Protein 7CUO (pdb70)

B-factor: mean 31.36, std 10.27, range [11.88, 80.25]

Secondary structure (DSSP, 8-state):
--HHHHHHHHHHH-BTTB--B-HHHHHHHTT--HHHHHHHHHHHHHTTSEEE-TTS-EEE-HHHHHHHHTT-HHHHHHHHHHHHHHHHHHHH-SEEEEEEEETTEEEEEEEEE-TTPPP----BT-EE-TTTSHHHHHHHTTS-HHHHHHHHTS-----STT----HHHHHHHHHHHHHHS-EEEETSS-TTEEEEEEEEEETTEEEEEEEEEEETTS-SHHHHHHHHHHHHHHHHHHHT-/--HHHHHHHHHHH-BTTB-EE-HHHHHHHTT--HHHHHHHHHHHHHTTSEEE-TTS-EEE-HHHHHHHHTT-HHHHHHHHHHHHHHHHHHHH-SEEEEEEEETTEEEEEEEEE-TTPSP----TT-EE-TTTSHHHHHHHTTSHHHHHHHHHHS-----STT----HHHHHHHHHHHHHHT-EEEETSS-TTEEEEEEEEEETTEEEEEEEEEEETTS-HHHHHHHHHHHHHHHHHHH-

Structure (mmCIF, N/CA/C/O backbone):
data_7CUO
#
_entry.id   7CUO
#
_cell.length_a   83.080
_cell.length_b   83.080
_cell.length_c   203.890
_cell.angle_alpha   90.000
_cell.angle_beta   90.000
_cell.angle_gamma   90.000
#
_symmetry.space_group_name_H-M   'P 41 21 2'
#
loop_
_entity.id
_entity.type
_entity.pdbx_description
1 polymer 'Transcription factor'
2 non-polymer 'SULFATE ION'
3 non-polymer 'P-HYDROXYBENZOIC ACID'
4 water water
#
loop_
_atom_site.group_PDB
_atom_site.id
_atom_site.type_symbol
_atom_site.label_atom_id
_atom_site.label_alt_id
_atom_site.label_comp_id
_atom_site.label_asym_id
_atom_site.label_entity_id
_atom_site.label_seq_id
_atom_site.pdbx_PDB_ins_code
_atom_site.Cartn_x
_atom_site.Cartn_y
_atom_site.Cartn_z
_atom_site.occupancy
_atom_site.B_iso_or_equiv
_atom_site.auth_seq_id
_atom_site.auth_comp_id
_atom_site.auth_asym_id
_atom_site.auth_atom_id
_atom_site.pdbx_PDB_model_num
ATOM 1 N N . ASP A 1 28 ? -14.916 -7.206 78.505 1.000 44.558 8 ASP A N 1
ATOM 2 C CA . ASP A 1 28 ? -15.662 -7.105 77.206 1.000 44.744 8 ASP A CA 1
ATOM 3 C C . ASP A 1 28 ? -15.443 -5.729 76.562 1.000 42.732 8 ASP A C 1
ATOM 4 O O . ASP A 1 28 ? -15.595 -5.634 75.322 1.000 42.619 8 ASP A O 1
ATOM 9 N N . SER A 1 29 ? -15.116 -4.695 77.339 1.000 41.214 9 SER A N 1
ATOM 10 C CA . SER A 1 29 ? -14.809 -3.354 76.776 1.000 42.049 9 SER A CA 1
ATOM 11 C C . SER A 1 29 ? -13.577 -3.454 75.868 1.000 41.081 9 SER A C 1
ATOM 12 O O . SER A 1 29 ? -12.752 -4.378 76.050 1.000 38.141 9 SER A O 1
ATOM 15 N N . MET A 1 30 ? -13.473 -2.542 74.905 1.000 41.474 10 MET A N 1
ATOM 16 C CA . MET A 1 30 ? -12.368 -2.552 73.923 1.000 43.087 10 MET A CA 1
ATOM 17 C C . MET A 1 30 ? -11.047 -2.376 74.685 1.000 41.596 10 MET A C 1
ATOM 18 O O . MET A 1 30 ? -10.139 -3.187 74.465 1.000 40.961 10 MET A O 1
ATOM 23 N N . LEU A 1 31 ? -10.967 -1.398 75.592 1.000 42.032 11 LEU A N 1
ATOM 24 C CA . LEU A 1 31 ? -9.717 -1.077 76.333 1.000 41.382 11 LEU A CA 1
ATOM 25 C C . LEU A 1 31 ? -9.239 -2.313 77.100 1.000 39.276 11 LEU A C 1
ATOM 26 O O . LEU A 1 31 ? -8.046 -2.639 76.991 1.000 37.972 11 LEU A O 1
ATOM 31 N N . ALA A 1 32 ? -10.139 -2.994 77.813 1.000 37.689 12 ALA A N 1
ATOM 32 C CA . ALA A 1 32 ? -9.824 -4.202 78.611 1.000 36.950 12 ALA A CA 1
ATOM 33 C C . ALA A 1 32 ? -9.221 -5.273 77.697 1.000 36.818 12 ALA A C 1
ATOM 34 O O . ALA A 1 32 ? -8.188 -5.872 78.067 1.000 34.621 12 ALA A O 1
ATOM 36 N N . ARG A 1 33 ? -9.850 -5.500 76.543 1.000 35.137 13 ARG A N 1
ATOM 37 C CA . ARG A 1 33 ? -9.412 -6.507 75.547 1.000 35.496 13 ARG A CA 1
ATOM 38 C C . ARG A 1 33 ? -8.033 -6.127 75.000 1.000 31.973 13 ARG A C 1
ATOM 39 O O . ARG A 1 33 ? -7.206 -7.025 74.833 1.000 33.472 13 ARG A O 1
ATOM 47 N N . VAL A 1 34 ? -7.823 -4.847 74.707 1.000 30.655 14 VAL A N 1
ATOM 48 C CA . VAL A 1 34 ? -6.531 -4.309 74.188 1.000 32.543 14 VAL A CA 1
ATOM 49 C C . VAL A 1 34 ? -5.430 -4.570 75.228 1.000 31.857 14 VAL A C 1
ATOM 50 O O . VAL A 1 34 ? -4.353 -5.017 74.820 1.000 34.488 14 VAL A O 1
ATOM 54 N N . VAL A 1 35 ? -5.695 -4.348 76.519 1.000 32.593 15 VAL A N 1
ATOM 55 C CA . VAL A 1 35 ? -4.686 -4.586 77.591 1.000 31.453 15 VAL A CA 1
ATOM 56 C C . VAL A 1 35 ? -4.396 -6.085 77.664 1.000 31.804 15 VAL A C 1
ATOM 57 O O . VAL A 1 35 ? -3.208 -6.438 77.752 1.000 31.725 15 VAL A O 1
ATOM 61 N N . ARG A 1 36 ? -5.425 -6.941 77.573 1.000 33.241 16 ARG A N 1
ATOM 62 C CA . ARG A 1 36 ? -5.255 -8.418 77.629 1.000 30.810 16 ARG A CA 1
ATOM 63 C C . ARG A 1 36 ? -4.411 -8.883 76.438 1.000 27.863 16 ARG A C 1
ATOM 64 O O . ARG A 1 36 ? -3.589 -9.784 76.613 1.000 27.573 16 ARG A O 1
ATOM 72 N N . VAL A 1 37 ? -4.601 -8.304 75.257 1.000 27.159 17 VAL A N 1
ATOM 73 C CA . VAL A 1 37 ? -3.790 -8.669 74.058 1.000 26.335 17 VAL A CA 1
ATOM 74 C C . VAL A 1 37 ? -2.319 -8.330 74.348 1.000 25.323 17 VAL A C 1
ATOM 75 O O . VAL A 1 37 ? -1.445 -9.207 74.133 1.000 23.790 17 VAL A O 1
ATOM 79 N N . LEU A 1 38 ? -2.054 -7.114 74.832 1.000 25.681 18 LEU A N 1
ATOM 80 C CA . LEU A 1 38 ? -0.683 -6.655 75.195 1.000 25.199 18 LEU A CA 1
ATOM 81 C C . LEU A 1 38 ? -0.077 -7.605 76.242 1.000 26.260 18 LEU A C 1
ATOM 82 O O . LEU A 1 38 ? 1.104 -7.941 76.112 1.000 24.651 18 LEU A O 1
ATOM 87 N N . GLU A 1 39 ? -0.878 -8.094 77.193 1.000 28.183 19 GLU A N 1
ATOM 88 C CA . GLU A 1 39 ? -0.412 -8.976 78.300 1.000 28.664 19 GLU A CA 1
ATOM 89 C C . GLU A 1 39 ? -0.010 -10.369 77.800 1.000 28.675 19 GLU A C 1
ATOM 90 O O . GLU A 1 39 ? 0.768 -11.035 78.522 1.000 26.480 19 GLU A O 1
ATOM 96 N N . THR A 1 40 ? -0.472 -10.802 76.621 1.000 27.832 20 THR A N 1
ATOM 97 C CA . THR A 1 40 ? -0.072 -12.117 76.046 1.000 27.544 20 THR A CA 1
ATOM 98 C C . THR A 1 40 ? 1.372 -12.054 75.548 1.000 26.056 20 THR A C 1
ATOM 99 O O . THR A 1 40 ? 1.994 -13.107 75.445 1.000 26.123 20 THR A O 1
ATOM 103 N N . PHE A 1 41 ? 1.880 -10.873 75.198 1.000 26.182 21 PHE A N 1
ATOM 104 C CA . PHE A 1 41 ? 3.324 -10.684 74.914 1.000 25.471 21 PHE A CA 1
ATOM 105 C C . PHE A 1 41 ? 4.079 -10.638 76.246 1.000 24.558 21 PHE A C 1
ATOM 106 O O . PHE A 1 41 ? 3.481 -10.318 77.276 1.000 23.516 21 PHE A O 1
ATOM 114 N N . ASN A 1 42 ? 5.373 -10.942 76.228 1.000 26.726 22 ASN A N 1
ATOM 115 C CA . ASN A 1 42 ? 6.191 -10.904 77.466 1.000 28.805 22 ASN A CA 1
ATOM 116 C C . ASN A 1 42 ? 7.672 -10.862 77.108 1.000 28.878 22 ASN A C 1
ATOM 117 O O . ASN A 1 42 ? 7.989 -10.858 75.901 1.000 28.622 22 ASN A O 1
ATOM 122 N N . VAL A 1 43 ? 8.541 -10.866 78.125 1.000 30.017 23 VAL A N 1
ATOM 123 C CA . VAL A 1 43 ? 10.018 -10.776 77.947 1.000 32.919 23 VAL A CA 1
ATOM 124 C C . VAL A 1 43 ? 10.473 -11.931 77.051 1.000 35.596 23 VAL A C 1
ATOM 125 O O . VAL A 1 43 ? 11.399 -11.714 76.248 1.000 34.009 23 VAL A O 1
ATOM 129 N N . ASP A 1 44 ? 9.860 -13.113 77.183 1.000 38.842 24 ASP A N 1
ATOM 130 C CA . ASP A 1 44 ? 10.291 -14.328 76.443 1.000 42.239 24 ASP A CA 1
ATOM 131 C C . ASP A 1 44 ? 9.336 -14.622 75.282 1.000 41.649 24 ASP A C 1
ATOM 132 O O . ASP A 1 44 ? 9.506 -15.676 74.666 1.000 41.433 24 ASP A O 1
ATOM 137 N N . ARG A 1 45 ? 8.383 -13.740 74.977 1.000 38.412 25 ARG A N 1
ATOM 138 C CA . ARG A 1 45 ? 7.445 -13.978 73.851 1.000 39.286 25 ARG A CA 1
ATOM 139 C C . ARG A 1 45 ? 7.250 -12.707 73.019 1.000 34.653 25 ARG A C 1
ATOM 140 O O . ARG A 1 45 ? 6.438 -11.835 73.399 1.000 31.326 25 ARG A O 1
ATOM 148 N N . THR A 1 46 ? 7.961 -12.640 71.899 1.000 32.725 26 THR A N 1
ATOM 149 C CA . THR A 1 46 ? 8.038 -11.450 71.021 1.000 34.395 26 THR A CA 1
ATOM 150 C C . THR A 1 46 ? 7.023 -11.572 69.879 1.000 33.902 26 THR A C 1
ATOM 151 O O . THR A 1 46 ? 6.468 -10.537 69.481 1.000 34.533 26 THR A O 1
ATOM 155 N N . ALA A 1 47 ? 6.810 -12.776 69.348 1.000 33.692 27 ALA A N 1
ATOM 156 C CA . ALA A 1 47 ? 6.014 -12.977 68.115 1.000 32.706 27 ALA A CA 1
ATOM 157 C C . ALA A 1 47 ? 4.941 -14.045 68.338 1.000 32.678 27 ALA A C 1
ATOM 158 O O . ALA A 1 47 ? 5.273 -15.145 68.807 1.000 32.201 27 ALA A O 1
ATOM 160 N N . GLN A 1 48 ? 3.695 -13.719 68.000 1.000 32.081 28 GLN A N 1
ATOM 161 C CA . GLN A 1 48 ? 2.534 -14.641 68.113 1.000 31.199 28 GLN A CA 1
ATOM 162 C C . GLN A 1 48 ? 1.701 -14.552 66.833 1.000 32.240 28 GLN A C 1
ATOM 163 O O . GLN A 1 48 ? 1.700 -13.473 66.176 1.000 29.758 28 GLN A O 1
ATOM 169 N N . THR A 1 49 ? 0.993 -15.633 66.512 1.000 30.536 29 THR A N 1
ATOM 170 C CA . THR A 1 49 ? -0.129 -15.599 65.548 1.000 31.639 29 THR A CA 1
ATOM 171 C C . THR A 1 49 ? -1.297 -14.937 66.275 1.000 31.537 29 THR A C 1
ATOM 172 O O . THR A 1 49 ? -1.322 -14.991 67.523 1.000 31.664 29 THR A O 1
ATOM 176 N N . ALA A 1 50 ? -2.220 -14.328 65.532 1.000 31.745 30 ALA A N 1
ATOM 177 C CA . ALA A 1 50 ? -3.417 -13.670 66.104 1.000 33.275 30 ALA A CA 1
ATOM 178 C C . ALA A 1 50 ? -4.344 -14.722 66.728 1.000 35.288 30 ALA A C 1
ATOM 179 O O . ALA A 1 50 ? -5.097 -14.367 67.665 1.000 34.143 30 ALA A O 1
ATOM 181 N N . SER A 1 51 ? -4.300 -15.966 66.242 1.000 37.436 31 SER A N 1
ATOM 182 C CA . SER A 1 51 ? -5.065 -17.105 66.820 1.000 39.946 31 SER A CA 1
ATOM 183 C C . SER A 1 51 ? -4.559 -17.364 68.236 1.000 38.481 31 SER A C 1
ATOM 184 O O . SER A 1 51 ? -5.385 -17.357 69.164 1.000 40.060 31 SER A O 1
ATOM 187 N N . ASP A 1 52 ? -3.243 -17.548 68.377 1.000 39.151 32 ASP A N 1
ATOM 188 C CA . ASP A 1 52 ? -2.566 -17.795 69.678 1.000 39.140 32 ASP A CA 1
ATOM 189 C C . ASP A 1 52 ? -2.869 -16.631 70.630 1.000 37.402 32 ASP A C 1
ATOM 190 O O . ASP A 1 52 ? -3.111 -16.900 71.816 1.000 36.861 32 ASP A O 1
ATOM 195 N N . ILE A 1 53 ? -2.907 -15.392 70.130 1.000 35.826 33 ILE A N 1
ATOM 196 C CA . ILE A 1 53 ? -3.266 -14.207 70.966 1.000 34.791 33 ILE A CA 1
ATOM 197 C C . ILE A 1 53 ? -4.684 -14.406 71.520 1.000 35.569 33 ILE A C 1
ATOM 198 O O . ILE A 1 53 ? -4.861 -14.226 72.730 1.000 34.266 33 ILE A O 1
ATOM 203 N N . GLY A 1 54 ? -5.650 -14.765 70.667 1.000 37.741 34 GLY A N 1
ATOM 204 C CA . GLY A 1 54 ? -7.042 -15.064 71.065 1.000 37.811 34 GLY A CA 1
ATOM 205 C C . GLY A 1 54 ? -7.126 -16.087 72.190 1.000 37.406 34 GLY A C 1
ATOM 206 O O . GLY A 1 54 ? -7.865 -15.840 73.161 1.000 39.126 34 GLY A O 1
ATOM 207 N N . ARG A 1 55 ? -6.385 -17.188 72.082 1.000 39.686 35 ARG A N 1
ATOM 208 C CA . ARG A 1 55 ? -6.382 -18.288 73.084 1.000 44.280 35 ARG A CA 1
ATOM 209 C C . ARG A 1 55 ? -5.863 -17.762 74.427 1.000 43.836 35 ARG A C 1
ATOM 210 O O . ARG A 1 55 ? -6.559 -17.948 75.437 1.000 44.802 35 ARG A O 1
ATOM 218 N N . ARG A 1 56 ? -4.692 -17.115 74.428 1.000 43.895 36 ARG A N 1
ATOM 219 C CA . ARG A 1 56 ? -3.983 -16.659 75.659 1.000 40.309 36 ARG A CA 1
ATOM 220 C C . ARG A 1 56 ? -4.750 -15.506 76.300 1.000 38.351 36 ARG A C 1
ATOM 221 O O . ARG A 1 56 ? -4.725 -15.393 77.532 1.000 38.725 36 ARG A O 1
ATOM 229 N N . ALA A 1 57 ? -5.436 -14.696 75.499 1.000 36.609 37 ALA A N 1
ATOM 230 C CA . ALA A 1 57 ? -6.224 -13.551 75.997 1.000 36.718 37 ALA A CA 1
ATOM 231 C C . ALA A 1 57 ? -7.671 -13.966 76.285 1.000 38.315 37 ALA A C 1
ATOM 232 O O . ALA A 1 57 ? -8.449 -13.073 76.646 1.000 35.830 37 ALA A O 1
ATOM 234 N N . ALA A 1 58 ? -8.032 -15.245 76.105 1.000 42.578 38 ALA A N 1
ATOM 235 C CA . ALA A 1 58 ? -9.421 -15.749 76.262 1.000 44.727 38 ALA A CA 1
ATOM 236 C C . ALA A 1 58 ? -10.389 -14.851 75.478 1.000 43.668 38 ALA A C 1
ATOM 237 O O . ALA A 1 58 ? -11.320 -14.296 76.087 1.000 42.620 38 ALA A O 1
ATOM 239 N N . LEU A 1 59 ? -10.148 -14.680 74.176 1.000 43.834 39 LEU A N 1
ATOM 240 C CA . LEU A 1 59 ? -11.084 -13.994 73.247 1.000 44.499 39 LEU A CA 1
ATOM 241 C C . LEU A 1 59 ? -11.586 -15.023 72.240 1.000 42.964 39 LEU A C 1
ATOM 242 O O . LEU A 1 59 ? -10.834 -15.914 71.848 1.000 39.796 39 LEU A O 1
ATOM 247 N N . PRO A 1 60 ? -12.858 -14.935 71.788 1.000 43.251 40 PRO A N 1
ATOM 248 C CA . PRO A 1 60 ? -13.305 -15.709 70.627 1.000 44.648 40 PRO A CA 1
ATOM 249 C C . PRO A 1 60 ? -12.419 -15.442 69.398 1.000 42.421 40 PRO A C 1
ATOM 250 O O . PRO A 1 60 ? -11.952 -14.339 69.244 1.000 41.669 40 PRO A O 1
ATOM 254 N N . SER A 1 61 ? -12.183 -16.459 68.571 1.000 44.401 41 SER A N 1
ATOM 255 C CA . SER A 1 61 ? -11.315 -16.364 67.369 1.000 46.452 41 SER A CA 1
ATOM 256 C C . SER A 1 61 ? -11.725 -15.147 66.529 1.000 47.119 41 SER A C 1
ATOM 257 O O . SER A 1 61 ? -10.843 -14.297 66.249 1.000 44.628 41 SER A O 1
ATOM 260 N N . SER A 1 62 ? -13.013 -15.042 66.180 1.000 47.490 42 SER A N 1
ATOM 261 C CA . SER A 1 62 ? -13.564 -13.950 65.333 1.000 48.963 42 SER A CA 1
ATOM 262 C C . SER A 1 62 ? -13.155 -12.600 65.936 1.000 46.481 42 SER A C 1
ATOM 263 O O . SER A 1 62 ? -12.580 -11.768 65.198 1.000 45.213 42 SER A O 1
ATOM 266 N N . THR A 1 63 ? -13.406 -12.418 67.237 1.000 41.093 43 THR A N 1
ATOM 267 C CA . THR A 1 63 ? -13.140 -11.169 68.002 1.000 42.247 43 THR A CA 1
ATOM 268 C C . THR A 1 63 ? -11.634 -10.894 68.083 1.000 38.188 43 THR A C 1
ATOM 269 O O . THR A 1 63 ? -11.232 -9.724 67.954 1.000 37.884 43 THR A O 1
ATOM 273 N N . ALA A 1 64 ? -10.847 -11.939 68.324 1.000 35.797 44 ALA A N 1
ATOM 274 C CA . ALA A 1 64 ? -9.382 -11.875 68.492 1.000 35.028 44 ALA A CA 1
ATOM 275 C C . ALA A 1 64 ? -8.743 -11.282 67.231 1.000 34.739 44 ALA A C 1
ATOM 276 O O . ALA A 1 64 ? -7.892 -10.391 67.359 1.000 33.293 44 ALA A O 1
ATOM 278 N N . HIS A 1 65 ? -9.152 -11.745 66.051 1.000 33.678 45 HIS A N 1
ATOM 279 C CA . HIS A 1 65 ? -8.660 -11.230 64.746 1.000 33.126 45 HIS A CA 1
ATOM 280 C C . HIS A 1 65 ? -9.089 -9.776 64.559 1.000 31.628 45 HIS A C 1
ATOM 281 O O . HIS A 1 65 ? -8.300 -8.993 64.024 1.000 31.491 45 HIS A O 1
ATOM 288 N N . ARG A 1 66 ? -10.303 -9.425 64.964 1.000 32.098 46 ARG A N 1
ATOM 289 C CA . ARG A 1 66 ? -10.819 -8.043 64.804 1.000 35.637 46 ARG A CA 1
ATOM 290 C C . ARG A 1 66 ? -9.970 -7.106 65.671 1.000 33.491 46 ARG A C 1
ATOM 291 O O . ARG A 1 66 ? -9.579 -6.035 65.182 1.000 34.322 46 ARG A O 1
ATOM 299 N N . VAL A 1 67 ? -9.721 -7.486 66.924 1.000 33.550 47 VAL A N 1
ATOM 300 C CA . VAL A 1 67 ? -9.007 -6.620 67.911 1.000 31.776 47 VAL A CA 1
ATOM 301 C C . VAL A 1 67 ? -7.561 -6.473 67.434 1.000 28.926 47 VAL A C 1
ATOM 302 O O . VAL A 1 67 ? -7.080 -5.340 67.296 1.000 28.738 47 VAL A O 1
ATOM 306 N N . VAL A 1 68 ? -6.915 -7.594 67.136 1.000 28.353 48 VAL A N 1
ATOM 307 C CA . VAL A 1 68 ? -5.512 -7.597 66.647 1.000 27.211 48 VAL A CA 1
ATOM 308 C C . VAL A 1 68 ? -5.431 -6.736 65.379 1.000 28.070 48 VAL A C 1
ATOM 309 O O . VAL A 1 68 ? -4.533 -5.885 65.315 1.000 24.906 48 VAL A O 1
ATOM 313 N N . ASP A 1 69 ? -6.353 -6.912 64.424 1.000 27.324 49 ASP A N 1
ATOM 314 C CA . ASP A 1 69 ? -6.349 -6.145 63.152 1.000 28.969 49 ASP A CA 1
ATOM 315 C C . ASP A 1 69 ? -6.446 -4.641 63.446 1.000 28.586 49 ASP A C 1
ATOM 316 O O . ASP A 1 69 ? -5.705 -3.861 62.812 1.000 25.874 49 ASP A O 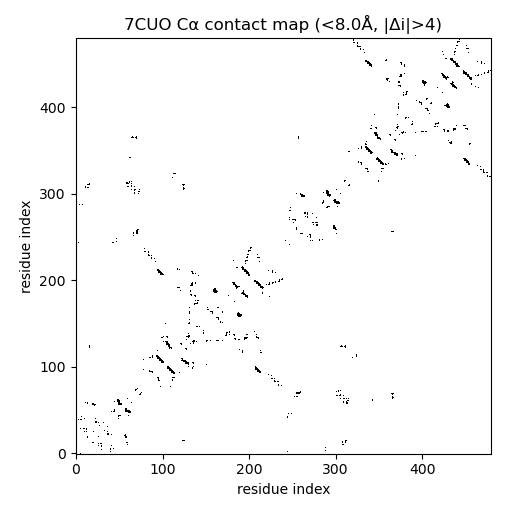1
ATOM 321 N N . GLU A 1 70 ? -7.345 -4.226 64.334 1.000 29.312 50 GLU A N 1
ATOM 322 C CA . GLU A 1 70 ? -7.509 -2.784 64.651 1.000 31.858 50 GLU A CA 1
ATOM 323 C C . GLU A 1 70 ? -6.224 -2.260 65.300 1.000 30.229 50 GLU A C 1
ATOM 324 O O . GLU A 1 70 ? -5.775 -1.149 64.948 1.000 28.311 50 GLU A O 1
ATOM 330 N N . MET A 1 71 ? -5.646 -3.052 66.203 1.000 27.881 51 MET A N 1
ATOM 331 C CA . MET A 1 71 ? -4.397 -2.696 66.914 1.000 27.615 51 MET A CA 1
ATOM 332 C C . MET A 1 71 ? -3.242 -2.623 65.911 1.000 27.012 51 MET A C 1
ATOM 333 O O . MET A 1 71 ? -2.401 -1.717 66.061 1.000 26.675 51 MET A O 1
ATOM 338 N N . VAL A 1 72 ? -3.219 -3.497 64.903 1.000 26.566 52 VAL A N 1
ATOM 339 C CA . VAL A 1 72 ? -2.208 -3.425 63.806 1.000 27.261 52 VAL A CA 1
ATOM 340 C C . VAL A 1 72 ? -2.385 -2.119 63.017 1.000 30.103 52 VAL A C 1
ATOM 341 O O . VAL A 1 72 ? -1.357 -1.478 62.731 1.000 28.265 52 VAL A O 1
ATOM 345 N N . LEU A 1 73 ? -3.619 -1.723 62.682 1.000 31.626 53 LEU A N 1
ATOM 346 C CA . LEU A 1 73 ? -3.888 -0.536 61.819 1.000 34.222 53 LEU A CA 1
ATOM 347 C C . LEU A 1 73 ? -3.371 0.733 62.504 1.000 34.375 53 LEU A C 1
ATOM 348 O O . LEU A 1 73 ? -2.815 1.574 61.804 1.000 37.524 53 LEU A O 1
ATOM 353 N N . VAL A 1 74 ? -3.528 0.876 63.818 1.000 34.654 54 VAL A N 1
ATOM 354 C CA . VAL A 1 74 ? -3.101 2.117 64.534 1.000 34.745 54 VAL A CA 1
ATOM 355 C C . VAL A 1 74 ? -1.634 1.994 64.990 1.000 36.598 54 VAL A C 1
ATOM 356 O O . VAL A 1 74 ? -1.122 2.973 65.539 1.000 35.058 54 VAL A O 1
ATOM 360 N N . GLY A 1 75 ? -0.983 0.846 64.762 1.000 35.422 55 GLY A N 1
ATOM 361 C CA . GLY A 1 75 ? 0.463 0.653 64.984 1.000 34.623 55 GLY A CA 1
ATOM 362 C C . GLY A 1 75 ? 0.809 0.157 66.383 1.000 33.646 55 GLY A C 1
ATOM 363 O O . GLY A 1 75 ? 2.020 -0.015 66.639 1.000 34.520 55 GLY A O 1
ATOM 364 N N . ILE A 1 76 ? -0.177 -0.074 67.260 1.000 32.023 56 ILE A N 1
ATOM 365 C CA . ILE A 1 76 ? 0.055 -0.665 68.618 1.000 31.802 56 ILE A CA 1
ATOM 366 C C . ILE A 1 76 ? 0.703 -2.039 68.428 1.000 29.628 56 ILE A C 1
ATOM 367 O O . ILE A 1 76 ? 1.596 -2.391 69.220 1.000 30.293 56 ILE A O 1
ATOM 372 N N . LEU A 1 77 ? 0.283 -2.776 67.395 1.000 28.335 57 LEU A N 1
ATOM 373 C CA . LEU A 1 77 ? 0.937 -4.035 66.977 1.000 27.137 57 LEU A CA 1
ATOM 374 C C . LEU A 1 77 ? 1.397 -3.914 65.527 1.000 26.783 57 LEU A C 1
ATOM 375 O O . LEU A 1 77 ? 0.901 -3.026 64.778 1.000 26.631 57 LEU A O 1
ATOM 380 N N . GLU A 1 78 ? 2.297 -4.816 65.156 1.000 26.470 58 GLU A N 1
ATOM 381 C CA . GLU A 1 78 ? 2.868 -4.927 63.797 1.000 30.085 58 GLU A CA 1
ATOM 382 C C . GLU A 1 78 ? 2.800 -6.374 63.334 1.000 30.144 58 GLU A C 1
ATOM 383 O O . GLU A 1 78 ? 2.912 -7.279 64.187 1.000 30.946 58 GLU A O 1
ATOM 389 N N . ARG A 1 79 ? 2.672 -6.560 62.026 1.000 31.152 59 ARG A N 1
ATOM 390 C CA . ARG A 1 79 ? 2.913 -7.853 61.337 1.000 35.213 59 ARG A CA 1
ATOM 391 C C . ARG A 1 79 ? 4.326 -7.796 60.770 1.000 36.193 59 ARG A C 1
ATOM 392 O O . ARG A 1 79 ? 4.644 -6.802 60.106 1.000 38.080 59 ARG A O 1
ATOM 400 N N . GLY A 1 80 ? 5.140 -8.811 61.024 1.000 37.682 60 GLY A N 1
ATOM 401 C CA . GLY A 1 80 ? 6.482 -8.890 60.429 1.000 39.557 60 GLY A CA 1
ATOM 402 C C . GLY A 1 80 ? 6.395 -9.407 59.006 1.000 40.862 60 GLY A C 1
ATOM 403 O O . GLY A 1 80 ? 5.277 -9.690 58.555 1.000 36.366 60 GLY A O 1
ATOM 404 N N . ILE A 1 81 ? 7.537 -9.557 58.333 1.000 44.241 61 ILE A N 1
ATOM 405 C CA . ILE A 1 81 ? 7.617 -10.186 56.980 1.000 45.097 61 ILE A CA 1
ATOM 406 C C . ILE A 1 81 ? 7.263 -11.676 57.091 1.000 41.676 61 ILE A C 1
ATOM 407 O O . ILE A 1 81 ? 6.843 -12.244 56.067 1.000 42.241 61 ILE A O 1
ATOM 412 N N . ASP A 1 82 ? 7.438 -12.278 58.273 1.000 38.309 62 ASP A N 1
ATOM 413 C CA . ASP A 1 82 ? 7.066 -13.690 58.558 1.000 38.558 62 ASP A CA 1
ATOM 414 C C . ASP A 1 82 ? 5.561 -13.808 58.855 1.000 35.361 62 ASP A C 1
ATOM 415 O O . ASP A 1 82 ? 5.127 -14.915 59.150 1.000 37.444 62 ASP A O 1
ATOM 420 N N . GLY A 1 83 ? 4.802 -12.710 58.836 1.000 36.251 63 GLY A N 1
ATOM 421 C CA . GLY A 1 83 ? 3.344 -12.712 59.084 1.000 37.135 63 GLY A CA 1
ATOM 422 C C . GLY A 1 83 ? 2.953 -12.789 60.558 1.000 36.628 63 GLY A C 1
ATOM 423 O O . GLY A 1 83 ? 1.740 -12.823 60.846 1.000 35.848 63 GLY A O 1
ATOM 424 N N . LYS A 1 84 ? 3.909 -12.828 61.484 1.000 35.266 64 LYS A N 1
ATOM 425 C CA . LYS A 1 84 ? 3.598 -12.951 62.930 1.000 34.362 64 LYS A CA 1
ATOM 426 C C . LYS A 1 84 ? 3.333 -11.567 63.521 1.000 30.710 64 LYS A C 1
ATOM 427 O O . LYS A 1 84 ? 3.840 -10.567 62.996 1.000 28.722 64 LYS A O 1
ATOM 433 N N . VAL A 1 85 ? 2.566 -11.539 64.601 1.000 28.740 65 VAL A N 1
ATOM 434 C CA . VAL A 1 85 ? 2.163 -10.282 65.284 1.000 29.107 65 VAL A CA 1
ATOM 435 C C . VAL A 1 85 ? 3.185 -10.010 66.391 1.000 28.196 65 VAL A C 1
ATOM 436 O O . VAL A 1 85 ? 3.503 -10.955 67.140 1.000 26.007 65 VAL A O 1
ATOM 440 N N . ARG A 1 86 ? 3.662 -8.764 66.469 1.000 26.969 66 ARG A N 1
ATOM 441 C CA . ARG A 1 86 ? 4.611 -8.290 67.507 1.000 26.565 66 ARG A CA 1
ATOM 442 C C . ARG A 1 86 ? 4.108 -6.980 68.109 1.000 24.795 66 ARG A C 1
ATOM 443 O O . ARG A 1 86 ? 3.323 -6.287 67.450 1.000 24.255 66 ARG A O 1
ATOM 451 N N . LEU A 1 87 ? 4.581 -6.643 69.310 1.000 23.507 67 LEU A N 1
ATOM 452 C CA . LEU A 1 87 ? 4.440 -5.276 69.871 1.000 23.154 67 LEU A CA 1
ATOM 453 C C . LEU A 1 87 ? 5.008 -4.293 68.838 1.000 23.203 67 LEU A C 1
ATOM 454 O O . LEU A 1 87 ? 6.084 -4.573 68.242 1.000 22.648 67 LEU A O 1
ATOM 459 N N . GLY A 1 88 ? 4.294 -3.196 68.608 1.000 23.046 68 GLY A N 1
ATOM 460 C CA . GLY A 1 88 ? 4.618 -2.243 67.541 1.000 23.896 68 GLY A CA 1
ATOM 461 C C . GLY A 1 88 ? 5.665 -1.236 67.981 1.000 22.917 68 GLY A C 1
ATOM 462 O O . GLY A 1 88 ? 5.693 -0.882 69.167 1.000 21.140 68 GLY A O 1
ATOM 463 N N . MET A 1 89 ? 6.507 -0.805 67.042 1.000 22.765 69 MET A N 1
ATOM 464 C CA . MET A 1 89 ? 7.432 0.350 67.201 1.000 24.292 69 MET A CA 1
ATOM 465 C C . MET A 1 89 ? 6.659 1.584 67.659 1.000 23.095 69 MET A C 1
ATOM 466 O O . MET A 1 89 ? 7.224 2.356 68.441 1.000 23.147 69 MET A O 1
ATOM 471 N N . ARG A 1 90 ? 5.455 1.792 67.117 1.000 21.950 70 ARG A N 1
ATOM 472 C CA . ARG A 1 90 ? 4.604 2.971 67.416 1.000 22.725 70 ARG A CA 1
ATOM 473 C C . ARG A 1 90 ? 4.211 2.918 68.895 1.000 21.486 70 ARG A C 1
ATOM 474 O O . ARG A 1 90 ? 4.224 3.966 69.534 1.00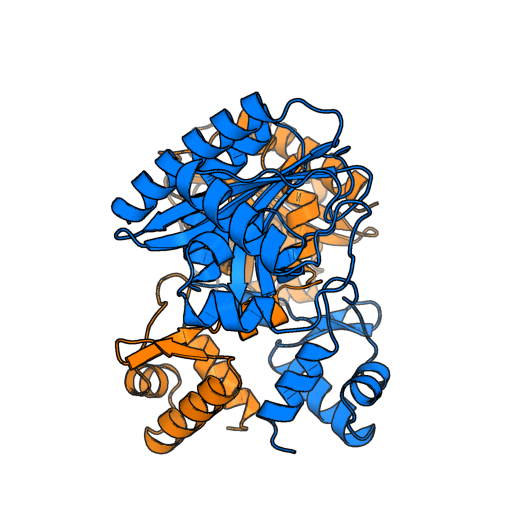0 20.610 70 ARG A O 1
ATOM 482 N N . LEU A 1 91 ? 3.924 1.727 69.420 1.000 21.518 71 LEU A N 1
ATOM 483 C CA . LEU A 1 91 ? 3.564 1.542 70.849 1.000 20.913 71 LEU A CA 1
ATOM 484 C C . LEU A 1 91 ? 4.784 1.852 71.703 1.000 20.679 71 LEU A C 1
ATOM 485 O O . LEU A 1 91 ? 4.640 2.554 72.707 1.000 19.302 71 LEU A O 1
ATOM 490 N N . TRP A 1 92 ? 5.945 1.340 71.295 1.000 20.907 72 TRP A N 1
ATOM 491 C CA . TRP A 1 92 ? 7.220 1.595 72.002 1.000 20.755 72 TRP A CA 1
ATOM 492 C C . TRP A 1 92 ? 7.411 3.109 72.110 1.000 20.810 72 TRP A C 1
ATOM 493 O O . TRP A 1 92 ? 7.644 3.612 73.227 1.000 21.344 72 TRP A O 1
ATOM 504 N N . GLU A 1 93 ? 7.235 3.808 70.988 1.000 19.796 73 GLU A N 1
ATOM 505 C CA . GLU A 1 93 ? 7.451 5.268 70.853 1.000 19.541 73 GLU A CA 1
ATOM 506 C C . GLU A 1 93 ? 6.511 6.048 71.781 1.000 19.275 73 GLU A C 1
ATOM 507 O O . GLU A 1 93 ? 6.999 6.912 72.543 1.000 18.074 73 GLU A O 1
ATOM 513 N N . LEU A 1 94 ? 5.208 5.766 71.703 1.000 19.163 74 LEU A N 1
ATOM 514 C CA . LEU A 1 94 ? 4.163 6.495 72.469 1.000 20.161 74 LEU A CA 1
ATOM 515 C C . LEU A 1 94 ? 4.272 6.166 73.962 1.000 19.499 74 LEU A C 1
ATOM 516 O O . LEU A 1 94 ? 3.887 7.031 74.761 1.000 20.655 74 LEU A O 1
ATOM 521 N N . ALA A 1 95 ? 4.714 4.960 74.316 1.000 18.147 75 ALA A N 1
ATOM 522 C CA . ALA A 1 95 ? 4.849 4.505 75.721 1.000 19.865 75 ALA A CA 1
ATOM 523 C C . ALA A 1 95 ? 6.087 5.124 76.390 1.000 20.915 75 ALA A C 1
ATOM 524 O O . ALA A 1 95 ? 6.070 5.324 77.634 1.000 21.087 75 ALA A O 1
ATOM 526 N N . LEU A 1 96 ? 7.140 5.407 75.620 1.000 20.918 76 LEU A N 1
ATOM 527 C CA . LEU A 1 96 ? 8.453 5.779 76.194 1.000 21.506 76 LEU A CA 1
ATOM 528 C C . LEU A 1 96 ? 8.663 7.290 76.147 1.000 21.434 76 LEU A C 1
ATOM 529 O O . LEU A 1 96 ? 9.264 7.813 77.099 1.000 19.828 76 LEU A O 1
ATOM 534 N N . ARG A 1 97 ? 8.253 7.966 75.078 1.000 21.004 77 ARG A N 1
ATOM 535 C CA . ARG A 1 97 ? 8.644 9.385 74.878 1.000 22.834 77 ARG A CA 1
ATOM 536 C C . ARG A 1 97 ? 8.142 10.217 76.064 1.000 22.528 77 ARG A C 1
ATOM 537 O O . ARG A 1 97 ? 6.950 10.135 76.408 1.000 21.350 77 ARG A O 1
ATOM 545 N N . GLY A 1 98 ? 9.068 10.932 76.708 1.000 23.332 78 GLY A N 1
ATOM 546 C CA . GLY A 1 98 ? 8.810 11.825 77.850 1.000 23.149 78 GLY A CA 1
ATOM 547 C C . GLY A 1 98 ? 8.351 11.090 79.101 1.000 23.412 78 GLY A C 1
ATOM 548 O O . GLY A 1 98 ? 7.950 11.779 80.060 1.000 24.244 78 GLY A O 1
ATOM 549 N N . SER A 1 99 ? 8.394 9.755 79.119 1.000 22.868 79 SER A N 1
ATOM 550 C CA . SER A 1 99 ? 7.879 8.942 80.249 1.000 22.657 79 SER A CA 1
ATOM 551 C C . SER A 1 99 ? 8.794 9.125 81.458 1.000 23.583 79 SER A C 1
ATOM 552 O O . SER A 1 99 ? 9.983 9.469 81.286 1.000 22.545 79 SER A O 1
ATOM 555 N N . MET A 1 100 ? 8.243 8.917 82.646 1.000 24.368 80 MET A N 1
ATOM 556 C CA . MET A 1 100 ? 9.019 8.941 83.908 1.000 24.753 80 MET A CA 1
ATOM 557 C C . MET A 1 100 ? 10.102 7.859 83.860 1.000 22.151 80 MET A C 1
ATOM 558 O O . MET A 1 100 ? 11.225 8.165 84.286 1.000 21.817 80 MET A O 1
ATOM 563 N N . ALA A 1 101 ? 9.809 6.681 83.300 1.000 20.154 81 ALA A N 1
ATOM 564 C CA . ALA A 1 101 ? 10.781 5.572 83.157 1.000 21.132 81 ALA A CA 1
ATOM 565 C C . ALA A 1 101 ? 11.957 6.026 82.293 1.000 21.383 81 ALA A C 1
ATOM 566 O O . ALA A 1 101 ? 13.109 5.713 82.641 1.000 21.574 81 ALA A O 1
ATOM 568 N N . LEU A 1 102 ? 11.682 6.724 81.193 1.000 21.546 82 LEU A N 1
ATOM 569 C CA . LEU A 1 102 ? 12.764 7.203 80.291 1.000 22.341 82 LEU A CA 1
ATOM 570 C C . LEU A 1 102 ? 13.548 8.313 80.990 1.000 22.726 82 LEU A C 1
ATOM 571 O O . LEU A 1 102 ? 14.787 8.268 80.929 1.000 24.780 82 LEU A O 1
ATOM 576 N N . ARG A 1 103 ? 12.868 9.274 81.622 1.000 24.239 83 ARG A N 1
ATOM 577 C CA . ARG A 1 103 ? 13.547 10.427 82.274 1.000 26.174 83 ARG A CA 1
ATOM 578 C C . ARG A 1 103 ? 14.496 9.897 83.359 1.000 25.348 83 ARG A C 1
ATOM 579 O O . ARG A 1 103 ? 15.651 10.339 83.391 1.000 22.006 83 ARG A O 1
ATOM 587 N N . LEU A 1 104 ? 14.053 8.963 84.198 1.000 24.617 84 LEU A N 1
ATOM 588 C CA . LEU A 1 104 ? 14.929 8.401 85.261 1.000 25.773 84 LEU A CA 1
ATOM 589 C C . LEU A 1 104 ? 16.093 7.654 84.603 1.000 25.414 84 LEU A C 1
ATOM 590 O O . LEU A 1 104 ? 17.238 7.791 85.078 1.000 25.797 84 LEU A O 1
ATOM 595 N N . ARG A 1 105 ? 15.815 6.886 83.552 1.000 24.416 85 ARG A N 1
ATOM 596 C CA . ARG A 1 105 ? 16.851 6.085 82.849 1.000 27.696 85 ARG A CA 1
ATOM 597 C C . ARG A 1 105 ? 17.923 7.025 82.270 1.000 27.118 85 ARG A C 1
ATOM 598 O O . ARG A 1 105 ? 19.122 6.692 82.381 1.000 24.906 85 ARG A O 1
ATOM 606 N N . GLN A 1 106 ? 17.516 8.160 81.689 1.000 27.785 86 GLN A N 1
ATOM 607 C CA . GLN A 1 106 ? 18.442 9.133 81.051 1.000 28.328 86 GLN A CA 1
ATOM 608 C C . GLN A 1 106 ? 19.343 9.760 82.118 1.000 28.673 86 GLN A C 1
ATOM 609 O O . GLN A 1 106 ? 20.522 9.947 81.837 1.000 28.773 86 GLN A O 1
ATOM 615 N N . VAL A 1 107 ? 18.824 10.081 83.302 1.000 28.279 87 VAL A N 1
ATOM 616 C CA . VAL A 1 107 ? 19.667 10.680 84.371 1.000 27.611 87 VAL A CA 1
ATOM 617 C C . VAL A 1 107 ? 20.681 9.629 84.827 1.000 27.715 87 VAL A C 1
ATOM 618 O O . VAL A 1 107 ? 21.843 9.999 85.035 1.000 28.112 87 VAL A O 1
ATOM 622 N N . ALA A 1 108 ? 20.257 8.371 84.955 1.000 26.483 88 ALA A N 1
ATOM 623 C CA . ALA A 1 108 ? 21.059 7.283 85.555 1.000 26.597 88 ALA A CA 1
ATOM 624 C C . ALA A 1 108 ? 22.105 6.748 84.570 1.000 27.026 88 ALA A C 1
ATOM 625 O O . ALA A 1 108 ? 23.174 6.322 85.041 1.000 25.906 88 ALA A O 1
ATOM 627 N N . LEU A 1 109 ? 21.808 6.731 83.269 1.000 26.510 89 LEU A N 1
ATOM 628 C CA . LEU A 1 109 ? 22.568 5.922 82.276 1.000 27.503 89 LEU A CA 1
ATOM 629 C C . LEU A 1 109 ? 24.051 6.298 82.211 1.000 28.802 89 LEU A C 1
ATOM 630 O O . LEU A 1 109 ? 24.894 5.407 82.161 1.000 29.208 89 LEU A O 1
ATOM 635 N N . PRO A 1 110 ? 24.449 7.588 82.151 1.000 29.721 90 PRO A N 1
ATOM 636 C CA . PRO A 1 110 ? 25.872 7.927 82.060 1.000 30.246 90 PRO A CA 1
ATOM 637 C C . PRO A 1 110 ? 26.676 7.307 83.219 1.000 29.530 90 PRO A C 1
ATOM 638 O O . PRO A 1 110 ? 27.725 6.751 82.990 1.000 29.367 90 PRO A O 1
ATOM 642 N N . HIS A 1 111 ? 26.139 7.379 84.435 1.000 28.953 91 HIS A N 1
ATOM 643 C CA . HIS A 1 111 ? 26.770 6.834 85.661 1.000 28.519 91 HIS A CA 1
ATOM 644 C C . HIS A 1 111 ? 26.827 5.309 85.587 1.000 26.575 91 HIS A C 1
ATOM 645 O O . HIS A 1 111 ? 27.856 4.744 85.971 1.000 26.445 91 HIS A O 1
ATOM 652 N N . MET A 1 112 ? 25.751 4.675 85.124 1.000 25.919 92 MET A N 1
ATOM 653 C CA . MET A 1 112 ? 25.657 3.198 84.990 1.000 26.218 92 MET A CA 1
ATOM 654 C C . MET A 1 112 ? 26.699 2.697 83.980 1.000 26.144 92 MET A C 1
ATOM 655 O O . MET A 1 112 ? 27.292 1.620 84.212 1.000 23.956 92 MET A O 1
ATOM 660 N N . GLU A 1 113 ? 26.929 3.437 82.896 1.000 28.134 93 GLU A N 1
ATOM 661 C CA . GLU A 1 113 ? 27.952 3.058 81.881 1.000 29.691 93 GLU A CA 1
ATOM 662 C C . GLU A 1 113 ? 29.344 3.086 82.515 1.000 27.116 93 GLU A C 1
ATOM 663 O O . GLU A 1 113 ? 30.149 2.207 82.201 1.000 28.619 93 GLU A O 1
ATOM 669 N N . ARG A 1 114 ? 29.61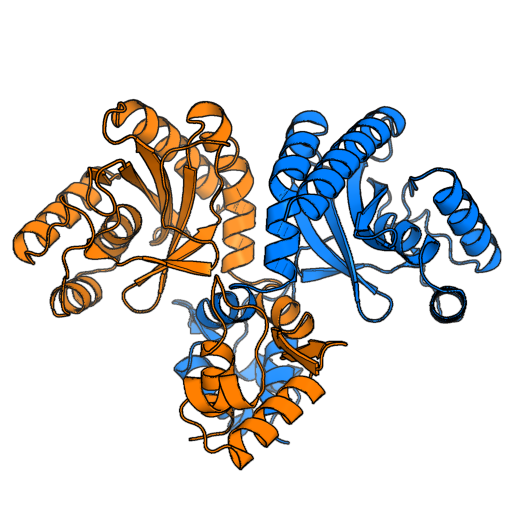2 4.057 83.379 1.000 29.781 94 ARG A N 1
ATOM 670 C CA . ARG A 1 114 ? 30.919 4.166 84.077 1.000 32.123 94 ARG A CA 1
ATOM 671 C C . ARG A 1 114 ? 31.082 2.976 85.019 1.000 30.194 94 ARG A C 1
ATOM 672 O O . ARG A 1 114 ? 32.180 2.415 85.048 1.000 31.258 94 ARG A O 1
ATOM 680 N N . VAL A 1 115 ? 30.023 2.566 85.719 1.000 27.735 95 VAL A N 1
ATOM 681 C CA . VAL A 1 115 ? 30.076 1.326 86.544 1.000 26.547 95 VAL A CA 1
ATOM 682 C C . VAL A 1 115 ? 30.434 0.156 85.632 1.000 26.022 95 VAL A C 1
ATOM 683 O O . VAL A 1 115 ? 31.322 -0.657 85.982 1.000 26.550 95 VAL A O 1
ATOM 687 N N . GLN A 1 116 ? 29.723 0.067 84.516 1.000 27.190 96 GLN A N 1
ATOM 688 C CA . GLN A 1 116 ? 29.781 -1.068 83.572 1.000 27.803 96 GLN A CA 1
ATOM 689 C C . GLN A 1 116 ? 31.186 -1.194 82.964 1.000 31.235 96 GLN A C 1
ATOM 690 O O . GLN A 1 116 ? 31.662 -2.334 82.821 1.000 30.172 96 GLN A O 1
ATOM 696 N N . GLN A 1 117 ? 31.814 -0.068 82.606 1.000 34.092 97 GLN A N 1
ATOM 697 C CA . GLN A 1 117 ? 33.232 0.005 82.149 1.000 38.258 97 GLN A CA 1
ATOM 698 C C . GLN A 1 117 ? 34.168 -0.697 83.142 1.000 35.832 97 GLN A C 1
ATOM 699 O O . GLN A 1 117 ? 35.082 -1.392 82.682 1.000 32.688 97 GLN A O 1
ATOM 705 N N . ARG A 1 118 ? 33.973 -0.475 84.444 1.000 35.550 98 ARG A N 1
ATOM 706 C CA . ARG A 1 118 ? 34.894 -0.947 85.516 1.000 36.140 98 ARG A CA 1
ATOM 707 C C . ARG A 1 118 ? 34.573 -2.392 85.912 1.000 35.457 98 ARG A C 1
ATOM 708 O O . ARG A 1 118 ? 35.518 -3.170 86.091 1.000 36.540 98 ARG A O 1
ATOM 716 N N . VAL A 1 119 ? 33.297 -2.763 86.028 1.000 31.779 99 VAL A N 1
ATOM 717 C CA . VAL A 1 119 ? 32.913 -4.086 86.602 1.000 28.656 99 VAL A CA 1
ATOM 718 C C . VAL A 1 119 ? 32.794 -5.119 85.478 1.000 28.231 99 VAL A C 1
ATOM 719 O O . VAL A 1 119 ? 33.163 -6.286 85.708 1.000 27.020 99 VAL A O 1
ATOM 723 N N . ARG A 1 120 ? 32.291 -4.728 84.309 1.000 28.666 100 ARG A N 1
ATOM 724 C CA . ARG A 1 120 ? 32.286 -5.590 83.092 1.000 30.409 100 ARG A CA 1
ATOM 725 C C . ARG A 1 120 ? 31.432 -6.837 83.333 1.000 28.936 100 ARG A C 1
ATOM 726 O O . ARG A 1 120 ? 31.744 -7.906 82.760 1.000 26.113 100 ARG A O 1
ATOM 734 N N . GLU A 1 121 ? 30.370 -6.714 84.135 1.000 27.097 101 GLU A N 1
ATOM 735 C CA . GLU A 1 121 ? 29.381 -7.806 84.323 1.000 25.261 101 GLU A CA 1
ATOM 736 C C . GLU A 1 121 ? 28.008 -7.256 83.937 1.000 25.477 101 GLU A C 1
ATOM 737 O O . GLU A 1 121 ? 27.778 -7.050 82.715 1.000 27.365 101 GLU A O 1
ATOM 743 N N . HIS A 1 122 ? 27.132 -6.997 84.907 1.000 23.361 102 HIS A N 1
ATOM 744 C CA . HIS A 1 122 ? 25.843 -6.303 84.651 1.000 23.164 102 HIS A CA 1
ATOM 745 C C . HIS A 1 122 ? 25.665 -5.171 85.640 1.000 23.023 102 HIS A C 1
ATOM 746 O O . HIS A 1 122 ? 26.065 -5.326 86.818 1.000 20.734 102 HIS A O 1
ATOM 753 N N . THR A 1 123 ? 25.044 -4.105 85.149 1.000 21.883 103 THR A N 1
ATOM 754 C CA . THR A 1 123 ? 24.645 -2.913 85.923 1.000 22.195 103 THR A CA 1
ATOM 755 C C . THR A 1 123 ? 23.168 -2.694 85.636 1.000 21.598 103 THR A C 1
ATOM 756 O O . THR A 1 123 ? 22.814 -2.692 84.442 1.000 20.433 103 THR A O 1
ATOM 760 N N . GLN A 1 124 ? 22.333 -2.577 86.664 1.000 21.355 104 GLN A N 1
ATOM 761 C CA . GLN A 1 124 ? 20.884 -2.433 86.408 1.000 20.864 104 GLN A CA 1
ATOM 762 C C . GLN A 1 124 ? 20.261 -1.483 87.423 1.000 21.116 104 GLN A C 1
ATOM 763 O O . GLN A 1 124 ? 20.888 -1.157 88.455 1.000 19.446 104 GLN A O 1
ATOM 769 N N . LEU A 1 125 ? 19.075 -1.016 87.056 1.000 21.400 105 LEU A N 1
ATOM 770 C CA . LEU A 1 125 ? 18.275 -0.012 87.783 1.000 21.598 105 LEU A CA 1
ATOM 771 C C . LEU A 1 125 ? 16.871 -0.570 87.955 1.000 20.891 105 LEU A C 1
ATOM 772 O O . LEU A 1 125 ? 16.277 -1.006 86.960 1.000 20.268 105 LEU A O 1
ATOM 777 N N . ALA A 1 126 ? 16.367 -0.545 89.179 1.000 20.711 106 ALA A N 1
ATOM 778 C CA . ALA A 1 126 ? 15.088 -1.194 89.537 1.000 20.724 106 ALA A CA 1
ATOM 779 C C . ALA A 1 126 ? 14.266 -0.271 90.425 1.000 21.123 106 ALA A C 1
ATOM 780 O O . ALA A 1 126 ? 14.860 0.540 91.170 1.000 20.127 106 ALA A O 1
ATOM 782 N N . VAL A 1 127 ? 12.948 -0.399 90.313 1.000 21.178 107 VAL A N 1
ATOM 783 C CA . VAL A 1 127 ? 11.950 0.253 91.199 1.000 22.111 107 VAL A CA 1
ATOM 784 C C . VAL A 1 127 ? 10.984 -0.830 91.698 1.000 24.526 107 VAL A C 1
ATOM 785 O O . VAL A 1 127 ? 10.934 -1.938 91.101 1.000 22.797 107 VAL A O 1
ATOM 789 N N . LEU A 1 128 ? 10.232 -0.511 92.747 1.000 26.947 108 LEU A N 1
ATOM 790 C CA . LEU A 1 128 ? 9.125 -1.364 93.239 1.000 31.458 108 LEU A CA 1
ATOM 791 C C . LEU A 1 128 ? 7.888 -1.073 92.402 1.000 34.498 108 LEU A C 1
ATOM 792 O O . LEU A 1 128 ? 7.551 0.104 92.266 1.000 35.126 108 LEU A O 1
ATOM 797 N N . GLU A 1 129 ? 7.226 -2.116 91.909 1.000 38.423 109 GLU A N 1
ATOM 798 C CA . GLU A 1 129 ? 5.951 -1.982 91.164 1.000 42.032 109 GLU A CA 1
ATOM 799 C C . GLU A 1 129 ? 5.002 -3.087 91.622 1.000 42.448 109 GLU A C 1
ATOM 800 O O . GLU A 1 129 ? 5.223 -4.258 91.238 1.000 38.537 109 GLU A O 1
ATOM 806 N N . HIS A 1 130 ? 3.991 -2.719 92.415 1.000 44.588 110 HIS A N 1
ATOM 807 C CA . HIS A 1 130 ? 2.983 -3.651 92.983 1.000 45.604 110 HIS A CA 1
ATOM 808 C C . HIS A 1 130 ? 3.687 -4.793 93.724 1.000 42.497 110 HIS A C 1
ATOM 809 O O . HIS A 1 130 ? 3.348 -5.964 93.458 1.000 41.488 110 HIS A O 1
ATOM 816 N N . ASN A 1 131 ? 4.650 -4.460 94.589 1.000 41.094 111 ASN A N 1
ATOM 817 C CA . ASN A 1 131 ? 5.335 -5.418 95.502 1.000 42.996 111 ASN A CA 1
ATOM 818 C C . ASN A 1 131 ? 6.118 -6.475 94.700 1.000 41.181 111 ASN A C 1
ATOM 819 O O . ASN A 1 131 ? 6.256 -7.620 95.184 1.000 39.362 111 ASN A O 1
ATOM 824 N N . GLU A 1 132 ? 6.620 -6.102 93.518 1.000 35.850 112 GLU A N 1
ATOM 825 C CA . GLU A 1 132 ? 7.634 -6.871 92.753 1.000 33.945 112 GLU A CA 1
ATOM 826 C C . GLU A 1 132 ? 8.717 -5.891 92.303 1.000 30.495 112 GLU A C 1
ATOM 827 O O . GLU A 1 132 ? 8.466 -4.674 92.294 1.000 28.955 112 GLU A O 1
ATOM 833 N N . VAL A 1 133 ? 9.878 -6.408 91.919 1.000 26.556 113 VAL A N 1
ATOM 834 C CA . VAL A 1 133 ? 10.953 -5.555 91.354 1.000 25.401 113 VAL A CA 1
ATOM 835 C C . VAL A 1 133 ? 10.703 -5.428 89.849 1.000 23.041 113 VAL A C 1
ATOM 836 O O . VAL A 1 133 ? 10.482 -6.451 89.203 1.000 23.450 113 VAL A O 1
ATOM 840 N N . LEU A 1 134 ? 10.711 -4.202 89.332 1.000 21.674 114 LEU A N 1
ATOM 841 C CA . LEU A 1 134 ? 10.625 -3.909 87.879 1.000 21.611 114 LEU A CA 1
ATOM 842 C C . LEU A 1 134 ? 11.923 -3.236 87.457 1.000 20.832 114 LEU A C 1
ATOM 843 O O . LEU A 1 134 ? 12.270 -2.200 88.050 1.000 20.555 114 LEU A O 1
ATOM 848 N N . PHE A 1 135 ? 12.594 -3.800 86.457 1.000 20.872 115 PHE A N 1
ATOM 849 C CA . PHE A 1 135 ? 13.901 -3.289 85.972 1.000 20.921 115 PHE A CA 1
ATOM 850 C C . PHE A 1 135 ? 13.703 -2.245 84.874 1.000 21.758 115 PHE A C 1
ATOM 851 O O . PHE A 1 135 ? 13.087 -2.532 83.821 1.000 21.190 115 PHE A O 1
ATOM 859 N N . LEU A 1 136 ? 14.244 -1.052 85.108 1.000 22.411 116 LEU A N 1
ATOM 860 C CA . LEU A 1 136 ? 14.125 0.075 84.158 1.000 22.240 116 LEU A CA 1
ATOM 861 C C . LEU A 1 136 ? 15.295 0.059 83.187 1.000 23.180 116 LEU A C 1
ATOM 862 O O . LEU A 1 136 ? 15.176 0.657 82.113 1.000 22.415 116 LEU A O 1
ATOM 867 N N . GLU A 1 137 ? 16.400 -0.572 83.557 1.000 22.618 117 GLU A N 1
ATOM 868 C CA . GLU A 1 137 ? 17.613 -0.537 82.716 1.000 22.938 117 GLU A CA 1
ATOM 869 C C . GLU A 1 137 ? 18.494 -1.708 83.101 1.000 23.665 117 GLU A C 1
ATOM 870 O O . GLU A 1 137 ? 18.521 -2.076 84.313 1.000 23.043 117 GLU A O 1
ATOM 876 N N . ARG A 1 138 ? 19.188 -2.241 82.107 1.000 23.261 118 ARG A N 1
ATOM 877 C CA . ARG A 1 138 ? 20.181 -3.314 82.283 1.000 24.640 118 ARG A CA 1
ATOM 878 C C . ARG A 1 138 ? 21.268 -3.157 81.226 1.000 25.469 118 ARG A C 1
ATOM 879 O O . ARG A 1 138 ? 20.950 -3.212 80.008 1.000 25.270 118 ARG A O 1
ATOM 887 N N . LEU A 1 139 ? 22.499 -2.986 81.690 1.000 24.315 119 LEU A N 1
ATOM 888 C CA . LEU A 1 139 ? 23.711 -3.028 80.844 1.000 24.857 119 LEU A CA 1
ATOM 889 C C . LEU A 1 139 ? 24.418 -4.358 81.093 1.000 26.252 119 LEU A C 1
ATOM 890 O O . LEU A 1 139 ? 24.552 -4.753 82.280 1.000 25.372 119 LEU A O 1
ATOM 895 N N . SER A 1 140 ? 24.819 -5.037 80.021 1.000 24.776 120 SER A N 1
ATOM 896 C CA . SER A 1 140 ? 25.485 -6.360 80.083 1.000 27.351 120 SER A CA 1
ATOM 897 C C . SER A 1 140 ? 26.753 -6.329 79.236 1.000 30.494 120 SER A C 1
ATOM 898 O O . SER A 1 140 ? 26.746 -5.724 78.135 1.000 29.574 120 SER A O 1
ATOM 901 N N . HIS A 1 141 ? 27.804 -6.931 79.779 1.000 31.761 121 HIS A N 1
ATOM 902 C CA . HIS A 1 141 ? 29.086 -7.198 79.091 1.000 34.646 121 HIS A CA 1
ATOM 903 C C . HIS A 1 141 ? 28.957 -8.545 78.381 1.000 35.786 121 HIS A C 1
ATOM 904 O O . HIS A 1 141 ? 28.203 -9.401 78.877 1.000 30.557 121 HIS A O 1
ATOM 911 N N . HIS A 1 142 ? 29.702 -8.741 77.294 1.000 37.919 122 HIS A N 1
ATOM 912 C CA . HIS A 1 142 ? 29.490 -9.856 76.337 1.000 44.247 122 HIS A CA 1
ATOM 913 C C . HIS A 1 142 ? 29.496 -11.236 77.022 1.000 44.938 122 HIS A C 1
ATOM 914 O O . HIS A 1 142 ? 28.533 -11.990 76.783 1.000 48.041 122 HIS A O 1
ATOM 921 N N . GLU A 1 143 ? 30.513 -11.602 77.808 1.000 43.844 123 GLU A N 1
ATOM 922 C CA . GLU A 1 143 ? 30.571 -12.983 78.377 1.000 48.391 123 GLU A CA 1
ATOM 923 C C . GLU A 1 143 ? 30.335 -12.945 79.891 1.000 42.864 123 GLU A C 1
ATOM 924 O O . GLU A 1 143 ? 31.006 -13.673 80.637 1.000 47.252 123 GLU A O 1
ATOM 930 N N . ALA A 1 144 ? 29.329 -12.183 80.302 1.000 36.029 124 ALA A N 1
ATOM 931 C CA . ALA A 1 144 ? 28.985 -11.953 81.716 1.000 32.069 124 ALA A CA 1
ATOM 932 C C . ALA A 1 144 ? 28.334 -13.207 82.295 1.000 29.080 124 ALA A C 1
ATOM 933 O O . ALA A 1 144 ? 27.813 -14.046 81.545 1.000 25.778 124 ALA A O 1
ATOM 935 N N . VAL A 1 145 ? 28.331 -13.285 83.618 1.000 27.051 125 VAL A N 1
ATOM 936 C CA . VAL A 1 145 ? 27.518 -14.270 84.373 1.000 25.402 125 VAL A CA 1
ATOM 937 C C . VAL A 1 145 ? 26.071 -14.218 83.864 1.000 24.394 125 VAL A C 1
ATOM 938 O O . VAL A 1 145 ? 25.606 -13.146 83.405 1.000 23.083 125 VAL A O 1
ATOM 942 N N . SER A 1 146 ? 25.369 -15.338 83.987 1.000 23.242 126 SER A N 1
ATOM 943 C CA . SER A 1 146 ? 23.913 -15.420 83.776 1.000 24.236 126 SER A CA 1
ATOM 944 C C . SER A 1 146 ? 23.231 -14.334 84.612 1.000 24.631 126 SER A C 1
ATOM 945 O O . SER A 1 146 ? 23.687 -14.062 85.742 1.000 24.289 126 SER A O 1
ATOM 948 N N . ASN A 1 147 ? 22.166 -13.750 84.074 1.000 24.830 127 ASN A N 1
ATOM 949 C CA . ASN A 1 147 ? 21.385 -12.669 84.729 1.000 24.121 127 ASN A CA 1
ATOM 950 C C . ASN A 1 147 ? 19.922 -12.803 84.301 1.000 24.053 127 ASN A C 1
ATOM 951 O O . ASN A 1 147 ? 19.657 -12.712 83.086 1.000 24.783 127 ASN A O 1
ATOM 956 N N . LEU A 1 148 ? 19.021 -13.008 85.260 1.000 24.172 128 LEU A N 1
ATOM 957 C CA . LEU A 1 148 ? 17.576 -13.249 84.998 1.000 25.037 128 LEU A CA 1
ATOM 958 C C . LEU A 1 148 ? 16.785 -11.934 85.047 1.000 24.225 128 LEU A C 1
ATOM 959 O O . LEU A 1 148 ? 15.608 -11.966 84.715 1.000 23.253 128 LEU A O 1
ATOM 964 N N . ALA A 1 149 ? 17.388 -10.818 85.452 1.000 23.876 129 ALA A N 1
ATOM 965 C CA . ALA A 1 149 ? 16.742 -9.491 85.372 1.000 24.162 129 ALA A CA 1
ATOM 966 C C . ALA A 1 149 ? 16.648 -9.086 83.894 1.000 24.967 129 ALA A C 1
ATOM 967 O O . ALA A 1 149 ? 17.640 -9.235 83.153 1.000 24.402 129 ALA A O 1
ATOM 969 N N . ARG A 1 150 ? 15.495 -8.582 83.481 1.000 25.211 130 ARG A N 1
ATOM 970 C CA . ARG A 1 150 ? 15.260 -8.121 82.091 1.000 27.359 130 ARG A CA 1
ATOM 971 C C . ARG A 1 150 ? 14.653 -6.725 82.160 1.000 24.855 130 ARG A C 1
ATOM 972 O O . ARG A 1 150 ? 13.828 -6.476 83.059 1.000 22.684 130 ARG A O 1
ATOM 980 N N . VAL A 1 151 ? 15.044 -5.844 81.246 1.000 23.951 131 VAL A N 1
ATOM 981 C CA . VAL A 1 151 ? 14.371 -4.526 81.127 1.000 23.889 131 VAL A CA 1
ATOM 982 C C . VAL A 1 151 ? 12.885 -4.819 80.882 1.000 23.268 131 VAL A C 1
ATOM 983 O O . VAL A 1 151 ? 12.573 -5.703 80.040 1.000 21.545 131 VAL A O 1
ATOM 987 N N . ALA A 1 152 ? 12.019 -4.134 81.630 1.000 23.275 132 ALA A N 1
ATOM 988 C CA . ALA A 1 152 ? 10.539 -4.269 81.601 1.000 23.853 132 ALA A CA 1
ATOM 989 C C . ALA A 1 152 ? 10.109 -5.676 82.041 1.000 24.038 132 ALA A C 1
ATOM 990 O O . ALA A 1 152 ? 8.989 -6.106 81.697 1.000 25.066 132 ALA A O 1
ATOM 992 N N . GLY A 1 153 ? 10.968 -6.361 82.785 1.000 23.204 133 GLY A N 1
ATOM 993 C CA . GLY A 1 153 ? 10.676 -7.640 83.449 1.000 24.243 133 GLY A CA 1
ATOM 994 C C . GLY A 1 153 ? 10.832 -7.504 84.949 1.000 23.785 133 GLY A C 1
ATOM 995 O O . GLY A 1 153 ? 11.261 -6.428 85.435 1.000 23.219 133 GLY A O 1
ATOM 996 N N . ARG A 1 154 ? 10.480 -8.551 85.680 1.000 24.394 134 ARG A N 1
ATOM 997 C CA . ARG A 1 154 ? 10.381 -8.479 87.153 1.000 25.311 134 ARG A CA 1
ATOM 998 C C . ARG A 1 154 ? 11.164 -9.606 87.797 1.000 23.735 134 ARG A C 1
ATOM 999 O O . ARG A 1 154 ? 11.495 -10.574 87.108 1.000 23.415 134 ARG A O 1
ATOM 1007 N N . LEU A 1 155 ? 11.491 -9.410 89.068 1.000 23.117 135 LEU A N 1
ATOM 1008 C CA . LEU A 1 155 ? 11.972 -10.481 89.961 1.000 23.140 135 LEU A CA 1
ATOM 1009 C C . LEU A 1 155 ? 11.316 -10.265 91.313 1.000 23.150 135 LEU A C 1
ATOM 1010 O O . LEU A 1 155 ? 10.762 -9.200 91.582 1.000 22.806 135 LEU A O 1
ATOM 1015 N N . PRO A 1 156 ? 11.291 -11.300 92.171 1.000 22.547 136 PRO A N 1
ATOM 1016 C CA . PRO A 1 156 ? 10.734 -11.143 93.510 1.000 23.163 136 PRO A CA 1
ATOM 1017 C C . PRO A 1 156 ? 11.531 -10.175 94.388 1.000 23.066 136 PRO A C 1
ATOM 1018 O O . PRO A 1 156 ? 12.758 -10.138 94.321 1.000 24.245 136 PRO A O 1
ATOM 1022 N N . VAL A 1 157 ? 10.787 -9.423 95.196 1.000 22.714 137 VAL A N 1
ATOM 1023 C CA . VAL A 1 157 ? 11.310 -8.425 96.164 1.000 23.622 137 VAL A CA 1
ATOM 1024 C C . VAL A 1 157 ? 12.208 -9.143 97.175 1.000 23.289 137 VAL A C 1
ATOM 1025 O O . VAL A 1 157 ? 13.313 -8.644 97.450 1.000 22.104 137 VAL A O 1
ATOM 1029 N N . HIS A 1 158 ? 11.749 -10.261 97.732 1.000 22.436 138 HIS A N 1
ATOM 1030 C CA . HIS A 1 158 ? 12.443 -10.895 98.884 1.000 23.452 138 HIS A CA 1
ATOM 1031 C C . HIS A 1 158 ? 13.751 -11.517 98.400 1.000 22.423 138 HIS A C 1
ATOM 1032 O O . HIS A 1 158 ? 14.677 -11.594 99.209 1.000 21.264 138 HIS A O 1
ATOM 1039 N N . ALA A 1 159 ? 13.816 -11.932 97.131 1.000 22.255 139 ALA A N 1
ATOM 1040 C CA . ALA A 1 159 ? 14.885 -12.821 96.627 1.000 22.922 139 ALA A CA 1
ATOM 1041 C C . ALA A 1 159 ? 16.005 -12.035 95.941 1.000 22.784 139 ALA A C 1
ATOM 1042 O O . ALA A 1 159 ? 17.071 -12.618 95.784 1.000 25.255 139 ALA A O 1
ATOM 1044 N N . SER A 1 160 ? 15.803 -10.772 95.563 1.000 22.570 140 SER A N 1
ATOM 1045 C CA . SER A 1 160 ? 16.813 -9.993 94.802 1.000 21.277 140 SER A CA 1
ATOM 1046 C C . SER A 1 160 ? 17.425 -8.917 95.690 1.000 21.239 140 SER A C 1
ATOM 1047 O O . SER A 1 160 ? 16.711 -8.384 96.571 1.000 21.597 140 SER A O 1
ATOM 1050 N N . SER A 1 161 ? 18.702 -8.606 95.463 1.000 19.465 141 SER A N 1
ATOM 1051 C CA . SER A 1 161 ? 19.401 -7.488 96.136 1.000 18.437 141 SER A CA 1
ATOM 1052 C C . SER A 1 161 ? 18.594 -6.197 95.907 1.000 19.549 141 SER A C 1
ATOM 1053 O O . SER A 1 161 ? 18.405 -5.430 96.884 1.000 20.468 141 SER A O 1
ATOM 1056 N N . SER A 1 162 ? 18.125 -5.955 94.676 1.000 19.860 142 SER A N 1
ATOM 1057 C CA . SER A 1 162 ? 17.328 -4.746 94.327 1.000 19.946 142 SER A CA 1
ATOM 1058 C C . SER A 1 162 ? 16.102 -4.685 95.241 1.000 19.361 142 SER A C 1
ATOM 1059 O O . SER A 1 162 ? 15.863 -3.634 95.864 1.000 19.943 142 SER A O 1
ATOM 1062 N N . GLY A 1 163 ? 15.365 -5.788 95.326 1.000 19.061 143 GLY A N 1
ATOM 1063 C CA . GLY A 1 163 ? 14.136 -5.883 96.132 1.000 20.457 143 GLY A CA 1
ATOM 1064 C C . GLY A 1 163 ? 14.412 -5.649 97.601 1.000 20.857 143 GLY A C 1
ATOM 1065 O O . GLY A 1 163 ? 13.705 -4.845 98.229 1.000 20.615 143 GLY A O 1
ATOM 1066 N N . LEU A 1 164 ? 15.420 -6.324 98.137 1.000 21.449 144 LEU A N 1
ATOM 1067 C CA . LEU A 1 164 ? 15.818 -6.167 99.552 1.000 21.392 144 LEU A CA 1
ATOM 1068 C C . LEU A 1 164 ? 16.158 -4.707 99.834 1.000 21.395 144 LEU A C 1
ATOM 1069 O O . LEU A 1 164 ? 15.691 -4.191 100.864 1.000 20.706 144 LEU A O 1
ATOM 1074 N N . MET A 1 165 ? 16.941 -4.061 98.972 1.000 21.435 145 MET A N 1
ATOM 1075 C CA . MET A 1 165 ? 17.332 -2.643 99.179 1.000 21.702 145 MET A CA 1
ATOM 1076 C C . MET A 1 165 ? 16.080 -1.748 99.142 1.000 22.744 145 MET A C 1
ATOM 1077 O O . MET A 1 165 ? 15.935 -0.888 100.020 1.000 22.675 145 MET A O 1
ATOM 1082 N N . LEU A 1 166 ? 15.195 -1.939 98.166 1.000 23.330 146 LEU A N 1
ATOM 1083 C CA . LEU A 1 166 ? 13.954 -1.127 98.051 1.000 24.607 146 LEU A CA 1
ATOM 1084 C C . LEU A 1 166 ? 13.043 -1.395 99.250 1.000 24.123 146 LEU A C 1
ATOM 1085 O O . LEU A 1 166 ? 12.534 -0.421 99.824 1.000 23.482 146 LEU A O 1
ATOM 1090 N N . LEU A 1 167 ? 12.862 -2.664 99.623 1.000 25.180 147 LEU A N 1
ATOM 1091 C CA . LEU A 1 167 ? 11.965 -3.043 100.742 1.000 25.835 147 LEU A CA 1
ATOM 1092 C C . LEU A 1 167 ? 12.510 -2.456 102.045 1.000 25.555 147 LEU A C 1
ATOM 1093 O O . LEU A 1 167 ? 11.692 -2.020 102.868 1.000 26.405 147 LEU A O 1
ATOM 1098 N N . ALA A 1 168 ? 13.834 -2.394 102.198 1.000 24.501 148 ALA A N 1
ATOM 1099 C CA . ALA A 1 168 ? 14.500 -1.857 103.409 1.000 26.431 148 ALA A CA 1
ATOM 1100 C C . ALA A 1 168 ? 14.148 -0.380 103.613 1.000 27.371 148 ALA A C 1
ATOM 1101 O O . ALA A 1 168 ? 14.329 0.103 104.728 1.000 24.638 148 ALA A O 1
ATOM 1103 N N . HIS A 1 169 ? 13.716 0.325 102.568 1.000 29.336 149 HIS A N 1
ATOM 1104 C CA . HIS A 1 169 ? 13.414 1.778 102.642 1.000 30.631 149 HIS A CA 1
ATOM 1105 C C . HIS A 1 169 ? 11.928 2.050 102.447 1.000 32.377 149 HIS A C 1
ATOM 1106 O O . HIS A 1 169 ? 11.559 3.239 102.403 1.000 35.720 149 HIS A O 1
ATOM 1113 N N . ALA A 1 170 ? 11.118 1.004 102.311 1.000 32.689 150 ALA A N 1
ATOM 1114 C CA . ALA A 1 170 ? 9.654 1.113 102.156 1.000 36.581 150 ALA A CA 1
ATOM 1115 C C . ALA A 1 170 ? 9.030 1.309 103.544 1.000 39.148 150 ALA A C 1
ATOM 1116 O O . ALA A 1 170 ? 9.759 1.210 104.554 1.000 40.967 150 ALA A O 1
ATOM 1118 N N . GLY A 1 171 ? 7.728 1.574 103.598 1.000 43.052 151 GLY A N 1
ATOM 1119 C CA . GLY A 1 171 ? 7.024 1.802 104.875 1.000 46.583 151 GLY A CA 1
ATOM 1120 C C . GLY A 1 171 ? 6.861 0.511 105.677 1.000 49.432 151 GLY A C 1
ATOM 1121 O O . GLY A 1 171 ? 6.915 -0.583 105.111 1.000 46.792 151 GLY A O 1
ATOM 1122 N N . PRO A 1 172 ? 6.671 0.598 107.019 1.000 52.601 152 PRO A N 1
ATOM 1123 C CA . PRO A 1 172 ? 6.277 -0.556 107.828 1.000 53.332 152 PRO A CA 1
ATOM 1124 C C . PRO A 1 172 ? 5.150 -1.369 107.177 1.000 54.296 152 PRO A C 1
ATOM 1125 O O . PRO A 1 172 ? 5.224 -2.589 107.211 1.000 54.168 152 PRO A O 1
ATOM 1129 N N . GLU A 1 173 ? 4.159 -0.671 106.606 1.000 56.659 153 GLU A N 1
ATOM 1130 C CA . GLU A 1 173 ? 2.974 -1.270 105.932 1.000 57.396 153 GLU A CA 1
ATOM 1131 C C . GLU A 1 173 ? 3.460 -2.183 104.812 1.000 53.242 153 GLU A C 1
ATOM 1132 O O . GLU A 1 173 ? 3.058 -3.362 104.798 1.000 52.143 153 GLU A O 1
ATOM 1138 N N . VAL A 1 174 ? 4.277 -1.645 103.901 1.000 49.966 154 VAL A N 1
ATOM 1139 C CA . VAL A 1 174 ? 4.748 -2.394 102.699 1.000 44.820 154 VAL A CA 1
ATOM 1140 C C . VAL A 1 174 ? 5.646 -3.544 103.176 1.000 39.923 154 VAL A C 1
ATOM 1141 O O . VAL A 1 174 ? 5.486 -4.643 102.645 1.000 40.228 154 VAL A O 1
ATOM 1145 N N . ARG A 1 175 ? 6.520 -3.322 104.161 1.000 41.389 155 ARG A N 1
ATOM 1146 C CA . ARG A 1 175 ? 7.405 -4.392 104.704 1.000 44.956 155 ARG A CA 1
ATOM 1147 C C . ARG A 1 175 ? 6.547 -5.556 105.224 1.000 49.996 155 ARG A C 1
ATOM 1148 O O . ARG A 1 175 ? 6.783 -6.702 104.783 1.000 44.865 155 ARG A O 1
ATOM 1156 N N . GLU A 1 176 ? 5.577 -5.269 106.102 1.000 54.750 156 GLU A N 1
ATOM 1157 C CA . GLU A 1 176 ? 4.627 -6.267 106.681 1.000 54.221 156 GLU A CA 1
ATOM 1158 C C . GLU A 1 176 ? 3.876 -6.979 105.545 1.000 50.814 156 GLU A C 1
ATOM 1159 O O . GLU A 1 176 ? 3.740 -8.213 105.615 1.000 52.994 156 GLU A O 1
ATOM 1165 N N . GLU A 1 177 ? 3.427 -6.231 104.536 1.000 49.173 157 GLU A N 1
ATOM 1166 C CA . GLU A 1 177 ? 2.581 -6.711 103.407 1.000 49.005 157 GLU A CA 1
ATOM 1167 C C . GLU A 1 177 ? 3.338 -7.754 102.565 1.000 51.056 157 GLU A C 1
ATOM 1168 O O . GLU A 1 177 ? 2.760 -8.838 102.291 1.000 52.504 157 GLU A O 1
ATOM 1174 N N . VAL A 1 178 ? 4.564 -7.426 102.134 1.000 44.094 158 VAL A N 1
ATOM 1175 C CA . VAL A 1 178 ? 5.433 -8.301 101.286 1.000 41.451 158 VAL A CA 1
ATOM 1176 C C . VAL A 1 178 ? 5.817 -9.551 102.099 1.000 39.742 158 VAL A C 1
ATOM 1177 O O . VAL A 1 178 ? 5.728 -10.663 101.557 1.000 38.734 158 VAL A O 1
ATOM 1181 N N . LEU A 1 179 ? 6.210 -9.369 103.362 1.000 43.280 159 LEU A N 1
ATOM 1182 C CA . LEU A 1 179 ? 6.732 -10.449 104.244 1.000 44.503 159 LEU A CA 1
ATOM 1183 C C . LEU A 1 179 ? 5.619 -11.390 104.721 1.000 47.380 159 LEU A C 1
ATOM 1184 O O . LEU A 1 179 ? 5.975 -12.463 105.247 1.000 50.125 159 LEU A O 1
ATOM 1189 N N . SER A 1 180 ? 4.344 -11.019 104.562 1.000 48.536 160 SER A N 1
ATOM 1190 C CA . SER A 1 180 ? 3.175 -11.829 105.002 1.000 48.129 160 SER A CA 1
ATOM 1191 C C . SER A 1 180 ? 2.760 -12.789 103.889 1.000 47.627 160 SER A C 1
ATOM 1192 O O . SER A 1 180 ? 2.045 -13.753 104.184 1.000 49.516 160 SER A O 1
ATOM 1195 N N . LYS A 1 181 ? 3.212 -12.540 102.662 1.000 51.149 161 LYS A N 1
ATOM 1196 C CA . LYS A 1 181 ? 2.881 -13.370 101.478 1.000 54.197 161 LYS A CA 1
ATOM 1197 C C . LYS A 1 181 ? 3.813 -14.573 101.406 1.000 54.730 161 LYS A C 1
ATOM 1198 O O . LYS A 1 181 ? 4.879 -14.580 102.015 1.000 47.971 161 LYS A O 1
ATOM 1204 N N . PRO A 1 182 ? 3.410 -15.635 100.674 1.000 57.043 162 PRO A N 1
ATOM 1205 C CA . PRO A 1 182 ? 4.254 -16.812 100.494 1.000 56.034 162 PRO A CA 1
ATOM 1206 C C . PRO A 1 182 ? 5.519 -16.388 99.742 1.000 53.857 162 PRO A C 1
ATOM 1207 O O . PRO A 1 182 ? 5.404 -15.727 98.726 1.000 55.300 162 PRO A O 1
ATOM 1211 N N . LEU A 1 183 ? 6.680 -16.736 100.288 1.000 45.037 163 LEU A N 1
ATOM 1212 C CA . LEU A 1 183 ? 7.993 -16.352 99.727 1.000 39.686 163 LEU A CA 1
ATOM 1213 C C . LEU A 1 183 ? 8.625 -17.604 99.156 1.000 36.638 163 LEU A C 1
ATOM 1214 O O . LEU A 1 183 ? 9.130 -18.427 99.911 1.000 37.216 163 LEU A O 1
ATOM 1219 N N . PRO A 1 184 ? 8.545 -17.816 97.827 1.000 33.670 164 PRO A N 1
ATOM 1220 C CA . PRO A 1 184 ? 9.164 -18.985 97.21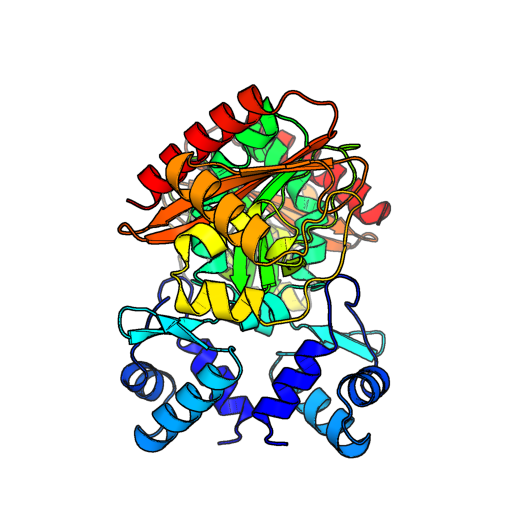1 1.000 33.656 164 PRO A CA 1
ATOM 1221 C C . PRO A 1 184 ? 10.695 -18.921 97.284 1.000 34.096 164 PRO A C 1
ATOM 1222 O O . PRO A 1 184 ? 11.265 -17.833 97.329 1.000 31.406 164 PRO A O 1
ATOM 1226 N N . ARG A 1 185 ? 11.326 -20.090 97.295 1.000 34.141 165 ARG A N 1
ATOM 1227 C CA . ARG A 1 185 ? 12.787 -20.206 97.078 1.000 37.458 165 ARG A CA 1
ATOM 1228 C C . ARG A 1 185 ? 13.054 -19.935 95.596 1.000 35.111 165 ARG A C 1
ATOM 1229 O O . ARG A 1 185 ? 12.409 -20.576 94.758 1.000 37.680 165 ARG A O 1
ATOM 1237 N N . VAL A 1 186 ? 13.913 -18.977 95.272 1.000 32.182 166 VAL A N 1
ATOM 1238 C CA . VAL A 1 186 ? 14.287 -18.722 93.852 1.000 31.021 166 VAL A CA 1
ATOM 1239 C C . VAL A 1 186 ? 15.596 -19.468 93.593 1.000 31.051 166 VAL A C 1
ATOM 1240 O O . VAL A 1 186 ? 15.563 -20.500 92.922 1.000 32.766 166 VAL A O 1
ATOM 1244 N N . GLY A 1 187 ? 16.699 -18.953 94.131 1.000 29.243 167 GLY A N 1
ATOM 1245 C CA . GLY A 1 187 ? 18.034 -19.559 94.037 1.000 28.036 167 GLY A CA 1
ATOM 1246 C C . GLY A 1 187 ? 18.367 -20.325 95.312 1.000 26.401 167 GLY A C 1
ATOM 1247 O O . GLY A 1 187 ? 17.611 -20.297 96.278 1.000 27.143 167 GLY A O 1
ATOM 1248 N N . PRO A 1 188 ? 19.505 -21.044 95.341 1.000 25.597 168 PRO A N 1
ATOM 1249 C CA . PRO A 1 188 ? 19.886 -21.845 96.505 1.000 26.345 168 PRO A CA 1
ATOM 1250 C C . PRO A 1 188 ? 20.085 -21.020 97.790 1.000 24.881 168 PRO A C 1
ATOM 1251 O O . PRO A 1 188 ? 20.009 -21.593 98.852 1.000 24.274 168 PRO A O 1
ATOM 1255 N N . GLY A 1 189 ? 20.328 -19.713 97.666 1.000 23.525 169 GLY A N 1
ATOM 1256 C CA . GLY A 1 189 ? 20.582 -18.829 98.821 1.000 24.312 169 GLY A CA 1
ATOM 1257 C C . GLY A 1 189 ? 19.357 -18.050 99.281 1.000 23.702 169 GLY A C 1
ATOM 1258 O O . GLY A 1 189 ? 19.493 -17.322 100.286 1.000 23.394 169 GLY A O 1
ATOM 1259 N N . THR A 1 190 ? 18.203 -18.178 98.612 1.000 23.501 170 THR A N 1
ATOM 1260 C CA . THR A 1 190 ? 16.989 -17.385 98.948 1.000 23.593 170 THR A CA 1
ATOM 1261 C C . THR A 1 190 ? 16.627 -17.593 100.421 1.000 24.235 170 THR A C 1
ATOM 1262 O O . THR A 1 190 ? 16.558 -18.748 100.866 1.000 22.472 170 THR A O 1
ATOM 1266 N N . VAL A 1 191 ? 16.428 -16.493 101.142 1.000 24.333 171 VAL A N 1
ATOM 1267 C CA . VAL A 1 191 ? 15.906 -16.485 102.533 1.000 24.574 171 VAL A CA 1
ATOM 1268 C C . VAL A 1 191 ? 14.397 -16.287 102.440 1.000 26.886 171 VAL A C 1
ATOM 1269 O O . VAL A 1 191 ? 13.968 -15.249 101.888 1.000 25.129 171 VAL A O 1
ATOM 1273 N N . THR A 1 192 ? 13.617 -17.257 102.920 1.000 27.975 172 THR A N 1
ATOM 1274 C CA . THR A 1 192 ? 12.133 -17.185 102.887 1.000 29.540 172 THR A CA 1
ATOM 1275 C C . THR A 1 192 ? 11.562 -16.992 104.292 1.000 30.759 172 THR A C 1
ATOM 1276 O O . THR A 1 192 ? 10.333 -16.921 104.390 1.000 32.269 172 THR A O 1
ATOM 1280 N N . ASP A 1 193 ? 12.403 -16.881 105.323 1.000 30.122 173 ASP A N 1
ATOM 1281 C CA . ASP A 1 193 ? 11.925 -16.729 106.719 1.000 30.235 173 ASP A CA 1
ATOM 1282 C C . ASP A 1 193 ? 11.703 -15.244 106.984 1.000 29.430 173 ASP A C 1
ATOM 1283 O O . ASP A 1 193 ? 12.649 -14.463 106.902 1.000 26.893 173 ASP A O 1
ATOM 1288 N N . PRO A 1 194 ? 10.453 -14.818 107.299 1.000 29.782 174 PRO A N 1
ATOM 1289 C CA . PRO A 1 194 ? 10.164 -13.421 107.621 1.000 31.261 174 PRO A CA 1
ATOM 1290 C C . PRO A 1 194 ? 11.091 -12.775 108.659 1.000 31.787 174 PRO A C 1
ATOM 1291 O O . PRO A 1 194 ? 11.431 -11.627 108.475 1.000 32.519 174 PRO A O 1
ATOM 1295 N N . GLU A 1 195 ? 11.484 -13.509 109.705 1.000 33.176 175 GLU A N 1
ATOM 1296 C CA . GLU A 1 195 ? 12.314 -12.961 110.814 1.000 34.580 175 GLU A CA 1
ATOM 1297 C C . GLU A 1 195 ? 13.736 -12.674 110.301 1.000 31.852 175 GLU A C 1
ATOM 1298 O O . GLU A 1 195 ? 14.285 -11.595 110.625 1.000 30.968 175 GLU A O 1
ATOM 1304 N N . ALA A 1 196 ? 14.339 -13.599 109.551 1.000 28.198 176 ALA A N 1
ATOM 1305 C CA . ALA A 1 196 ? 15.676 -13.391 108.949 1.000 25.653 176 ALA A CA 1
ATOM 1306 C C . ALA A 1 196 ? 15.601 -12.213 107.969 1.000 23.778 176 ALA A C 1
ATOM 1307 O O . ALA A 1 196 ? 16.520 -11.372 107.964 1.000 24.795 176 ALA A O 1
ATOM 1309 N N . LEU A 1 197 ? 14.534 -12.139 107.175 1.000 22.968 177 LEU A N 1
ATOM 1310 C CA . LEU A 1 197 ? 14.366 -11.043 106.180 1.000 23.635 177 LEU A CA 1
ATOM 1311 C C . LEU A 1 197 ? 14.307 -9.678 106.876 1.000 24.740 177 LEU A C 1
ATOM 1312 O O . LEU A 1 197 ? 14.995 -8.758 106.400 1.000 22.517 177 LEU A O 1
ATOM 1317 N N . ARG A 1 198 ? 13.572 -9.543 107.988 1.000 27.408 178 ARG A N 1
ATOM 1318 C CA . ARG A 1 198 ? 13.538 -8.258 108.743 1.000 29.002 178 ARG A CA 1
ATOM 1319 C C . ARG A 1 198 ? 14.955 -7.872 109.147 1.000 26.773 178 ARG A C 1
ATOM 1320 O O . ARG A 1 198 ? 15.301 -6.685 109.066 1.000 25.218 178 ARG A O 1
ATOM 1328 N N . ARG A 1 199 ? 15.747 -8.843 109.595 1.000 27.246 179 ARG A N 1
ATOM 1329 C CA . ARG A 1 199 ? 17.125 -8.559 110.064 1.000 27.606 179 ARG A CA 1
ATOM 1330 C C . ARG A 1 199 ? 17.995 -8.198 108.850 1.000 24.893 179 ARG A C 1
ATOM 1331 O O . ARG A 1 199 ? 18.817 -7.285 108.972 1.000 23.553 179 ARG A O 1
ATOM 1339 N N . LEU A 1 200 ? 17.816 -8.866 107.710 1.000 25.193 180 LEU A N 1
ATOM 1340 C CA . LEU A 1 200 ? 18.536 -8.496 106.460 1.000 23.587 180 LEU A CA 1
ATOM 1341 C C . LEU A 1 200 ? 18.176 -7.068 106.049 1.000 22.240 180 LEU A C 1
ATOM 1342 O O . LEU A 1 200 ? 19.089 -6.315 105.630 1.000 22.542 180 LEU A O 1
ATOM 1347 N N . LEU A 1 201 ? 16.899 -6.701 106.153 1.000 22.225 181 LEU A N 1
ATOM 1348 C CA . LEU A 1 201 ? 16.440 -5.331 105.787 1.000 23.262 181 LEU A CA 1
ATOM 1349 C C . LEU A 1 201 ? 17.108 -4.325 106.718 1.000 23.314 181 LEU A C 1
ATOM 1350 O O . LEU A 1 201 ? 17.590 -3.294 106.221 1.000 22.102 181 LEU A O 1
ATOM 1355 N N . ALA A 1 202 ? 17.178 -4.645 108.018 1.000 26.098 182 ALA A N 1
ATOM 1356 C CA . ALA A 1 202 ? 17.808 -3.775 109.038 1.000 25.373 182 ALA A CA 1
ATOM 1357 C C . ALA A 1 202 ? 19.271 -3.556 108.666 1.000 24.498 182 ALA A C 1
ATOM 1358 O O . ALA A 1 202 ? 19.730 -2.398 108.661 1.000 25.663 182 ALA A O 1
ATOM 1360 N N . ASN A 1 203 ? 19.986 -4.639 108.358 1.000 24.497 183 ASN A N 1
ATOM 1361 C CA . ASN A 1 203 ? 21.423 -4.566 108.002 1.000 23.026 183 ASN A CA 1
ATOM 1362 C C . ASN A 1 203 ? 21.594 -3.684 106.758 1.000 21.564 183 ASN A C 1
ATOM 1363 O O . ASN A 1 203 ? 22.501 -2.822 106.729 1.000 21.206 183 ASN A O 1
ATOM 1368 N N . ALA A 1 204 ? 20.768 -3.916 105.745 1.000 21.712 184 ALA A N 1
ATOM 1369 C CA . ALA A 1 204 ? 20.821 -3.182 104.460 1.000 22.795 184 ALA A CA 1
ATOM 1370 C C . ALA A 1 204 ? 20.557 -1.683 104.705 1.000 24.011 184 ALA A C 1
ATOM 1371 O O . ALA A 1 204 ? 21.302 -0.836 104.170 1.000 24.079 184 ALA A O 1
ATOM 1373 N N . TYR A 1 205 ? 19.549 -1.367 105.511 1.000 24.611 185 TYR A N 1
ATOM 1374 C CA . TYR A 1 205 ? 19.202 0.022 105.907 1.000 26.465 185 TYR A CA 1
ATOM 1375 C C . TYR A 1 205 ? 20.431 0.739 106.479 1.000 27.369 185 TYR A C 1
ATOM 1376 O O . TYR A 1 205 ? 20.723 1.857 106.033 1.000 25.356 185 TYR A O 1
ATOM 1385 N N . ARG A 1 206 ? 21.137 0.116 107.427 1.000 28.520 186 ARG A N 1
ATOM 1386 C CA . ARG A 1 206 ? 22.325 0.726 108.081 1.000 30.261 186 ARG A CA 1
ATOM 1387 C C . ARG A 1 206 ? 23.496 0.783 107.096 1.000 29.402 186 ARG A C 1
ATOM 1388 O O . ARG A 1 206 ? 24.175 1.820 107.058 1.000 27.118 186 ARG A O 1
ATOM 1396 N N . ALA A 1 207 ? 23.748 -0.301 106.352 1.000 28.542 187 ALA A N 1
ATOM 1397 C CA . ALA A 1 207 ? 24.996 -0.498 105.578 1.000 26.213 187 ALA A CA 1
ATOM 1398 C C . ALA A 1 207 ? 25.032 0.421 104.353 1.000 26.232 187 ALA A C 1
ATOM 1399 O O . ALA A 1 207 ? 26.135 0.792 103.940 1.000 25.488 187 ALA A O 1
ATOM 1401 N N . GLY A 1 208 ? 23.878 0.729 103.754 1.000 24.491 188 GLY A N 1
ATOM 1402 C CA . GLY A 1 208 ? 23.821 1.459 102.474 1.000 25.227 188 GLY A CA 1
ATOM 1403 C C . GLY A 1 208 ? 24.076 0.550 101.278 1.000 25.240 188 GLY A C 1
ATOM 1404 O O . GLY A 1 208 ? 24.238 1.071 100.170 1.000 25.359 188 GLY A O 1
ATOM 1405 N N . TYR A 1 209 ? 24.165 -0.763 101.486 1.000 24.453 189 TYR A N 1
ATOM 1406 C CA . TYR A 1 209 ? 24.202 -1.754 100.389 1.000 23.709 189 TYR A CA 1
ATOM 1407 C C . TYR A 1 209 ? 23.671 -3.077 100.922 1.000 24.030 189 TYR A C 1
ATOM 1408 O O . TYR A 1 209 ? 23.658 -3.292 102.146 1.000 23.906 189 TYR A O 1
ATOM 1417 N N . VAL A 1 210 ? 23.233 -3.931 100.004 1.000 22.199 190 VAL A N 1
ATOM 1418 C CA . VAL A 1 210 ? 22.965 -5.357 100.303 1.000 20.796 190 VAL A CA 1
ATOM 1419 C C . VAL A 1 210 ? 23.537 -6.196 99.158 1.000 21.039 190 VAL A C 1
ATOM 1420 O O . VAL A 1 210 ? 23.346 -5.839 97.970 1.000 19.865 190 VAL A O 1
ATOM 1424 N N . ALA A 1 211 ? 24.280 -7.237 99.528 1.000 21.182 191 ALA A N 1
ATOM 1425 C CA . ALA A 1 211 ? 24.721 -8.333 98.644 1.000 20.198 191 ALA A CA 1
ATOM 1426 C C . ALA A 1 211 ? 23.906 -9.581 98.970 1.000 20.129 191 ALA A C 1
ATOM 1427 O O . ALA A 1 211 ? 23.564 -9.814 100.158 1.000 22.595 191 ALA A O 1
ATOM 1429 N N . ALA A 1 212 ? 23.582 -10.363 97.949 1.000 19.595 192 ALA A N 1
ATOM 1430 C CA . ALA A 1 212 ? 22.666 -11.518 98.061 1.000 20.058 192 ALA A CA 1
ATOM 1431 C C . ALA A 1 212 ? 23.272 -12.725 97.350 1.000 20.368 192 ALA A C 1
ATOM 1432 O O . ALA A 1 212 ? 22.809 -13.102 96.274 1.000 22.209 192 ALA A O 1
ATOM 1434 N N . PRO A 1 213 ? 24.337 -13.352 97.899 1.000 19.716 193 PRO A N 1
ATOM 1435 C CA . PRO A 1 213 ? 25.007 -14.448 97.196 1.000 20.400 193 PRO A CA 1
ATOM 1436 C C . PRO A 1 213 ? 24.090 -15.654 96.935 1.000 19.514 193 PRO A C 1
ATOM 1437 O O . PRO A 1 213 ? 23.620 -16.299 97.865 1.000 19.925 193 PRO A O 1
ATOM 1441 N N . GLY A 1 214 ? 23.833 -15.919 95.655 1.000 19.369 194 GLY A N 1
ATOM 1442 C CA . GLY A 1 214 ? 23.060 -17.090 95.202 1.000 19.843 194 GLY A CA 1
ATOM 1443 C C . GLY A 1 214 ? 21.571 -17.011 95.507 1.000 20.864 194 GLY A C 1
ATOM 1444 O O . GLY A 1 214 ? 20.909 -18.076 95.454 1.000 20.477 194 GLY A O 1
ATOM 1445 N N . TYR A 1 215 ? 21.017 -15.832 95.820 1.000 21.268 195 TYR A N 1
ATOM 1446 C CA . TYR A 1 215 ? 19.578 -15.722 96.186 1.000 22.204 195 TYR A CA 1
ATOM 1447 C C . TYR A 1 215 ? 18.713 -15.888 94.928 1.000 22.959 195 TYR A C 1
ATOM 1448 O O . TYR A 1 215 ? 17.553 -16.306 95.074 1.000 23.357 195 TYR A O 1
ATOM 1457 N N . ILE A 1 216 ? 19.242 -15.575 93.739 1.000 22.389 196 ILE A N 1
ATOM 1458 C CA . ILE A 1 216 ? 18.478 -15.699 92.461 1.000 22.933 196 ILE A CA 1
ATOM 1459 C C . ILE A 1 216 ? 19.014 -16.902 91.681 1.000 23.836 196 ILE A C 1
ATOM 1460 O O . ILE A 1 216 ? 18.213 -17.801 91.368 1.000 22.418 196 ILE A O 1
ATOM 1465 N N . GLU A 1 217 ? 20.317 -16.943 91.400 1.000 23.350 197 GLU A N 1
ATOM 1466 C CA . GLU A 1 217 ? 20.952 -18.148 90.808 1.000 22.904 197 GLU A CA 1
ATOM 1467 C C . GLU A 1 217 ? 22.221 -18.523 91.572 1.000 22.927 197 GLU A C 1
ATOM 1468 O O . GLU A 1 217 ? 22.903 -17.631 92.100 1.000 21.481 197 GLU A O 1
ATOM 1474 N N . ALA A 1 218 ? 22.545 -19.813 91.521 1.000 23.672 198 ALA A N 1
ATOM 1475 C CA . ALA A 1 218 ? 23.745 -20.436 92.114 1.000 24.338 198 ALA A CA 1
ATOM 1476 C C . ALA A 1 218 ? 25.022 -19.730 91.646 1.000 24.088 198 ALA A C 1
ATOM 1477 O O . ALA A 1 218 ? 25.971 -19.672 92.441 1.000 25.629 198 ALA A O 1
ATOM 1479 N N . VAL A 1 219 ? 25.059 -19.208 90.415 1.000 23.691 199 VAL A N 1
ATOM 1480 C CA . VAL A 1 219 ? 26.307 -18.657 89.806 1.000 23.347 199 VAL A CA 1
ATOM 1481 C C . VAL A 1 219 ? 26.561 -17.201 90.228 1.000 22.764 199 VAL A C 1
ATOM 1482 O O . VAL A 1 219 ? 27.696 -16.716 90.001 1.000 21.392 199 VAL A O 1
ATOM 1486 N N . ALA A 1 220 ? 25.565 -16.498 90.770 1.000 21.800 200 ALA A N 1
ATOM 1487 C CA . ALA A 1 220 ? 25.602 -15.022 90.828 1.000 20.820 200 ALA A CA 1
ATOM 1488 C C . ALA A 1 220 ? 25.384 -14.476 92.239 1.000 20.033 200 ALA A C 1
ATOM 1489 O O . ALA A 1 220 ? 24.674 -15.087 93.067 1.000 18.783 200 ALA A O 1
ATOM 1491 N N . THR A 1 221 ? 25.963 -13.298 92.450 1.000 20.104 201 THR A N 1
ATOM 1492 C CA . THR A 1 221 ? 25.626 -12.376 93.553 1.000 19.666 201 THR A CA 1
ATOM 1493 C C . THR A 1 221 ? 25.089 -11.086 92.947 1.000 19.927 201 THR A C 1
ATOM 1494 O O . THR A 1 221 ? 25.785 -10.497 92.095 1.000 19.602 201 THR A O 1
ATOM 1498 N N . GLY A 1 222 ? 23.901 -10.670 93.384 1.000 19.583 202 GLY A N 1
ATOM 1499 C CA . GLY A 1 222 ? 23.416 -9.296 93.186 1.000 19.096 202 GLY A CA 1
ATOM 1500 C C . GLY A 1 222 ? 23.869 -8.384 94.312 1.000 19.144 202 GLY A C 1
ATOM 1501 O O . GLY A 1 222 ? 23.846 -8.800 95.475 1.000 18.840 202 GLY A O 1
ATOM 1502 N N . ILE A 1 223 ? 24.315 -7.182 93.964 1.000 20.034 203 ILE A N 1
ATOM 1503 C CA . ILE A 1 223 ? 24.769 -6.135 94.918 1.000 19.401 203 ILE A CA 1
ATOM 1504 C C . ILE A 1 223 ? 23.980 -4.866 94.604 1.000 20.259 203 ILE A C 1
ATOM 1505 O O . ILE A 1 223 ? 24.076 -4.381 93.457 1.000 20.030 203 ILE A O 1
ATOM 1510 N N . ALA A 1 224 ? 23.261 -4.316 95.582 1.000 20.182 204 ALA A N 1
ATOM 1511 C CA . ALA A 1 224 ? 22.362 -3.167 95.353 1.000 19.633 204 ALA A CA 1
ATOM 1512 C C . ALA A 1 224 ? 22.629 -2.039 96.350 1.000 20.364 204 ALA A C 1
ATOM 1513 O O . ALA A 1 224 ? 22.902 -2.319 97.543 1.000 18.846 204 ALA A O 1
ATOM 1515 N N . VAL A 1 225 ? 22.553 -0.804 95.847 1.000 20.683 205 VAL A N 1
ATOM 1516 C CA . VAL A 1 225 ? 22.598 0.451 96.653 1.000 21.918 205 VAL A CA 1
ATOM 1517 C C . VAL A 1 225 ? 21.345 1.272 96.362 1.000 21.384 205 VAL A C 1
ATOM 1518 O O . VAL A 1 225 ? 20.752 1.140 95.293 1.000 20.905 205 VAL A O 1
ATOM 1522 N N . PRO A 1 226 ? 20.924 2.144 97.303 1.000 21.645 206 PRO A N 1
ATOM 1523 C CA . PRO A 1 226 ? 19.753 2.987 97.094 1.000 21.953 206 PRO A CA 1
ATOM 1524 C C . PRO A 1 226 ? 20.098 4.222 96.256 1.000 22.585 206 PRO A C 1
ATOM 1525 O O . PRO A 1 226 ? 21.232 4.669 96.261 1.000 22.772 206 PRO A O 1
ATOM 1529 N N . ILE A 1 227 ? 19.106 4.715 95.525 1.000 23.733 207 ILE A N 1
ATOM 1530 C CA . ILE A 1 227 ? 19.154 6.011 94.795 1.000 25.023 207 ILE A CA 1
ATOM 1531 C C . ILE A 1 227 ? 18.092 6.900 95.421 1.000 25.974 207 ILE A C 1
ATOM 1532 O O . ILE A 1 227 ? 16.918 6.507 95.388 1.000 25.761 207 ILE A O 1
ATOM 1537 N N . ARG A 1 228 ? 18.515 8.033 95.972 1.000 27.458 208 ARG A N 1
ATOM 1538 C CA . ARG A 1 228 ? 17.642 8.982 96.696 1.000 31.424 208 ARG A CA 1
ATOM 1539 C C . ARG A 1 228 ? 17.323 10.187 95.820 1.000 32.013 208 ARG A C 1
ATOM 1540 O O . ARG A 1 228 ? 18.169 10.608 95.024 1.000 32.494 208 ARG A O 1
ATOM 1548 N N . SER A 1 229 ? 16.131 10.724 96.010 1.000 35.036 209 SER A N 1
ATOM 1549 C CA . SER A 1 229 ? 15.669 12.006 95.436 1.000 36.876 209 SER A CA 1
ATOM 1550 C C . SER A 1 229 ? 14.777 12.666 96.484 1.000 35.918 209 SER A C 1
ATOM 1551 O O . SER A 1 229 ? 13.814 12.004 96.908 1.000 32.705 209 SER A O 1
ATOM 1554 N N . GLU A 1 230 ? 15.126 13.884 96.910 1.000 40.251 210 GLU A N 1
ATOM 1555 C CA . GLU A 1 230 ? 14.384 14.676 97.929 1.000 42.108 210 GLU A CA 1
ATOM 1556 C C . GLU A 1 230 ? 14.275 13.843 99.210 1.000 40.128 210 GLU A C 1
ATOM 1557 O O . GLU A 1 230 ? 13.163 13.744 99.758 1.000 41.059 210 GLU A O 1
ATOM 1563 N N . GLY A 1 231 ? 15.388 13.228 99.630 1.000 39.298 211 GLY A N 1
ATOM 1564 C CA . GLY A 1 231 ? 15.498 12.434 100.867 1.000 38.112 211 GLY A CA 1
ATOM 1565 C C . GLY A 1 231 ? 14.748 11.112 100.822 1.000 38.052 211 GLY A C 1
ATOM 1566 O O . GLY A 1 231 ? 14.682 10.463 101.880 1.000 41.558 211 GLY A O 1
ATOM 1567 N N . VAL A 1 232 ? 14.216 10.691 99.667 1.000 34.680 212 VAL A N 1
ATOM 1568 C CA . VAL A 1 232 ? 13.399 9.443 99.552 1.000 31.436 212 VAL A CA 1
ATOM 1569 C C . VAL A 1 232 ? 14.091 8.488 98.575 1.000 30.070 212 VAL A C 1
ATOM 1570 O O . VAL A 1 232 ? 14.537 8.937 97.491 1.000 27.798 212 VAL A O 1
ATOM 1574 N N . VAL A 1 233 ? 14.177 7.214 98.946 1.000 28.211 213 VAL A N 1
ATOM 1575 C CA . VAL A 1 233 ? 14.736 6.155 98.059 1.000 27.904 213 VAL A CA 1
ATOM 1576 C C . VAL A 1 233 ? 13.705 5.867 96.969 1.000 26.287 213 VAL A C 1
ATOM 1577 O O . VAL A 1 233 ? 12.604 5.383 97.302 1.000 26.740 213 VAL A O 1
ATOM 1581 N N . ILE A 1 234 ? 14.057 6.152 95.717 1.000 24.107 214 ILE A N 1
ATOM 1582 C CA . ILE A 1 234 ? 13.140 5.997 94.549 1.000 24.275 214 ILE A CA 1
ATOM 1583 C C . ILE A 1 234 ? 13.548 4.798 93.695 1.000 23.951 214 ILE A C 1
ATOM 1584 O O . ILE A 1 234 ? 12.729 4.363 92.886 1.000 22.403 214 ILE A O 1
ATOM 1589 N N . ALA A 1 235 ? 14.776 4.295 93.831 1.000 22.479 215 ALA A N 1
ATOM 1590 C CA . ALA A 1 235 ? 15.263 3.207 92.958 1.000 21.665 215 ALA A CA 1
ATOM 1591 C C . ALA A 1 235 ? 16.443 2.494 93.604 1.000 20.947 215 ALA A C 1
ATOM 1592 O O . ALA A 1 235 ? 17.031 3.032 94.559 1.000 20.097 215 ALA A O 1
ATOM 1594 N N . ALA A 1 236 ? 16.786 1.333 93.053 1.000 19.779 216 ALA A N 1
ATOM 1595 C CA . ALA A 1 236 ? 17.976 0.567 93.475 1.000 21.051 216 ALA A CA 1
ATOM 1596 C C . ALA A 1 236 ? 18.892 0.428 92.268 1.000 20.137 216 ALA A C 1
ATOM 1597 O O . ALA A 1 236 ? 18.436 0.016 91.178 1.000 21.367 216 ALA A O 1
ATOM 1599 N N . LEU A 1 237 ? 20.133 0.829 92.456 1.000 19.917 217 LEU A N 1
ATOM 1600 C CA . LEU A 1 237 ? 21.186 0.605 91.456 1.000 20.183 217 LEU A CA 1
ATOM 1601 C C . LEU A 1 237 ? 21.942 -0.661 91.855 1.000 19.525 217 LEU A C 1
ATOM 1602 O O . LEU A 1 237 ? 22.330 -0.797 93.036 1.000 18.018 217 LEU A O 1
ATOM 1607 N N . SER A 1 238 ? 22.156 -1.577 90.920 1.000 18.783 218 SER A N 1
ATOM 1608 C CA . SER A 1 238 ? 22.801 -2.854 91.293 1.000 19.122 218 SER A CA 1
ATOM 1609 C C . SER A 1 238 ? 23.760 -3.353 90.228 1.000 19.050 218 SER A C 1
ATOM 1610 O O . SER A 1 238 ? 23.702 -2.930 89.050 1.000 20.461 218 SER A O 1
ATOM 1613 N N . ALA A 1 239 ? 24.584 -4.281 90.676 1.000 19.678 219 ALA A N 1
ATOM 1614 C CA . ALA A 1 239 ? 25.460 -5.115 89.841 1.000 19.337 219 ALA A CA 1
ATOM 1615 C C . ALA A 1 239 ? 25.001 -6.552 90.025 1.000 19.786 219 ALA A C 1
ATOM 1616 O O . ALA A 1 239 ? 24.554 -6.901 91.127 1.000 18.659 219 ALA A O 1
ATOM 1618 N N . VAL A 1 240 ? 25.080 -7.333 88.960 1.000 19.195 220 VAL A N 1
ATOM 1619 C CA . VAL A 1 240 ? 25.038 -8.809 89.040 1.000 20.295 220 VAL A CA 1
ATOM 1620 C C . VAL A 1 240 ? 26.398 -9.290 88.553 1.000 21.127 220 VAL A C 1
ATOM 1621 O O . VAL A 1 240 ? 26.842 -8.842 87.464 1.000 19.631 220 VAL A O 1
ATOM 1625 N N . GLN A 1 241 ? 27.066 -10.093 89.375 1.000 20.502 221 GLN A N 1
ATOM 1626 C CA . GLN A 1 241 ? 28.432 -10.565 89.066 1.000 20.365 221 GLN A CA 1
ATOM 1627 C C . GLN A 1 241 ? 28.579 -12.002 89.543 1.000 20.887 221 GLN A C 1
ATOM 1628 O O . GLN A 1 241 ? 27.767 -12.493 90.326 1.000 20.289 221 GLN A O 1
ATOM 1634 N N . PRO A 1 242 ? 29.620 -12.730 89.086 1.000 21.387 222 PRO A N 1
ATOM 1635 C CA . PRO A 1 242 ? 29.845 -14.082 89.575 1.000 21.678 222 PRO A CA 1
ATOM 1636 C C . PRO A 1 242 ? 29.943 -14.080 91.111 1.000 21.687 222 PRO A C 1
ATOM 1637 O O . PRO A 1 242 ? 30.536 -13.160 91.686 1.000 22.853 222 PRO A O 1
ATOM 1641 N N . LEU A 1 243 ? 29.334 -15.089 91.735 1.000 21.524 223 LEU A N 1
ATOM 1642 C CA . LEU A 1 243 ? 29.262 -15.249 93.208 1.000 21.543 223 LEU A CA 1
ATOM 1643 C C . LEU A 1 243 ? 30.684 -15.249 93.788 1.000 22.154 223 LEU A C 1
ATOM 1644 O O . LEU A 1 243 ? 30.879 -14.673 94.883 1.000 20.423 223 LEU A O 1
ATOM 1649 N N . GLN A 1 244 ? 31.650 -15.818 93.057 1.000 22.281 224 GLN A N 1
ATOM 1650 C CA . GLN A 1 244 ? 33.046 -16.005 93.540 1.000 22.711 224 GLN A CA 1
ATOM 1651 C C . GLN A 1 244 ? 33.795 -14.667 93.551 1.000 23.624 224 GLN A C 1
ATOM 1652 O O . GLN A 1 244 ? 34.849 -14.594 94.207 1.000 24.106 224 GLN A O 1
ATOM 1658 N N . ASN A 1 245 ? 33.290 -13.639 92.862 1.000 23.101 225 ASN A N 1
ATOM 1659 C CA . ASN A 1 245 ? 34.017 -12.352 92.707 1.000 22.234 225 ASN A CA 1
ATOM 1660 C C . ASN A 1 245 ? 33.949 -11.543 94.006 1.000 23.144 225 ASN A C 1
ATOM 1661 O O . ASN A 1 245 ? 33.061 -11.803 94.841 1.000 21.638 225 ASN A O 1
ATOM 1666 N N . ALA A 1 246 ? 34.863 -10.583 94.153 1.000 24.374 226 ALA A N 1
ATOM 1667 C CA . ALA A 1 246 ? 34.944 -9.696 95.332 1.000 24.466 226 ALA A CA 1
ATOM 1668 C C . ALA A 1 246 ? 33.754 -8.726 95.306 1.000 24.728 226 ALA A C 1
ATOM 1669 O O . ALA A 1 246 ? 33.532 -8.064 94.263 1.000 22.023 226 ALA A O 1
ATOM 1671 N N . VAL A 1 247 ? 33.039 -8.630 96.429 1.000 24.394 227 VAL A N 1
ATOM 1672 C CA . VAL A 1 247 ? 31.842 -7.754 96.600 1.000 24.614 227 VAL A CA 1
ATOM 1673 C C . VAL A 1 247 ? 32.281 -6.301 96.854 1.000 25.337 227 VAL A C 1
ATOM 1674 O O . VAL A 1 247 ? 31.724 -5.385 96.193 1.000 23.150 227 VAL A O 1
ATOM 1678 N N . GLU A 1 248 ? 33.240 -6.076 97.759 1.000 25.113 228 GLU A N 1
ATOM 1679 C CA . GLU A 1 248 ? 33.541 -4.711 98.273 1.000 27.959 228 GLU A CA 1
ATOM 1680 C C . GLU A 1 248 ? 33.922 -3.761 97.137 1.000 26.005 228 GLU A C 1
ATOM 1681 O O . GLU A 1 248 ? 33.436 -2.634 97.111 1.000 26.073 228 GLU A O 1
ATOM 1687 N N . PRO A 1 249 ? 34.811 -4.130 96.189 1.000 25.022 229 PRO A N 1
ATOM 1688 C CA . PRO A 1 249 ? 35.181 -3.201 95.125 1.000 26.750 229 PRO A CA 1
ATOM 1689 C C . PRO A 1 249 ? 33.959 -2.760 94.302 1.000 26.482 229 PRO A C 1
ATOM 1690 O O . PRO A 1 249 ? 33.921 -1.634 93.855 1.000 24.619 229 PRO A O 1
ATOM 1694 N N . THR A 1 250 ? 33.009 -3.668 94.086 1.000 25.896 230 THR A N 1
ATOM 1695 C CA . THR A 1 250 ? 31.771 -3.366 93.322 1.000 25.251 230 THR A CA 1
ATOM 1696 C C . THR A 1 250 ? 30.858 -2.469 94.171 1.000 24.914 230 THR A C 1
ATOM 1697 O O . THR A 1 250 ? 30.253 -1.529 93.607 1.000 24.609 230 THR A O 1
ATOM 1701 N N . VAL A 1 251 ? 30.763 -2.720 95.477 1.000 24.471 231 VAL A N 1
ATOM 1702 C CA . VAL A 1 251 ? 30.002 -1.838 96.406 1.000 26.212 231 VAL A CA 1
ATOM 1703 C C . VAL A 1 251 ? 30.527 -0.409 96.252 1.000 28.149 231 VAL A C 1
ATOM 1704 O O . VAL A 1 251 ? 29.707 0.489 96.089 1.000 26.851 231 VAL A O 1
ATOM 1708 N N . GLU A 1 252 ? 31.844 -0.205 96.289 1.000 30.753 232 GLU A N 1
ATOM 1709 C CA . GLU A 1 252 ? 32.438 1.158 96.247 1.000 32.199 232 GLU A CA 1
ATOM 1710 C C . GLU A 1 252 ? 32.118 1.828 94.907 1.000 29.993 232 GLU A C 1
ATOM 1711 O O . GLU A 1 252 ? 31.848 3.043 94.918 1.000 28.974 232 GLU A O 1
ATOM 1717 N N . ILE A 1 253 ? 32.159 1.075 93.806 1.000 29.243 233 ILE A N 1
ATOM 1718 C CA . ILE A 1 253 ? 31.849 1.584 92.434 1.000 29.571 233 ILE A CA 1
ATOM 1719 C C . ILE A 1 253 ? 30.375 2.007 92.423 1.000 27.734 233 ILE A C 1
ATOM 1720 O O . ILE A 1 253 ? 30.088 3.103 91.935 1.000 26.836 233 ILE A O 1
ATOM 1725 N N . LEU A 1 254 ? 29.477 1.158 92.927 1.000 26.006 234 LEU A N 1
ATOM 1726 C CA . LEU A 1 254 ? 28.014 1.437 92.945 1.000 25.714 234 LEU A CA 1
ATOM 1727 C C . LEU A 1 254 ? 27.732 2.689 93.783 1.000 26.277 234 LEU A C 1
ATOM 1728 O O . LEU A 1 254 ? 26.950 3.549 93.314 1.000 23.516 234 LEU A O 1
ATOM 1733 N N . ARG A 1 255 ? 28.341 2.803 94.969 1.000 27.758 235 ARG A N 1
ATOM 1734 C CA . ARG A 1 255 ? 28.144 3.977 95.863 1.000 31.113 235 ARG A CA 1
ATOM 1735 C C . ARG A 1 255 ? 28.578 5.254 95.143 1.000 30.016 235 ARG A C 1
ATOM 1736 O O . ARG A 1 255 ? 27.855 6.244 95.238 1.000 29.083 235 ARG A O 1
ATOM 1744 N N . GLU A 1 256 ? 29.730 5.236 94.475 1.000 31.332 236 GLU A N 1
ATOM 1745 C CA . GLU A 1 256 ? 30.231 6.412 93.715 1.000 33.873 236 GLU A CA 1
ATOM 1746 C C . GLU A 1 256 ? 29.196 6.795 92.650 1.000 31.080 236 GLU A C 1
ATOM 1747 O O . GLU A 1 256 ? 28.820 7.973 92.595 1.000 30.760 236 GLU A O 1
ATOM 1753 N N . ALA A 1 257 ? 28.758 5.830 91.838 1.000 28.684 237 ALA A N 1
ATOM 1754 C CA . ALA A 1 257 ? 27.752 6.027 90.768 1.000 27.402 237 ALA A CA 1
ATOM 1755 C C . ALA A 1 257 ? 26.462 6.614 91.356 1.000 26.441 237 ALA A C 1
ATOM 1756 O O . ALA A 1 257 ? 25.905 7.543 90.747 1.000 24.622 237 ALA A O 1
ATOM 1758 N N . ALA A 1 258 ? 26.012 6.100 92.503 1.000 27.242 238 ALA A N 1
ATOM 1759 C CA . ALA A 1 258 ? 24.775 6.539 93.195 1.000 27.684 238 ALA A CA 1
ATOM 1760 C C . ALA A 1 258 ? 24.869 8.032 93.551 1.000 27.313 238 ALA A C 1
ATOM 1761 O O . ALA A 1 258 ? 23.887 8.757 93.333 1.000 25.042 238 ALA A O 1
ATOM 1763 N N . VAL A 1 259 ? 26.006 8.478 94.090 1.000 29.042 239 VAL A N 1
ATOM 1764 C CA . VAL A 1 259 ? 26.230 9.911 94.452 1.000 30.657 239 VAL A CA 1
ATOM 1765 C C . VAL A 1 259 ? 26.087 10.755 93.179 1.000 30.108 239 VAL A C 1
ATOM 1766 O O . VAL A 1 259 ? 25.377 11.777 93.225 1.000 31.020 239 VAL A O 1
ATOM 1770 N N . GLY A 1 260 ? 26.731 10.331 92.091 1.000 28.782 240 GLY A N 1
ATOM 1771 C CA . GLY A 1 260 ? 26.646 10.990 90.775 1.000 30.308 240 GLY A CA 1
ATOM 1772 C C . GLY A 1 260 ? 25.207 11.112 90.292 1.000 30.829 240 GLY A C 1
ATOM 1773 O O . GLY A 1 260 ? 24.829 12.209 89.829 1.000 30.942 240 GLY A O 1
ATOM 1774 N N . ILE A 1 261 ? 24.426 10.034 90.396 1.000 29.024 241 ILE A N 1
ATOM 1775 C CA . ILE A 1 261 ? 22.995 10.010 89.974 1.000 28.789 241 ILE A CA 1
ATOM 1776 C C . ILE A 1 261 ? 22.209 10.960 90.877 1.000 29.377 241 ILE A C 1
ATOM 1777 O O . ILE A 1 261 ? 21.388 11.729 90.354 1.000 28.796 241 ILE A O 1
ATOM 1782 N N . GLU A 1 262 ? 22.436 10.906 92.184 1.000 28.396 242 GLU A N 1
ATOM 1783 C CA . GLU A 1 262 ? 21.727 11.794 93.136 1.000 31.238 242 GLU A CA 1
ATOM 1784 C C . GLU A 1 262 ? 22.075 13.257 92.832 1.000 33.294 242 GLU A C 1
ATOM 1785 O O . GLU A 1 262 ? 21.168 14.094 92.916 1.000 32.448 242 GLU A O 1
ATOM 1791 N N . THR A 1 263 ? 23.322 13.544 92.460 1.000 36.512 243 THR A N 1
ATOM 1792 C CA . THR A 1 263 ? 23.778 14.909 92.081 1.000 37.626 243 THR A CA 1
ATOM 1793 C C . THR A 1 263 ? 22.990 15.369 90.850 1.000 37.496 243 THR A C 1
ATOM 1794 O O . THR A 1 263 ? 22.510 16.510 90.860 1.000 38.134 243 THR A O 1
ATOM 1798 N N . ASP A 1 264 ? 22.857 14.510 89.839 1.000 35.970 244 ASP A N 1
ATOM 1799 C CA . ASP A 1 264 ? 22.171 14.857 88.567 1.000 36.773 244 ASP A CA 1
ATOM 1800 C C . ASP A 1 264 ? 20.665 14.985 88.810 1.000 38.912 244 ASP A C 1
ATOM 1801 O O . ASP A 1 264 ? 20.067 15.897 88.215 1.000 40.326 244 ASP A O 1
ATOM 1806 N N . LEU A 1 265 ? 20.071 14.139 89.657 1.000 38.269 245 LEU A N 1
ATOM 1807 C CA . LEU A 1 265 ? 18.623 14.246 89.981 1.000 40.553 245 LEU A CA 1
ATOM 1808 C C . LEU A 1 265 ? 18.345 15.617 90.604 1.000 45.031 245 LEU A C 1
ATOM 1809 O O . LEU A 1 265 ? 17.328 16.224 90.232 1.000 45.584 245 LEU A O 1
ATOM 1814 N N . ARG A 1 266 ? 19.202 16.058 91.531 1.000 49.632 246 ARG A N 1
ATOM 1815 C CA . ARG A 1 266 ? 19.132 17.403 92.166 1.000 54.610 246 ARG A CA 1
ATOM 1816 C C . ARG A 1 266 ? 19.160 18.476 91.068 1.000 55.321 246 ARG A C 1
ATOM 1817 O O . ARG A 1 266 ? 18.321 19.385 91.120 1.000 55.539 246 ARG A O 1
ATOM 1825 N N . ALA A 1 267 ? 20.069 18.346 90.095 1.000 54.683 247 ALA A N 1
ATOM 1826 C CA . ALA A 1 267 ? 20.349 19.358 89.047 1.000 57.187 247 ALA A CA 1
ATOM 1827 C C . ALA A 1 267 ? 19.302 19.358 87.916 1.000 60.203 247 ALA A C 1
ATOM 1828 O O . ALA A 1 267 ? 19.456 20.204 87.019 1.000 60.373 247 ALA A O 1
ATOM 1830 N N . SER A 1 268 ? 18.274 18.494 87.940 1.000 63.993 248 SER A N 1
ATOM 1831 C CA . SER A 1 268 ? 17.275 18.352 86.841 1.000 65.626 248 SER A CA 1
ATOM 1832 C C . SER A 1 268 ? 15.866 18.741 87.315 1.000 64.968 248 SER A C 1
ATOM 1833 O O . SER A 1 268 ? 15.545 18.886 88.496 1.000 66.839 248 SER A O 1
ATOM 1836 N N . ASP B 1 28 ? -12.615 7.871 66.003 1.000 53.626 8 ASP B N 1
ATOM 1837 C CA . ASP B 1 28 ? -13.887 8.003 66.778 1.000 51.313 8 ASP B CA 1
ATOM 1838 C C . ASP B 1 28 ? -14.178 6.754 67.631 1.000 46.794 8 ASP B C 1
ATOM 1839 O O . ASP B 1 28 ? -14.931 6.871 68.620 1.000 47.273 8 ASP B O 1
ATOM 1844 N N . SER B 1 29 ? -13.636 5.591 67.265 1.000 43.850 9 SER B N 1
ATOM 1845 C CA . SER B 1 29 ? -13.679 4.348 68.081 1.000 39.847 9 SER B CA 1
ATOM 1846 C C . SER B 1 29 ? -12.878 4.548 69.371 1.000 39.798 9 SER B C 1
ATOM 1847 O O . SER B 1 29 ? -11.992 5.424 69.380 1.000 37.225 9 SER B O 1
ATOM 1850 N N . MET B 1 30 ? -13.142 3.738 70.399 1.000 38.418 10 MET B N 1
ATOM 1851 C CA . MET B 1 30 ? -12.425 3.829 71.695 1.000 38.805 10 MET B CA 1
ATOM 1852 C C . MET B 1 30 ? -10.918 3.707 71.431 1.000 37.872 10 MET B C 1
ATOM 1853 O O . MET B 1 30 ? -10.165 4.559 71.923 1.000 36.768 10 MET B O 1
ATOM 1858 N N . LEU B 1 31 ? -10.500 2.713 70.645 1.000 35.917 11 LEU B N 1
ATOM 1859 C CA . LEU B 1 31 ? -9.063 2.462 70.372 1.000 35.395 11 LEU B CA 1
ATOM 1860 C C . LEU B 1 31 ? -8.429 3.700 69.723 1.000 34.793 11 LEU B C 1
ATOM 1861 O O . LEU B 1 31 ? -7.332 4.093 70.160 1.000 31.958 11 LEU B O 1
ATOM 1866 N N . ALA B 1 32 ? -9.072 4.299 68.718 1.000 32.976 12 ALA B N 1
ATOM 1867 C CA . ALA B 1 32 ? -8.536 5.486 68.012 1.000 32.608 12 ALA B CA 1
ATOM 1868 C C . ALA B 1 32 ? -8.415 6.641 69.012 1.000 32.751 12 ALA B C 1
ATOM 1869 O O . ALA B 1 32 ? -7.425 7.406 68.944 1.000 29.830 12 ALA B O 1
ATOM 1871 N N . ARG B 1 33 ? -9.406 6.773 69.896 1.000 31.217 13 ARG B N 1
ATOM 1872 C CA . ARG B 1 33 ? -9.426 7.827 70.942 1.000 33.096 13 ARG B CA 1
ATOM 1873 C C . ARG B 1 33 ? -8.288 7.555 71.931 1.000 29.512 13 ARG B C 1
ATOM 1874 O O . ARG B 1 33 ? -7.588 8.517 72.261 1.000 29.289 13 ARG B O 1
ATOM 1882 N N . VAL B 1 34 ? -8.092 6.301 72.345 1.000 27.962 14 VAL B N 1
ATOM 1883 C CA . VAL B 1 34 ? -6.971 5.910 73.257 1.000 29.601 14 VAL B CA 1
ATOM 1884 C C . VAL B 1 34 ? -5.643 6.321 72.611 1.000 29.225 14 VAL B C 1
ATOM 1885 O O . VAL B 1 34 ? -4.818 6.983 73.290 1.000 28.097 14 VAL B O 1
ATOM 1889 N N . VAL B 1 35 ? -5.453 5.995 71.334 1.000 26.906 15 VAL B N 1
ATOM 1890 C CA . VAL B 1 35 ? -4.180 6.298 70.622 1.000 26.803 15 VAL B CA 1
ATOM 1891 C C . VAL B 1 35 ? -4.044 7.814 70.502 1.000 25.306 15 VAL B C 1
ATOM 1892 O O . VAL B 1 35 ? -2.944 8.327 70.741 1.000 25.139 15 VAL B O 1
ATOM 1896 N N . ARG B 1 36 ? -5.128 8.524 70.210 1.000 26.110 16 ARG B N 1
ATOM 1897 C CA . ARG B 1 36 ? -5.092 10.008 70.132 1.000 26.482 16 ARG B CA 1
ATOM 1898 C C . ARG B 1 36 ? -4.713 10.613 71.494 1.000 24.272 16 ARG B C 1
ATOM 1899 O O . ARG B 1 36 ? -3.934 11.578 71.507 1.000 23.170 16 ARG B O 1
ATOM 1907 N N . VAL B 1 37 ? -5.193 10.056 72.602 1.000 24.005 17 VAL B N 1
ATOM 1908 C CA . VAL B 1 37 ? -4.767 10.516 73.955 1.000 24.212 17 VAL B CA 1
ATOM 1909 C C . VAL B 1 37 ? -3.260 10.264 74.112 1.000 23.119 17 VAL B C 1
ATOM 1910 O O . VAL B 1 37 ? -2.539 11.201 74.483 1.000 22.077 17 VAL B O 1
ATOM 1914 N N . LEU B 1 38 ? -2.772 9.066 73.796 1.000 23.070 18 LEU B N 1
ATOM 1915 C CA . LEU B 1 38 ? -1.318 8.749 73.923 1.000 22.409 18 LEU B CA 1
ATOM 1916 C C . LEU B 1 38 ? -0.478 9.717 73.071 1.000 22.087 18 LEU B C 1
ATOM 1917 O O . LEU B 1 38 ? 0.619 10.133 73.534 1.000 20.630 18 LEU B O 1
ATOM 1922 N N . GLU B 1 39 ? -0.984 10.138 71.908 1.000 23.003 19 GLU B N 1
ATOM 1923 C CA . GLU B 1 39 ? -0.254 11.025 70.960 1.000 24.085 19 GLU B CA 1
ATOM 1924 C C . GLU B 1 39 ? -0.124 12.450 71.499 1.000 24.310 19 GLU B C 1
ATOM 1925 O O . GLU B 1 39 ? 0.721 13.185 70.960 1.000 22.707 19 GLU B O 1
ATOM 1931 N N . THR B 1 40 ? -0.914 12.845 72.502 1.000 25.042 20 THR B N 1
ATOM 1932 C CA . THR B 1 40 ? -0.813 14.203 73.101 1.000 24.509 20 THR B CA 1
ATOM 1933 C C . THR B 1 40 ? 0.446 14.309 73.965 1.000 23.918 20 THR B C 1
ATOM 1934 O O . THR B 1 40 ? 0.928 15.431 74.151 1.000 21.877 20 THR B O 1
ATOM 1938 N N . PHE B 1 41 ? 0.937 13.200 74.512 1.000 22.838 21 PHE B N 1
ATOM 1939 C CA . PHE B 1 41 ? 2.239 13.168 75.227 1.000 23.233 21 PHE B CA 1
ATOM 1940 C C . PHE B 1 41 ? 3.355 13.212 74.189 1.000 23.382 21 PHE B C 1
ATOM 1941 O O . PHE B 1 41 ? 3.110 12.891 73.006 1.000 22.149 21 PHE B O 1
ATOM 1949 N N . ASN B 1 42 ? 4.550 13.616 74.603 1.000 23.906 22 ASN B N 1
ATOM 1950 C CA . ASN B 1 42 ? 5.680 13.736 73.648 1.000 24.782 22 ASN B CA 1
ATOM 1951 C C . ASN B 1 42 ? 7.017 13.790 74.394 1.000 24.826 22 ASN B C 1
ATOM 1952 O O . ASN B 1 42 ? 7.026 13.751 75.650 1.000 21.673 22 ASN B O 1
ATOM 1957 N N . VAL B 1 43 ? 8.111 13.857 73.630 1.000 24.309 23 VAL B N 1
ATOM 1958 C CA . VAL B 1 43 ? 9.507 13.814 74.161 1.000 26.393 23 VAL B CA 1
ATOM 1959 C C . VAL B 1 43 ? 9.695 14.897 75.237 1.000 26.835 23 VAL B C 1
ATOM 1960 O O . VAL B 1 43 ? 10.499 14.671 76.140 1.000 24.489 23 VAL B O 1
ATOM 1964 N N . ASP B 1 44 ? 8.999 16.034 75.155 1.000 28.164 24 ASP B N 1
ATOM 1965 C CA . ASP B 1 44 ? 9.185 17.141 76.135 1.000 31.107 24 ASP B CA 1
ATOM 1966 C C . ASP B 1 44 ? 7.864 17.458 76.830 1.000 29.918 24 ASP B C 1
ATOM 1967 O O . ASP B 1 44 ? 7.719 18.574 77.350 1.000 27.737 24 ASP B O 1
ATOM 1972 N N . ARG B 1 45 ? 6.956 16.488 76.893 1.000 27.663 25 ARG B N 1
ATOM 1973 C CA . ARG B 1 45 ? 5.663 16.672 77.584 1.000 27.963 25 ARG B CA 1
ATOM 1974 C C . ARG B 1 45 ? 5.333 15.389 78.339 1.000 26.202 25 ARG B C 1
ATOM 1975 O O . ARG B 1 45 ? 4.900 14.393 77.715 1.000 23.409 25 ARG B O 1
ATOM 1983 N N . THR B 1 46 ? 5.559 15.430 79.645 1.000 25.132 26 THR B N 1
ATOM 1984 C CA . THR B 1 46 ? 5.372 14.277 80.550 1.000 24.739 26 THR B CA 1
ATOM 1985 C C . THR B 1 46 ? 3.989 14.333 81.204 1.000 24.152 26 THR B C 1
ATOM 1986 O O . THR B 1 46 ? 3.353 13.277 81.332 1.000 25.075 26 THR B O 1
ATOM 1990 N N . ALA B 1 47 ? 3.571 15.501 81.677 1.000 23.322 27 ALA B N 1
ATOM 1991 C CA . ALA B 1 47 ? 2.387 15.634 82.554 1.000 24.206 27 ALA B CA 1
ATOM 1992 C C . ALA B 1 47 ? 1.382 16.567 81.895 1.000 23.983 27 ALA B C 1
ATOM 1993 O O . ALA B 1 47 ? 1.789 17.617 81.423 1.000 24.588 27 ALA B O 1
ATOM 1995 N N . GLN B 1 48 ? 0.117 16.173 81.856 1.000 24.898 28 GLN B N 1
ATOM 1996 C CA . GLN B 1 48 ? -0.944 17.045 81.318 1.000 26.287 28 GLN B CA 1
ATOM 1997 C C . GLN B 1 48 ? -2.188 16.918 82.182 1.000 27.873 28 GLN B C 1
ATOM 1998 O O . GLN B 1 48 ? -2.391 15.858 82.807 1.000 28.742 28 GLN B O 1
ATOM 2004 N N . THR B 1 49 ? -3.042 17.932 82.101 1.000 28.844 29 THR B N 1
ATOM 2005 C CA . THR B 1 49 ? -4.441 17.866 82.580 1.000 29.756 29 THR B CA 1
ATOM 2006 C C . THR B 1 49 ? -5.265 17.14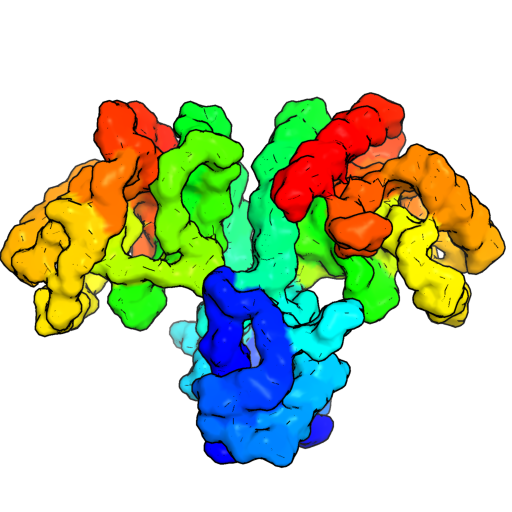2 81.517 1.000 32.019 29 THR B C 1
ATOM 2007 O O . THR B 1 49 ? -4.843 17.135 80.334 1.000 30.607 29 THR B O 1
ATOM 2011 N N . ALA B 1 50 ? -6.394 16.558 81.916 1.000 32.517 30 ALA B N 1
ATOM 2012 C CA . ALA B 1 50 ? -7.330 15.880 80.994 1.000 32.007 30 ALA B CA 1
ATOM 2013 C C . ALA B 1 50 ? -7.896 16.907 80.007 1.000 32.544 30 ALA B C 1
ATOM 2014 O O . ALA B 1 50 ? -8.151 16.535 78.847 1.000 33.815 30 ALA B O 1
ATOM 2016 N N . SER B 1 51 ? -8.044 18.166 80.429 1.000 31.753 31 SER B N 1
ATOM 2017 C CA . SER B 1 51 ? -8.486 19.284 79.554 1.000 32.976 31 SER B CA 1
ATOM 2018 C C . SER B 1 51 ? -7.404 19.620 78.509 1.000 31.312 31 SER B C 1
ATOM 2019 O O . SER B 1 51 ? -7.766 19.825 77.320 1.000 28.190 31 SER B O 1
ATOM 2022 N N . ASP B 1 52 ? -6.134 19.697 78.914 1.000 31.257 32 ASP B N 1
ATOM 2023 C CA . ASP B 1 52 ? -4.979 19.763 77.977 1.000 31.849 32 ASP B CA 1
ATOM 2024 C C . ASP B 1 52 ? -5.104 18.631 76.949 1.000 30.025 32 ASP B C 1
ATOM 2025 O O . ASP B 1 52 ? -4.976 18.895 75.736 1.000 30.257 32 ASP B O 1
ATOM 2030 N N . ILE B 1 53 ? -5.368 17.415 77.420 1.000 27.509 33 ILE B N 1
ATOM 2031 C CA . ILE B 1 53 ? -5.407 16.199 76.560 1.000 30.039 33 ILE B CA 1
ATOM 2032 C C . ILE B 1 53 ? -6.565 16.335 75.561 1.000 30.597 33 ILE B C 1
ATOM 2033 O O . ILE B 1 53 ? -6.331 16.129 74.361 1.000 30.234 33 ILE B O 1
ATOM 2038 N N . GLY B 1 54 ? -7.764 16.678 76.035 1.000 30.102 34 GLY B N 1
ATOM 2039 C CA . GLY B 1 54 ? -8.952 16.880 75.183 1.000 30.497 34 GLY B CA 1
ATOM 2040 C C . GLY B 1 54 ? -8.687 17.893 74.085 1.000 30.955 34 GLY B C 1
ATOM 2041 O O . GLY B 1 54 ? -9.020 17.617 72.916 1.000 32.446 34 GLY B O 1
ATOM 2042 N N . ARG B 1 55 ? -8.073 19.021 74.432 1.000 31.702 35 ARG B N 1
ATOM 2043 C CA . ARG B 1 55 ? -7.725 20.092 73.467 1.000 35.124 35 ARG B CA 1
ATOM 2044 C C . ARG B 1 55 ? -6.783 19.527 72.399 1.000 34.987 35 ARG B C 1
ATOM 2045 O O . ARG B 1 55 ? -7.068 19.717 71.209 1.000 33.472 35 ARG B O 1
ATOM 2053 N N . ARG B 1 56 ? -5.685 18.889 72.812 1.000 33.458 36 ARG B N 1
ATOM 2054 C CA . ARG B 1 56 ? -4.598 18.462 71.890 1.000 33.841 36 ARG B CA 1
ATOM 2055 C C . ARG B 1 56 ? -5.091 17.314 71.012 1.000 32.359 36 ARG B C 1
ATOM 2056 O O . ARG B 1 56 ? -4.662 17.256 69.867 1.000 32.123 36 ARG B O 1
ATOM 2064 N N . ALA B 1 57 ? -5.956 16.444 71.536 1.000 30.384 37 ALA B N 1
ATOM 2065 C CA . ALA B 1 57 ? -6.463 15.249 70.827 1.000 31.828 37 ALA B CA 1
ATOM 2066 C C . ALA B 1 57 ? -7.741 15.585 70.046 1.000 33.478 37 ALA B C 1
ATOM 2067 O O . ALA B 1 57 ? -8.326 14.649 69.474 1.000 32.261 37 ALA B O 1
ATOM 2069 N N . ALA B 1 58 ? -8.177 16.851 70.059 1.000 35.387 38 ALA B N 1
ATOM 2070 C CA . ALA B 1 58 ? -9.463 17.301 69.478 1.000 36.210 38 ALA B CA 1
ATOM 2071 C C . ALA B 1 58 ? -10.585 16.349 69.920 1.000 35.648 38 ALA B C 1
ATOM 2072 O O . ALA B 1 58 ? -11.323 15.852 69.058 1.000 35.128 38 ALA B O 1
ATOM 2074 N N . LEU B 1 59 ? -10.675 16.050 71.217 1.000 35.532 39 LEU B N 1
ATOM 2075 C CA . LEU B 1 59 ? -11.812 15.290 71.797 1.000 37.361 39 LEU B CA 1
ATOM 2076 C C . LEU B 1 59 ? -12.717 16.287 72.519 1.000 41.127 39 LEU B C 1
ATOM 2077 O O . LEU B 1 59 ? -12.221 17.247 73.110 1.000 38.826 39 LEU B O 1
ATOM 2082 N N . PRO B 1 60 ? -14.056 16.081 72.538 1.000 42.292 40 PRO B N 1
ATOM 2083 C CA . PRO B 1 60 ? -14.931 16.903 73.370 1.000 42.554 40 PRO B CA 1
ATOM 2084 C C . PRO B 1 60 ? -14.564 16.650 74.842 1.000 41.465 40 PRO B C 1
ATOM 2085 O O . PRO B 1 60 ? -14.131 15.546 75.160 1.000 36.889 40 PRO B O 1
ATOM 2089 N N . SER B 1 61 ? -14.731 17.660 75.696 1.000 42.715 41 SER B N 1
ATOM 2090 C CA . SER B 1 61 ? -14.383 17.610 77.144 1.000 44.010 41 SER B CA 1
ATOM 2091 C C . SER B 1 61 ? -14.910 16.320 77.788 1.000 43.041 41 SER B C 1
ATOM 2092 O O . SER B 1 61 ? -14.102 15.600 78.394 1.000 40.772 41 SER B O 1
ATOM 2095 N N . SER B 1 62 ? -16.211 16.040 77.661 1.000 43.003 42 SER B N 1
ATOM 2096 C CA . SER B 1 62 ? -16.904 14.903 78.329 1.000 42.505 42 SER B CA 1
ATOM 2097 C C . SER B 1 62 ? -16.258 13.578 77.898 1.000 40.472 42 SER B C 1
ATOM 2098 O O . SER B 1 62 ? -15.995 12.718 78.768 1.000 37.722 42 SER B O 1
ATOM 2101 N N . THR B 1 63 ? -15.992 13.431 76.599 1.000 38.853 43 THR B N 1
ATOM 2102 C CA . THR B 1 63 ? -15.291 12.257 76.017 1.000 38.204 43 THR B CA 1
ATOM 2103 C C . THR B 1 63 ? -13.862 12.179 76.580 1.000 34.450 43 THR B C 1
ATOM 2104 O O . THR B 1 63 ? -13.472 11.099 77.060 1.000 33.187 43 THR B O 1
ATOM 2108 N N . ALA B 1 64 ? -13.112 13.277 76.513 1.000 33.279 44 ALA B N 1
ATOM 2109 C CA . ALA B 1 64 ? -11.704 13.352 76.964 1.000 33.955 44 ALA B CA 1
ATOM 2110 C C . ALA B 1 64 ? -11.614 12.850 78.412 1.000 34.500 44 ALA B C 1
ATOM 2111 O O . ALA B 1 64 ? -10.836 11.919 78.673 1.000 32.745 44 ALA B O 1
ATOM 2113 N N . HIS B 1 65 ? -12.421 13.417 79.318 1.000 34.462 45 HIS B N 1
ATOM 2114 C CA . HIS B 1 65 ? -12.412 13.057 80.762 1.000 34.524 45 HIS B CA 1
ATOM 2115 C C . HIS B 1 65 ? -12.740 11.574 80.924 1.000 34.334 45 HIS B C 1
ATOM 2116 O O . HIS B 1 65 ? -12.128 10.929 81.772 1.000 35.377 45 HIS B O 1
ATOM 2123 N N . ARG B 1 66 ? -13.658 11.047 80.119 1.000 37.695 46 ARG B N 1
ATOM 2124 C CA . ARG B 1 66 ? -14.122 9.639 80.224 1.000 39.075 46 ARG B CA 1
ATOM 2125 C C . ARG B 1 66 ? -13.016 8.692 79.727 1.000 37.796 46 ARG B C 1
ATOM 2126 O O . ARG B 1 66 ? -12.713 7.711 80.453 1.000 34.348 46 ARG B O 1
ATOM 2134 N N . VAL B 1 67 ? -12.421 8.965 78.557 1.000 34.954 47 VAL B N 1
ATOM 2135 C CA . VAL B 1 67 ? -11.333 8.112 77.980 1.000 34.694 47 VAL B CA 1
ATOM 2136 C C . VAL B 1 67 ? -10.122 8.138 78.927 1.000 32.433 47 VAL B C 1
ATOM 2137 O O . VAL B 1 67 ? -9.601 7.052 79.220 1.000 33.248 47 VAL B O 1
ATOM 2141 N N . VAL B 1 68 ? -9.716 9.313 79.420 1.000 32.601 48 VAL B N 1
ATOM 2142 C CA . VAL B 1 68 ? -8.533 9.458 80.325 1.000 32.819 48 VAL B CA 1
ATOM 2143 C C . VAL B 1 68 ? -8.765 8.650 81.610 1.000 33.270 48 VAL B C 1
ATOM 2144 O O . VAL B 1 68 ? -7.865 7.872 81.984 1.000 30.742 48 VAL B O 1
ATOM 2148 N N . ASP B 1 69 ? -9.937 8.791 82.242 1.000 35.392 49 ASP B N 1
ATOM 2149 C CA . ASP B 1 69 ? -10.282 8.103 83.518 1.000 34.508 49 ASP B CA 1
ATOM 2150 C C . ASP B 1 69 ? -10.179 6.591 83.327 1.000 32.981 49 ASP B C 1
ATOM 2151 O O . ASP B 1 69 ? -9.634 5.906 84.213 1.000 31.936 49 ASP B O 1
ATOM 2156 N N . GLU B 1 70 ? -10.679 6.098 82.198 1.000 33.518 50 GLU B N 1
ATOM 2157 C CA . GLU B 1 70 ? -10.676 4.653 81.866 1.000 36.180 50 GLU B CA 1
ATOM 2158 C C . GLU B 1 70 ? -9.229 4.188 81.642 1.000 33.079 50 GLU B C 1
ATOM 2159 O O . GLU B 1 70 ? -8.894 3.070 82.064 1.000 33.549 50 GLU B O 1
ATOM 2165 N N . MET B 1 71 ? -8.404 5.029 81.017 1.000 31.054 51 MET B N 1
ATOM 2166 C CA . MET B 1 71 ? -6.973 4.730 80.765 1.000 29.022 51 MET B CA 1
ATOM 2167 C C . MET B 1 71 ? -6.224 4.734 82.102 1.000 28.784 51 MET B C 1
ATOM 2168 O O . MET B 1 71 ? -5.361 3.863 82.301 1.000 27.027 51 MET B O 1
ATOM 2173 N N . VAL B 1 72 ? -6.581 5.632 83.019 1.000 29.561 52 VAL B N 1
ATOM 2174 C CA . VAL B 1 72 ? -6.011 5.626 84.400 1.000 30.146 52 VAL B CA 1
ATOM 2175 C C . VAL B 1 72 ? -6.426 4.335 85.117 1.000 32.773 52 VAL B C 1
ATOM 2176 O O . VAL B 1 72 ? -5.556 3.715 85.761 1.000 30.424 52 VAL B O 1
ATOM 2180 N N . LEU B 1 73 ? -7.691 3.920 84.998 1.000 35.029 53 LEU B N 1
ATOM 2181 C CA . LEU B 1 73 ? -8.213 2.732 85.730 1.000 36.963 53 LEU B CA 1
ATOM 2182 C C . LEU B 1 73 ? -7.364 1.499 85.396 1.000 36.868 53 LEU B C 1
ATOM 2183 O O . LEU B 1 73 ? -7.080 0.732 86.325 1.000 38.877 53 LEU B O 1
ATOM 2188 N N . VAL B 1 74 ? -6.976 1.305 84.130 1.000 34.038 54 VAL B N 1
ATOM 2189 C CA . VAL B 1 74 ? -6.231 0.086 83.692 1.000 33.152 54 VAL B CA 1
ATOM 2190 C C . VAL B 1 74 ? -4.714 0.327 83.731 1.000 31.785 54 VAL B C 1
ATOM 2191 O O . VAL B 1 74 ? -3.984 -0.600 83.346 1.000 33.120 54 VAL B O 1
ATOM 2195 N N . GLY B 1 75 ? -4.247 1.498 84.171 1.000 30.223 55 GLY B N 1
ATOM 2196 C CA . GLY B 1 75 ? -2.807 1.744 84.401 1.000 30.433 55 GLY B CA 1
ATOM 2197 C C . GLY B 1 75 ? -2.038 2.139 83.142 1.000 28.007 55 GLY B C 1
ATOM 2198 O O . GLY B 1 75 ? -0.808 2.209 83.225 1.000 28.428 55 GLY B O 1
ATOM 2199 N N . ILE B 1 76 ? -2.721 2.437 82.031 1.000 28.257 56 ILE B N 1
ATOM 2200 C CA . ILE B 1 76 ? -2.091 2.925 80.765 1.000 28.532 56 ILE B CA 1
ATOM 2201 C C . ILE B 1 76 ? -1.605 4.346 81.004 1.000 26.991 56 ILE B C 1
ATOM 2202 O O . ILE B 1 76 ? -0.546 4.716 80.467 1.000 25.684 56 ILE B O 1
ATOM 2207 N N . LEU B 1 77 ? -2.397 5.111 81.756 1.000 26.307 57 LEU B N 1
ATOM 2208 C CA . LEU B 1 77 ? -1.991 6.422 82.297 1.000 25.804 57 LEU B CA 1
ATOM 2209 C C . LEU B 1 77 ? -2.013 6.333 83.819 1.000 27.636 57 LEU B C 1
ATOM 2210 O O . LEU B 1 77 ? -2.689 5.436 84.376 1.000 25.944 57 LEU B O 1
ATOM 2215 N N . GLU B 1 78 ? -1.277 7.233 84.457 1.000 28.706 58 GLU B N 1
ATOM 2216 C CA . GLU B 1 78 ? -1.298 7.400 85.925 1.000 30.320 58 GLU B CA 1
ATOM 2217 C C . GLU B 1 78 ? -1.659 8.845 86.234 1.000 31.295 58 GLU B C 1
ATOM 2218 O O . GLU B 1 78 ? -1.181 9.759 85.532 1.000 28.979 58 GLU B O 1
ATOM 2224 N N . ARG B 1 79 ? -2.511 9.004 87.239 1.000 31.497 59 ARG B N 1
ATOM 2225 C CA . ARG B 1 79 ? -2.907 10.303 87.802 1.000 32.685 59 ARG B CA 1
ATOM 2226 C C . ARG B 1 79 ? -2.057 10.478 89.054 1.000 31.754 59 ARG B C 1
ATOM 2227 O O . ARG B 1 79 ? -2.230 9.672 89.981 1.000 30.977 59 ARG B O 1
ATOM 2235 N N . GLY B 1 80 ? -1.138 11.437 89.046 1.000 28.367 60 GLY B N 1
ATOM 2236 C CA . GLY B 1 80 ? -0.203 11.660 90.160 1.000 30.918 60 GLY B CA 1
ATOM 2237 C C . GLY B 1 80 ? -0.861 12.417 91.308 1.000 33.486 60 GLY B C 1
ATOM 2238 O O . GLY B 1 80 ? -2.067 12.767 91.211 1.000 28.076 60 GLY B O 1
ATOM 2239 N N . ILE B 1 81 ? -0.071 12.679 92.350 1.000 36.091 61 ILE B N 1
ATOM 2240 C CA . ILE B 1 81 ? -0.457 13.419 93.587 1.000 40.720 61 ILE B CA 1
ATOM 2241 C C . ILE B 1 81 ? -1.053 14.767 93.190 1.000 40.476 61 ILE B C 1
ATOM 2242 O O . ILE B 1 81 ? -2.083 15.171 93.760 1.000 41.485 61 ILE B O 1
ATOM 2247 N N . ASP B 1 82 ? -0.382 15.426 92.247 1.000 40.055 62 ASP B N 1
ATOM 2248 C CA . ASP B 1 82 ? -0.681 16.795 91.760 1.000 38.642 62 ASP B CA 1
ATOM 2249 C C . ASP B 1 82 ? -1.915 16.801 90.853 1.000 35.525 62 ASP B C 1
ATOM 2250 O O . ASP B 1 82 ? -2.264 17.878 90.366 1.000 43.901 62 ASP B O 1
ATOM 2255 N N . GLY B 1 83 ? -2.541 15.650 90.607 1.000 32.961 63 GLY B N 1
ATOM 2256 C CA . GLY B 1 83 ? -3.781 15.541 89.813 1.000 32.043 63 GLY B CA 1
ATOM 2257 C C . GLY B 1 83 ? -3.510 15.429 88.319 1.000 32.252 63 GLY B C 1
ATOM 2258 O O . GLY B 1 83 ? -4.438 15.082 87.580 1.000 31.977 63 GLY B O 1
ATOM 2259 N N . LYS B 1 84 ? -2.273 15.665 87.887 1.000 31.808 64 LYS B N 1
ATOM 2260 C CA . LYS B 1 84 ? -1.890 15.586 86.454 1.000 31.995 64 LYS B CA 1
ATOM 2261 C C . LYS B 1 84 ? -1.719 14.138 86.001 1.000 31.238 64 LYS B C 1
ATOM 2262 O O . LYS B 1 84 ? -1.417 13.248 86.824 1.000 27.448 64 LYS B O 1
ATOM 2268 N N . VAL B 1 85 ? -1.882 13.969 84.695 1.000 29.686 65 VAL B N 1
ATOM 2269 C CA . VAL B 1 85 ? -1.959 12.677 83.973 1.000 31.042 65 VAL B CA 1
ATOM 2270 C C . VAL B 1 85 ? -0.594 12.442 83.330 1.000 27.841 65 VAL B C 1
ATOM 2271 O O . VAL B 1 85 ? -0.087 13.376 82.696 1.000 26.189 65 VAL B O 1
ATOM 2275 N N . ARG B 1 86 ? -0.028 11.250 83.506 1.000 27.837 66 ARG B N 1
ATOM 2276 C CA . ARG B 1 86 ? 1.273 10.857 82.902 1.000 28.325 66 ARG B CA 1
ATOM 2277 C C . ARG B 1 86 ? 1.121 9.495 82.230 1.000 26.058 66 ARG B C 1
ATOM 2278 O O . ARG B 1 86 ? 0.251 8.720 82.643 1.000 26.599 66 ARG B O 1
ATOM 2286 N N . LEU B 1 87 ? 1.986 9.196 81.263 1.000 25.381 67 LEU B N 1
ATOM 2287 C CA . LEU B 1 87 ? 2.096 7.829 80.708 1.000 23.663 67 LEU B CA 1
ATOM 2288 C C . LEU B 1 87 ? 2.408 6.874 81.861 1.000 23.934 67 LEU B C 1
ATOM 2289 O O . LEU B 1 87 ? 3.236 7.220 82.709 1.000 22.988 67 LEU B O 1
ATOM 2294 N N . GLY B 1 88 ? 1.767 5.708 81.856 1.000 24.070 68 GLY B N 1
ATOM 2295 C CA . GLY B 1 88 ? 1.772 4.764 82.979 1.000 23.093 68 GLY B CA 1
ATOM 2296 C C . GLY B 1 88 ? 2.984 3.866 82.958 1.000 23.555 68 GLY B C 1
ATOM 2297 O O . GLY B 1 88 ? 3.454 3.477 81.858 1.000 22.578 68 GLY B O 1
ATOM 2298 N N . MET B 1 89 ? 3.467 3.497 84.140 1.000 23.734 69 MET B N 1
ATOM 2299 C CA . MET B 1 89 ? 4.494 2.436 84.274 1.000 25.884 69 MET B CA 1
ATOM 2300 C C . MET B 1 89 ? 3.989 1.126 83.639 1.000 24.982 69 MET B C 1
ATOM 2301 O O . MET B 1 89 ? 4.813 0.404 83.016 1.000 23.905 69 MET B O 1
ATOM 2306 N N . ARG B 1 90 ? 2.698 0.798 83.758 1.000 24.754 70 ARG B N 1
ATOM 2307 C CA . ARG B 1 90 ? 2.160 -0.453 83.158 1.000 25.267 70 ARG B CA 1
ATOM 2308 C C . ARG B 1 90 ? 2.220 -0.365 81.626 1.000 24.029 70 ARG B C 1
ATOM 2309 O O . ARG B 1 90 ? 2.523 -1.389 80.994 1.000 24.924 70 ARG B O 1
ATOM 2317 N N . LEU B 1 91 ? 1.951 0.799 81.033 1.000 24.373 71 LEU B N 1
ATOM 2318 C CA . LEU B 1 91 ? 2.074 0.975 79.559 1.000 23.735 71 LEU B CA 1
ATOM 2319 C C . LEU B 1 91 ? 3.540 0.763 79.149 1.000 23.107 71 LEU B C 1
ATOM 2320 O O . LEU B 1 91 ? 3.802 0.021 78.179 1.000 22.916 71 LEU B O 1
ATOM 2325 N N . TRP B 1 92 ? 4.473 1.369 79.878 1.000 23.081 72 TRP B N 1
ATOM 2326 C CA . TRP B 1 92 ? 5.925 1.241 79.607 1.000 21.825 72 TRP B CA 1
ATOM 2327 C C . TRP B 1 92 ? 6.319 -0.241 79.616 1.000 21.502 72 TRP B C 1
ATOM 2328 O O . TRP B 1 92 ? 6.977 -0.719 78.678 1.000 19.707 72 TRP B O 1
ATOM 2339 N N . GLU B 1 93 ? 5.897 -0.965 80.644 1.000 21.515 73 GLU B N 1
ATOM 2340 C CA . GLU B 1 93 ? 6.250 -2.395 80.833 1.000 21.532 73 GLU B CA 1
ATOM 2341 C C . GLU B 1 93 ? 5.693 -3.229 79.672 1.000 20.972 73 GLU B C 1
ATOM 2342 O O . GLU B 1 93 ? 6.444 -4.074 79.125 1.000 18.913 73 GLU B O 1
ATOM 2348 N N . LEU B 1 94 ? 4.421 -3.025 79.317 1.000 20.606 74 LEU B N 1
ATOM 2349 C CA . LEU B 1 94 ? 3.746 -3.841 78.271 1.000 21.318 74 LEU B CA 1
ATOM 2350 C C . LEU B 1 94 ? 4.316 -3.503 76.891 1.000 20.032 74 LEU B C 1
ATOM 2351 O O . LEU B 1 94 ? 4.390 -4.404 76.043 1.000 20.333 74 LEU B O 1
ATOM 2356 N N . ALA B 1 95 ? 4.721 -2.254 76.678 1.000 20.540 75 ALA B N 1
ATOM 2357 C CA . ALA B 1 95 ? 5.230 -1.781 75.374 1.000 20.567 75 ALA B CA 1
ATOM 2358 C C . ALA B 1 95 ? 6.655 -2.297 75.135 1.000 21.032 75 ALA B C 1
ATOM 2359 O O . ALA B 1 95 ? 6.985 -2.518 73.975 1.000 20.346 75 ALA B O 1
ATOM 2361 N N . LEU B 1 96 ? 7.478 -2.467 76.178 1.000 22.145 76 LEU B N 1
ATOM 2362 C CA . LEU B 1 96 ? 8.942 -2.693 76.003 1.000 22.577 76 LEU B CA 1
ATOM 2363 C C . LEU B 1 96 ? 9.304 -4.170 76.103 1.000 22.409 76 LEU B C 1
ATOM 2364 O O . LEU B 1 96 ? 10.203 -4.596 75.366 1.000 22.388 76 LEU B O 1
ATOM 2369 N N . ARG B 1 97 ? 8.681 -4.906 77.017 1.000 22.110 77 ARG B N 1
ATOM 2370 C CA . ARG B 1 97 ? 9.128 -6.283 77.344 1.000 22.064 77 ARG B CA 1
ATOM 2371 C C . ARG B 1 97 ? 9.088 -7.151 76.079 1.000 23.114 77 ARG B C 1
ATOM 2372 O O . ARG B 1 97 ? 8.052 -7.171 75.373 1.000 23.744 77 ARG B O 1
ATOM 2380 N N . GLY B 1 98 ? 10.206 -7.807 75.777 1.000 22.418 78 GLY B N 1
ATOM 2381 C CA . GLY B 1 98 ? 10.382 -8.639 74.574 1.000 23.146 78 GLY B CA 1
ATOM 2382 C C . GLY B 1 98 ? 10.241 -7.862 73.273 1.000 24.227 78 GLY B C 1
ATOM 2383 O O . GLY B 1 98 ? 10.220 -8.511 72.223 1.000 25.505 78 GLY B O 1
ATOM 2384 N N . SER B 1 99 ? 10.157 -6.530 73.300 1.000 24.919 79 SER B N 1
ATOM 2385 C CA . SER B 1 99 ? 9.901 -5.731 72.072 1.000 25.306 79 SER B CA 1
ATOM 2386 C C . SER B 1 99 ? 11.137 -5.753 71.170 1.000 25.711 79 SER B C 1
ATOM 2387 O O . SER B 1 99 ? 12.281 -5.835 71.687 1.000 23.258 79 SER B O 1
ATOM 2390 N N . MET B 1 100 ? 10.899 -5.660 69.866 1.000 26.034 80 MET B N 1
ATOM 2391 C CA . MET B 1 100 ? 11.963 -5.565 68.840 1.000 28.428 80 MET B CA 1
ATOM 2392 C C . MET B 1 100 ? 12.836 -4.336 69.123 1.000 24.425 80 MET B C 1
ATOM 2393 O O . MET B 1 100 ? 14.064 -4.447 68.983 1.000 23.689 80 MET B O 1
ATOM 2398 N N . ALA B 1 101 ? 12.238 -3.213 69.517 1.000 22.831 81 ALA B N 1
ATOM 2399 C CA . ALA B 1 101 ? 12.973 -1.980 69.890 1.000 23.550 81 ALA B CA 1
ATOM 2400 C C . ALA B 1 101 ? 13.980 -2.296 70.999 1.000 22.985 81 ALA B C 1
ATOM 2401 O O . ALA B 1 101 ? 15.172 -1.942 70.849 1.000 22.590 81 ALA B O 1
ATOM 2403 N N . LEU B 1 102 ? 13.528 -2.922 72.086 1.000 22.280 82 LEU B N 1
ATOM 2404 C CA . LEU B 1 102 ? 14.418 -3.215 73.237 1.000 22.939 82 LEU B CA 1
ATOM 2405 C C . LEU B 1 102 ? 15.456 -4.267 72.831 1.000 22.421 82 LEU B C 1
ATOM 2406 O O . LEU B 1 102 ? 16.616 -4.107 73.209 1.000 21.775 82 LEU B O 1
ATOM 2411 N N . ARG B 1 103 ? 15.054 -5.321 72.121 1.000 23.300 83 ARG B N 1
ATOM 2412 C CA . ARG B 1 103 ? 15.965 -6.451 71.783 1.000 24.253 83 ARG B CA 1
ATOM 2413 C C . ARG B 1 103 ? 17.071 -5.941 70.858 1.000 23.004 83 ARG B C 1
ATOM 2414 O O . ARG B 1 103 ? 18.240 -6.255 71.103 1.000 21.511 83 ARG B O 1
ATOM 2422 N N . LEU B 1 104 ? 16.738 -5.128 69.861 1.000 23.139 84 LEU B N 1
ATOM 2423 C CA . LEU B 1 104 ? 17.779 -4.604 68.951 1.000 23.091 84 LEU B CA 1
ATOM 2424 C C . LEU B 1 104 ? 18.684 -3.645 69.733 1.000 23.641 84 LEU B C 1
ATOM 2425 O O . LEU B 1 104 ? 19.913 -3.702 69.548 1.000 22.404 84 LEU B O 1
ATOM 2430 N N . ARG B 1 105 ? 18.105 -2.778 70.558 1.000 23.163 85 ARG B N 1
ATOM 2431 C CA . ARG B 1 105 ? 18.899 -1.832 71.383 1.000 24.500 85 ARG B CA 1
ATOM 2432 C C . ARG B 1 105 ? 19.856 -2.621 72.291 1.000 23.888 85 ARG B C 1
ATOM 2433 O O . ARG B 1 105 ? 21.007 -2.212 72.399 1.000 22.971 85 ARG B O 1
ATOM 2441 N N . GLN B 1 106 ? 19.416 -3.714 72.921 1.000 24.210 86 GLN B N 1
ATOM 2442 C CA . GLN B 1 106 ? 20.279 -4.474 73.864 1.000 24.706 86 GLN B CA 1
ATOM 2443 C C . GLN B 1 106 ? 21.429 -5.126 73.087 1.000 25.889 86 GLN B C 1
ATOM 2444 O O . GLN B 1 106 ? 22.560 -5.081 73.580 1.000 26.149 86 GLN B O 1
ATOM 2450 N N . VAL B 1 107 ? 21.187 -5.650 71.888 1.000 27.168 87 VAL B N 1
ATOM 2451 C CA . VAL B 1 107 ? 22.286 -6.225 71.058 1.000 27.067 87 VAL B CA 1
ATOM 2452 C C . VAL B 1 107 ? 23.243 -5.096 70.633 1.000 26.761 87 VAL B C 1
ATOM 2453 O O . VAL B 1 107 ? 24.480 -5.295 70.712 1.000 24.672 87 VAL B O 1
ATOM 2457 N N . ALA B 1 108 ? 22.710 -3.943 70.217 1.000 24.728 88 ALA B N 1
ATOM 2458 C CA . ALA B 1 108 ? 23.499 -2.804 69.688 1.000 22.947 88 ALA B CA 1
ATOM 2459 C C . ALA B 1 108 ? 24.314 -2.099 70.788 1.000 24.015 88 ALA B C 1
ATOM 2460 O O . ALA B 1 108 ? 25.441 -1.648 70.485 1.000 21.998 88 ALA B O 1
ATOM 2462 N N . LEU B 1 109 ? 23.802 -1.999 72.016 1.000 24.338 89 LEU B N 1
ATOM 2463 C CA . LEU B 1 109 ? 24.341 -1.046 73.018 1.000 26.036 89 LEU B CA 1
ATOM 2464 C C . LEU B 1 109 ? 25.832 -1.240 73.308 1.000 26.869 89 LEU B C 1
ATOM 2465 O O . LEU B 1 109 ? 26.556 -0.251 73.307 1.000 25.571 89 LEU B O 1
ATOM 2470 N N . PRO B 1 110 ? 26.372 -2.448 73.604 1.000 27.984 90 PRO B N 1
ATOM 2471 C CA . PRO B 1 110 ? 27.799 -2.545 73.916 1.000 29.791 90 PRO B CA 1
ATOM 2472 C C . PRO B 1 110 ? 28.666 -2.058 72.740 1.000 28.873 90 PRO B C 1
ATOM 2473 O O . PRO B 1 110 ? 29.714 -1.485 72.994 1.000 28.619 90 PRO B O 1
ATOM 2477 N N . HIS B 1 111 ? 28.219 -2.286 71.498 1.000 27.126 91 HIS B N 1
ATOM 2478 C CA . HIS B 1 111 ? 28.937 -1.843 70.273 1.000 26.622 91 HIS B CA 1
ATOM 2479 C C . HIS B 1 111 ? 28.839 -0.323 70.158 1.000 26.021 91 HIS B C 1
ATOM 2480 O O . HIS B 1 111 ? 29.867 0.309 69.860 1.000 27.294 91 HIS B O 1
ATOM 2487 N N . MET B 1 112 ? 27.668 0.252 70.439 1.000 25.058 92 MET B N 1
ATOM 2488 C CA . MET B 1 112 ? 27.471 1.728 70.459 1.000 25.539 92 MET B CA 1
ATOM 2489 C C . MET B 1 112 ? 28.364 2.396 71.520 1.000 26.509 92 MET B C 1
ATOM 2490 O O . MET B 1 112 ? 28.933 3.457 71.233 1.000 23.680 92 MET B O 1
ATOM 2495 N N A GLU B 1 113 ? 28.480 1.792 72.705 0.500 27.696 93 GLU B N 1
ATOM 2496 N N B GLU B 1 113 ? 28.481 1.808 72.714 0.500 28.322 93 GLU B N 1
ATOM 2497 C CA A GLU B 1 113 ? 29.279 2.338 73.840 0.500 29.845 93 GLU B CA 1
ATOM 2498 C CA B GLU B 1 113 ? 29.295 2.383 73.825 0.500 30.840 93 GLU B CA 1
ATOM 2499 C C A GLU B 1 113 ? 30.754 2.418 73.423 0.500 30.193 93 GLU B C 1
ATOM 2500 C C B GLU B 1 113 ? 30.765 2.441 73.397 0.500 30.702 93 GLU B C 1
ATOM 2501 O O A GLU B 1 113 ? 31.448 3.364 73.821 0.500 30.755 93 GLU B O 1
ATOM 2502 O O B GLU B 1 113 ? 31.470 3.390 73.772 0.500 30.945 93 GLU B O 1
ATOM 2513 N N . ARG B 1 114 ? 31.200 1.452 72.625 1.000 32.127 94 ARG B N 1
ATOM 2514 C CA . ARG B 1 114 ? 32.593 1.330 72.145 1.000 35.010 94 ARG B CA 1
ATOM 2515 C C . ARG B 1 114 ? 32.857 2.374 71.056 1.000 32.534 94 ARG B C 1
ATOM 2516 O O . ARG B 1 114 ? 33.950 2.975 71.042 1.000 30.561 94 ARG B O 1
ATOM 2524 N N . VAL B 1 115 ? 31.868 2.631 70.205 1.000 29.679 95 VAL B N 1
ATOM 2525 C CA . VAL B 1 115 ? 31.912 3.792 69.278 1.000 26.749 95 VAL B CA 1
ATOM 2526 C C . VAL B 1 115 ? 32.017 5.079 70.111 1.000 27.246 95 VAL B C 1
ATOM 2527 O O . VAL B 1 115 ? 32.867 5.929 69.779 1.000 25.549 95 VAL B O 1
ATOM 2531 N N . GLN B 1 116 ? 31.188 5.236 71.147 1.000 27.360 96 GLN B N 1
ATOM 2532 C CA . GLN B 1 116 ? 31.198 6.444 72.024 1.000 28.340 96 GLN B CA 1
ATOM 2533 C C . GLN B 1 116 ? 32.602 6.687 72.589 1.000 29.068 96 GLN B C 1
ATOM 2534 O O . GLN B 1 116 ? 33.037 7.865 72.605 1.000 28.457 96 GLN B O 1
ATOM 2540 N N . GLN B 1 117 ? 33.253 5.629 73.078 1.000 30.743 97 GLN B N 1
ATOM 2541 C CA . GLN B 1 117 ? 34.602 5.684 73.708 1.000 35.970 97 GLN B CA 1
ATOM 2542 C C . GLN B 1 117 ? 35.620 6.250 72.704 1.000 35.228 97 GLN B C 1
ATOM 2543 O O . GLN B 1 117 ? 36.440 7.073 73.120 1.000 34.258 97 GLN B O 1
ATOM 2549 N N . ARG B 1 118 ? 35.537 5.868 71.427 1.000 33.591 98 ARG B N 1
ATOM 2550 C CA . ARG B 1 118 ? 36.521 6.260 70.380 1.000 35.102 98 ARG B CA 1
ATOM 2551 C C . ARG B 1 118 ? 36.181 7.640 69.795 1.000 33.048 98 ARG B C 1
ATOM 2552 O O . ARG B 1 118 ? 37.119 8.401 69.564 1.000 36.084 98 ARG B O 1
ATOM 2560 N N . VAL B 1 119 ? 34.906 7.973 69.565 1.000 29.777 99 VAL B N 1
ATOM 2561 C CA . VAL B 1 119 ? 34.510 9.200 68.806 1.000 26.521 99 VAL B CA 1
ATOM 2562 C C . VAL B 1 119 ? 34.147 10.341 69.769 1.000 25.990 99 VAL B C 1
ATOM 2563 O O . VAL B 1 119 ? 34.406 11.525 69.429 1.000 24.108 99 VAL B O 1
ATOM 2567 N N . ARG B 1 120 ? 33.531 10.020 70.907 1.000 27.693 100 ARG B N 1
ATOM 2568 C CA . ARG B 1 120 ? 33.232 10.983 72.008 1.000 28.610 100 ARG B CA 1
ATOM 2569 C C . ARG B 1 120 ? 32.323 12.111 71.511 1.000 26.508 100 ARG B C 1
ATOM 2570 O O . ARG B 1 120 ? 32.473 13.273 71.947 1.000 24.020 100 ARG B O 1
ATOM 2578 N N . GLU B 1 121 ? 31.376 11.795 70.632 1.000 24.155 101 GLU B N 1
ATOM 2579 C CA . GLU B 1 121 ? 30.363 12.793 70.226 1.000 23.903 101 GLU B CA 1
ATOM 2580 C C . GLU B 1 121 ? 28.991 12.197 70.528 1.000 25.188 101 GLU B C 1
ATOM 2581 O O . GLU B 1 121 ? 28.637 12.122 71.727 1.000 24.620 101 GLU B O 1
ATOM 2587 N N . HIS B 1 122 ? 28.271 11.760 69.497 1.000 23.625 102 HIS B N 1
ATOM 2588 C CA . HIS B 1 122 ? 26.989 11.030 69.648 1.000 22.922 102 HIS B CA 1
ATOM 2589 C C . HIS B 1 122 ? 27.018 9.769 68.802 1.000 22.131 102 HIS B C 1
ATOM 2590 O O . HIS B 1 122 ? 27.545 9.808 67.674 1.000 21.204 102 HIS B O 1
ATOM 2597 N N . THR B 1 123 ? 26.422 8.712 69.337 1.000 21.785 103 THR B N 1
ATOM 2598 C CA . THR B 1 123 ? 26.188 7.443 68.631 1.000 22.465 103 THR B CA 1
ATOM 2599 C C . THR B 1 123 ? 24.708 7.117 68.800 1.000 21.959 103 THR B C 1
ATOM 2600 O O . THR B 1 123 ? 24.233 7.136 69.946 1.000 22.689 103 THR B O 1
ATOM 2604 N N . GLN B 1 124 ? 23.994 6.865 67.709 1.000 21.446 104 GLN B N 1
ATOM 2605 C CA . GLN B 1 124 ? 22.532 6.637 67.805 1.000 20.506 104 GLN B CA 1
ATOM 2606 C C . GLN B 1 124 ? 22.111 5.522 66.856 1.000 20.267 104 GLN B C 1
ATOM 2607 O O . GLN B 1 124 ? 22.910 5.079 66.000 1.000 20.122 104 GLN B O 1
ATOM 2613 N N . LEU B 1 125 ? 20.888 5.052 67.077 1.000 20.369 105 LEU B N 1
ATOM 2614 C CA . LEU B 1 125 ? 20.314 3.845 66.441 1.000 20.397 105 LEU B CA 1
ATOM 2615 C C . LEU B 1 125 ? 18.907 4.212 65.990 1.000 20.281 105 LEU B C 1
ATOM 2616 O O . LEU B 1 125 ? 18.154 4.777 66.809 1.000 20.926 105 LEU B O 1
ATOM 2621 N N . ALA B 1 126 ? 18.568 3.917 64.740 1.000 20.648 106 ALA B N 1
ATOM 2622 C CA . ALA B 1 126 ? 17.309 4.402 64.147 1.000 20.605 106 ALA B CA 1
ATOM 2623 C C . ALA B 1 126 ? 16.683 3.362 63.232 1.000 19.960 106 ALA B C 1
ATOM 2624 O O . ALA B 1 126 ? 17.401 2.552 62.612 1.000 19.336 106 ALA B O 1
ATOM 2626 N N . VAL B 1 127 ? 15.367 3.465 63.132 1.000 19.684 107 VAL B N 1
ATOM 2627 C CA . VAL B 1 127 ? 14.524 2.658 62.211 1.000 20.535 107 VAL B CA 1
ATOM 2628 C C . VAL B 1 127 ? 13.623 3.628 61.461 1.000 21.046 107 VAL B C 1
ATOM 2629 O O . VAL B 1 127 ? 13.445 4.762 61.936 1.000 19.737 107 VAL B O 1
ATOM 2633 N N . LEU B 1 128 ? 13.092 3.193 60.325 1.000 23.412 108 LEU B N 1
ATOM 2634 C CA . LEU B 1 128 ? 12.059 3.966 59.599 1.000 27.007 108 LEU B CA 1
ATOM 2635 C C . LEU B 1 128 ? 10.730 3.717 60.292 1.000 28.710 108 LEU B C 1
ATOM 2636 O O . LEU B 1 128 ? 10.380 2.562 60.496 1.000 26.464 108 LEU B O 1
ATOM 2641 N N . GLU B 1 129 ? 9.986 4.760 60.595 1.000 34.286 109 GLU B N 1
ATOM 2642 C CA . GLU B 1 129 ? 8.628 4.554 61.121 1.000 40.333 109 GLU B CA 1
ATOM 2643 C C . GLU B 1 129 ? 7.686 5.483 60.363 1.000 44.288 109 GLU B C 1
ATOM 2644 O O . GLU B 1 129 ? 7.747 6.700 60.602 1.000 49.180 109 GLU B O 1
ATOM 2650 N N . HIS B 1 130 ? 6.916 4.904 59.434 1.000 45.970 110 HIS B N 1
ATOM 2651 C CA . HIS B 1 130 ? 5.862 5.577 58.621 1.000 47.084 110 HIS B CA 1
ATOM 2652 C C . HIS B 1 130 ? 6.397 6.909 58.076 1.000 46.563 110 HIS B C 1
ATOM 2653 O O . HIS B 1 130 ? 5.898 7.956 58.486 1.000 48.119 110 HIS B O 1
ATOM 2660 N N . ASN B 1 131 ? 7.404 6.849 57.202 1.000 50.304 111 ASN B N 1
ATOM 2661 C CA . ASN B 1 131 ? 7.983 8.010 56.468 1.000 51.176 111 ASN B CA 1
ATOM 2662 C C . ASN B 1 131 ? 8.669 9.011 57.413 1.000 45.626 111 ASN B C 1
ATOM 2663 O O . ASN B 1 131 ? 8.803 10.174 56.997 1.000 41.588 111 ASN B O 1
ATOM 2668 N N . GLU B 1 132 ? 9.125 8.601 58.606 1.000 40.085 112 GLU B N 1
ATOM 2669 C CA . GLU B 1 132 ? 10.087 9.403 59.411 1.000 34.425 112 GLU B CA 1
ATOM 2670 C C . GLU B 1 132 ? 11.139 8.469 60.013 1.000 29.827 112 GLU B C 1
ATOM 2671 O O . GLU B 1 132 ? 11.000 7.248 59.889 1.000 25.314 112 GLU B O 1
ATOM 2677 N N . VAL B 1 133 ? 12.173 9.043 60.621 1.000 25.969 113 VAL B N 1
ATOM 2678 C CA . VAL B 1 133 ? 13.235 8.275 61.321 1.000 24.751 113 VAL B CA 1
ATOM 2679 C C . VAL B 1 133 ? 12.907 8.290 62.810 1.000 22.164 113 VAL B C 1
ATOM 2680 O O . VAL B 1 133 ? 12.650 9.361 63.335 1.000 20.816 113 VAL B O 1
ATOM 2684 N N . LEU B 1 134 ? 12.865 7.117 63.437 1.000 21.301 114 LEU B N 1
ATOM 2685 C CA . LEU B 1 134 ? 12.595 6.976 64.885 1.000 20.382 114 LEU B CA 1
ATOM 2686 C C . LEU B 1 134 ? 13.889 6.511 65.538 1.000 19.913 114 LEU B C 1
ATOM 2687 O O . LEU B 1 134 ? 14.467 5.510 65.085 1.000 19.802 114 LEU B O 1
ATOM 2692 N N . PHE B 1 135 ? 14.330 7.212 66.569 1.000 19.568 115 PHE B N 1
ATOM 2693 C CA . PHE B 1 135 ? 15.574 6.855 67.288 1.000 20.251 115 PHE B CA 1
ATOM 2694 C C . PHE B 1 135 ? 15.266 5.919 68.456 1.000 21.011 115 PHE B C 1
ATOM 2695 O O . PHE B 1 135 ? 14.538 6.318 69.392 1.000 22.937 115 PHE B O 1
ATOM 2703 N N . LEU B 1 136 ? 15.849 4.718 68.413 1.000 20.746 116 LEU B N 1
ATOM 2704 C CA . LEU B 1 136 ? 15.736 3.698 69.481 1.000 22.211 116 LEU B CA 1
ATOM 2705 C C . LEU B 1 136 ? 16.704 3.990 70.621 1.000 23.293 116 LEU B C 1
ATOM 2706 O O . LEU B 1 136 ? 16.425 3.537 71.742 1.000 22.972 116 LEU B O 1
ATOM 2711 N N . GLU B 1 137 ? 17.822 4.654 70.333 1.000 21.966 117 GLU B N 1
ATOM 2712 C CA . GLU B 1 137 ? 18.856 4.927 71.350 1.000 22.389 117 GLU B CA 1
ATOM 2713 C C . GLU B 1 137 ? 19.731 6.079 70.879 1.000 22.923 117 GLU B C 1
ATOM 2714 O O . GLU B 1 137 ? 19.912 6.256 69.662 1.000 21.437 117 GLU B O 1
ATOM 2720 N N A ARG B 1 138 ? 20.264 6.833 71.836 0.500 23.598 118 ARG B N 1
ATOM 2721 N N B ARG B 1 138 ? 20.280 6.827 71.835 0.500 23.066 118 ARG B N 1
ATOM 2722 C CA A ARG B 1 138 ? 21.290 7.869 71.582 0.500 24.950 118 ARG B CA 1
ATOM 2723 C CA B ARG B 1 138 ? 21.275 7.898 71.587 0.500 24.059 118 ARG B CA 1
ATOM 2724 C C A ARG B 1 138 ? 22.225 7.949 72.787 0.500 25.442 118 ARG B C 1
ATOM 2725 C C B ARG B 1 138 ? 22.226 7.979 72.782 0.500 24.911 118 ARG B C 1
ATOM 2726 O O A ARG B 1 138 ? 21.727 8.184 73.900 0.500 26.369 118 ARG B O 1
ATOM 2727 O O B ARG B 1 138 ? 21.738 8.241 73.893 0.500 25.842 118 ARG B O 1
ATOM 2742 N N . LEU B 1 139 ? 23.523 7.750 72.558 1.000 24.588 119 LEU B N 1
ATOM 2743 C CA . LEU B 1 139 ? 24.583 7.993 73.567 1.000 24.950 119 LEU B CA 1
ATOM 2744 C C . LEU B 1 139 ? 25.253 9.320 73.219 1.000 25.752 119 LEU B C 1
ATOM 2745 O O . LEU B 1 139 ? 25.533 9.568 72.017 1.000 23.071 119 LEU B O 1
ATOM 2750 N N . SER B 1 140 ? 25.446 10.171 74.223 1.000 25.289 120 SER B N 1
ATOM 2751 C CA . SER B 1 140 ? 26.016 11.525 74.052 1.000 25.676 120 SER B CA 1
ATOM 2752 C C . SER B 1 140 ? 27.153 11.729 75.045 1.000 28.461 120 SER B C 1
ATOM 2753 O O . SER B 1 140 ? 26.971 11.440 76.243 1.000 26.438 120 SER B O 1
ATOM 2756 N N . HIS B 1 141 ? 28.252 12.276 74.543 1.000 29.012 121 HIS B N 1
ATOM 2757 C CA . HIS B 1 141 ? 29.385 12.781 75.344 1.000 31.514 121 HIS B CA 1
ATOM 2758 C C . HIS B 1 141 ? 29.047 14.184 75.843 1.000 31.305 121 HIS B C 1
ATOM 2759 O O . HIS B 1 141 ? 28.489 14.980 75.073 1.000 28.213 121 HIS B O 1
ATOM 2766 N N . HIS B 1 142 ? 29.374 14.481 77.098 1.000 34.610 122 HIS B N 1
ATOM 2767 C CA . HIS B 1 142 ? 29.193 15.828 77.702 1.000 36.430 122 HIS B CA 1
ATOM 2768 C C . HIS B 1 142 ? 29.799 16.908 76.788 1.000 36.663 122 HIS B C 1
ATOM 2769 O O . HIS B 1 142 ? 30.951 16.751 76.369 1.000 37.571 122 HIS B O 1
ATOM 2776 N N . GLU B 1 143 ? 29.030 17.956 76.480 1.000 39.614 123 GLU B N 1
ATOM 2777 C CA . GLU B 1 143 ? 29.456 19.176 75.732 1.000 42.373 123 GLU B CA 1
ATOM 2778 C C . GLU B 1 143 ? 29.563 18.894 74.226 1.000 41.596 123 GLU B C 1
ATOM 2779 O O . GLU B 1 143 ? 30.014 19.805 73.502 1.000 42.544 123 GLU B O 1
ATOM 2785 N N . ALA B 1 144 ? 29.154 17.713 73.757 1.000 35.656 124 ALA B N 1
ATOM 2786 C CA . ALA B 1 144 ? 29.254 17.317 72.333 1.000 31.180 124 ALA B CA 1
ATOM 2787 C C . ALA B 1 144 ? 28.511 18.333 71.469 1.000 28.809 124 ALA B C 1
ATOM 2788 O O . ALA B 1 144 ? 27.759 19.156 72.009 1.000 29.494 124 ALA B O 1
ATOM 2790 N N . VAL B 1 145 ? 28.704 18.248 70.155 1.000 28.702 125 VAL B N 1
ATOM 2791 C CA . VAL B 1 145 ? 27.949 19.060 69.158 1.000 26.891 125 VAL B CA 1
ATOM 2792 C C . VAL B 1 145 ? 26.452 18.942 69.449 1.000 24.926 125 VAL B C 1
ATOM 2793 O O . VAL B 1 145 ? 26.002 17.880 69.928 1.000 24.442 125 VAL B O 1
ATOM 2797 N N . SER B 1 146 ? 25.710 19.999 69.141 1.000 24.830 126 SER B N 1
ATOM 2798 C CA . SER B 1 146 ? 24.227 20.025 69.153 1.000 24.046 126 SER B CA 1
ATOM 2799 C C . SER B 1 146 ? 23.705 18.791 68.405 1.000 23.274 126 SER B C 1
ATOM 2800 O O . SER B 1 146 ? 24.294 18.398 67.384 1.000 22.001 126 SER B O 1
ATOM 2803 N N . ASN B 1 147 ? 22.660 18.172 68.935 1.000 22.976 127 ASN B N 1
ATOM 2804 C CA . ASN B 1 147 ? 22.043 16.965 68.338 1.000 22.291 127 ASN B CA 1
ATOM 2805 C C . ASN B 1 147 ? 20.544 17.059 68.567 1.000 22.104 127 ASN B C 1
ATOM 2806 O O . ASN B 1 147 ? 20.152 17.181 69.730 1.000 22.762 127 ASN B O 1
ATOM 2811 N N . LEU B 1 148 ? 19.756 17.004 67.499 1.000 22.478 128 LEU B N 1
ATOM 2812 C CA . LEU B 1 148 ? 18.283 17.126 67.582 1.000 22.847 128 LEU B CA 1
ATOM 2813 C C . LEU B 1 148 ? 17.625 15.738 67.659 1.000 23.661 128 LEU B C 1
ATOM 2814 O O . LEU B 1 148 ? 16.400 15.697 67.817 1.000 23.352 128 LEU B O 1
ATOM 2819 N N . ALA B 1 149 ? 18.374 14.635 67.568 1.000 24.208 129 ALA B N 1
ATOM 2820 C CA . ALA B 1 149 ? 17.790 13.278 67.704 1.000 24.267 129 ALA B CA 1
ATOM 2821 C C . ALA B 1 149 ? 17.478 13.035 69.188 1.000 24.795 129 ALA B C 1
ATOM 2822 O O . ALA B 1 149 ? 18.354 13.259 70.037 1.000 24.851 129 ALA B O 1
ATOM 2824 N N . ARG B 1 150 ? 16.264 12.582 69.482 1.000 23.930 130 ARG B N 1
ATOM 2825 C CA . ARG B 1 150 ? 15.814 12.281 70.863 1.000 23.661 130 ARG B CA 1
ATOM 2826 C C . ARG B 1 150 ? 15.411 10.813 70.905 1.000 21.446 130 ARG B C 1
ATOM 2827 O O . ARG B 1 150 ? 14.878 10.309 69.896 1.000 20.338 130 ARG B O 1
ATOM 2835 N N . VAL B 1 151 ? 15.675 10.149 72.017 1.000 20.496 131 VAL B N 1
ATOM 2836 C CA . VAL B 1 151 ? 15.227 8.745 72.220 1.000 20.282 131 VAL B CA 1
ATOM 2837 C C . VAL B 1 151 ? 13.701 8.750 72.137 1.000 19.490 131 VAL B C 1
ATOM 2838 O O . VAL B 1 151 ? 13.097 9.564 72.831 1.000 18.878 131 VAL B O 1
ATOM 2842 N N . ALA B 1 152 ? 13.126 7.867 71.317 1.000 19.265 132 ALA B N 1
ATOM 2843 C CA . ALA B 1 152 ? 11.673 7.757 71.067 1.000 19.297 132 ALA B CA 1
ATOM 2844 C C . ALA B 1 152 ? 11.164 9.056 70.434 1.000 19.643 132 ALA B C 1
ATOM 2845 O O . ALA B 1 152 ? 9.938 9.328 70.512 1.000 18.641 132 ALA B O 1
ATOM 2847 N N . GLY B 1 153 ? 12.073 9.792 69.785 1.000 20.023 133 GLY B N 1
ATOM 2848 C CA . GLY B 1 153 ? 11.780 10.987 68.979 1.000 19.752 133 GLY B CA 1
ATOM 2849 C C . GLY B 1 153 ? 12.139 10.757 67.527 1.000 20.949 133 GLY B C 1
ATOM 2850 O O . GLY B 1 153 ? 12.748 9.703 67.201 1.000 20.489 133 GLY B O 1
ATOM 2851 N N . ARG B 1 154 ? 11.797 11.709 66.663 1.000 20.992 134 ARG B N 1
ATOM 2852 C CA . ARG B 1 154 ? 11.920 11.500 65.206 1.000 21.436 134 ARG B CA 1
ATOM 2853 C C . ARG B 1 154 ? 12.668 12.652 64.532 1.000 21.221 134 ARG B C 1
ATOM 2854 O O . ARG B 1 154 ? 12.820 13.712 65.135 1.000 23.341 134 ARG B O 1
ATOM 2862 N N . LEU B 1 155 ? 13.188 12.379 63.340 1.000 21.434 135 LEU B N 1
ATOM 2863 C CA . LEU B 1 155 ? 13.674 13.403 62.388 1.000 21.163 135 LEU B CA 1
ATOM 2864 C C . LEU B 1 155 ? 13.225 13.008 60.986 1.000 22.131 135 LEU B C 1
ATOM 2865 O O . LEU B 1 155 ? 12.869 11.860 60.735 1.000 20.220 135 LEU B O 1
ATOM 2870 N N . PRO B 1 156 ? 13.213 13.962 60.030 1.000 22.772 136 PRO B N 1
ATOM 2871 C CA . PRO B 1 156 ? 12.850 13.642 58.656 1.000 23.266 136 PRO B CA 1
ATOM 2872 C C . PRO B 1 156 ? 13.816 12.639 58.017 1.000 23.329 136 PRO B C 1
ATOM 2873 O O . PRO B 1 156 ? 15.018 12.672 58.298 1.000 23.161 136 PRO B O 1
ATOM 2877 N N . VAL B 1 157 ? 13.262 11.777 57.167 1.000 22.478 137 VAL B N 1
ATOM 2878 C CA . VAL B 1 157 ? 14.018 10.742 56.403 1.000 23.656 137 VAL B CA 1
ATOM 2879 C C . VAL B 1 157 ? 15.000 11.423 55.442 1.000 22.648 137 VAL B C 1
ATOM 2880 O O . VAL B 1 157 ? 16.142 10.961 55.349 1.000 23.474 137 VAL B O 1
ATOM 2884 N N . HIS B 1 158 ? 14.560 12.413 54.670 1.000 21.873 138 HIS B N 1
ATOM 2885 C CA . HIS B 1 158 ? 15.372 12.928 53.532 1.000 22.851 138 HIS B CA 1
ATOM 2886 C C . HIS B 1 158 ? 16.539 13.768 54.063 1.000 22.797 138 HIS B C 1
ATOM 2887 O O . HIS B 1 158 ? 17.549 13.878 53.364 1.000 23.238 138 HIS B O 1
ATOM 2894 N N . ALA B 1 159 ? 16.397 14.339 55.256 1.000 22.456 139 ALA B N 1
ATOM 2895 C CA . ALA B 1 159 ? 17.351 15.319 55.811 1.000 22.603 139 ALA B CA 1
ATOM 2896 C C . ALA B 1 159 ? 18.360 14.666 56.761 1.000 21.903 139 ALA B C 1
ATOM 2897 O O . ALA B 1 159 ? 19.296 15.369 57.123 1.000 23.779 139 ALA B O 1
ATOM 2899 N N . SER B 1 160 ? 18.189 13.409 57.193 1.000 21.998 140 SER B N 1
ATOM 2900 C CA . SER B 1 160 ? 19.117 12.775 58.173 1.000 21.049 140 SER B CA 1
ATOM 2901 C C . SER B 1 160 ? 19.958 11.684 57.508 1.000 21.556 140 SER B C 1
ATOM 2902 O O . SER B 1 160 ? 19.427 10.958 56.656 1.000 21.424 140 SER B O 1
ATOM 2905 N N . SER B 1 161 ? 21.226 11.541 57.915 1.000 20.040 141 SER B N 1
ATOM 2906 C CA . SER B 1 161 ? 22.096 10.422 57.480 1.000 19.646 141 SER B CA 1
ATOM 2907 C C . SER B 1 161 ? 21.362 9.091 57.708 1.000 20.176 141 SER B C 1
ATOM 2908 O O . SER B 1 161 ? 21.433 8.188 56.829 1.000 18.678 141 SER B O 1
ATOM 2911 N N . SER B 1 162 ? 20.678 8.959 58.846 1.000 19.753 142 SER B N 1
ATOM 2912 C CA . SER B 1 162 ? 19.933 7.726 59.209 1.000 20.513 142 SER B CA 1
ATOM 2913 C C . SER B 1 162 ? 18.805 7.485 58.202 1.000 20.354 142 SER B C 1
ATOM 2914 O O . SER B 1 162 ? 18.659 6.364 57.733 1.000 20.565 142 SER B O 1
ATOM 2917 N N . GLY B 1 163 ? 18.014 8.516 57.916 1.000 20.837 143 GLY B N 1
ATOM 2918 C CA . GLY B 1 163 ? 16.913 8.438 56.944 1.000 20.902 143 GLY B CA 1
ATOM 2919 C C . GLY B 1 163 ? 17.412 8.046 55.564 1.000 21.225 143 GLY B C 1
ATOM 2920 O O . GLY B 1 163 ? 16.832 7.130 54.949 1.000 18.527 143 GLY B O 1
ATOM 2921 N N . LEU B 1 164 ? 18.469 8.700 55.081 1.000 21.100 144 LEU B N 1
ATOM 2922 C CA . LEU B 1 164 ? 19.013 8.419 53.728 1.000 21.098 144 LEU B CA 1
ATOM 2923 C C . LEU B 1 164 ? 19.509 6.971 53.648 1.000 21.941 144 LEU B C 1
ATOM 2924 O O . LEU B 1 164 ? 19.245 6.312 52.619 1.000 19.816 144 LEU B O 1
ATOM 2929 N N . MET B 1 165 ? 20.192 6.481 54.689 1.000 21.828 145 MET B N 1
ATOM 2930 C CA . MET B 1 165 ? 20.752 5.106 54.696 1.000 23.430 145 MET B CA 1
ATOM 2931 C C . MET B 1 165 ? 19.602 4.090 54.716 1.000 23.679 145 MET B C 1
ATOM 2932 O O . MET B 1 165 ? 19.695 3.083 53.994 1.000 23.486 145 MET B O 1
ATOM 2937 N N . LEU B 1 166 ? 18.555 4.353 55.499 1.000 22.590 146 LEU B N 1
ATOM 2938 C CA . LEU B 1 166 ? 17.386 3.442 55.602 1.000 23.056 146 LEU B CA 1
ATOM 2939 C C . LEU B 1 166 ? 16.599 3.473 54.279 1.000 23.903 146 LEU B C 1
ATOM 2940 O O . LEU B 1 166 ? 16.314 2.396 53.745 1.000 23.467 146 LEU B O 1
ATOM 2945 N N . LEU B 1 167 ? 16.301 4.659 53.745 1.000 25.039 147 LEU B N 1
ATOM 2946 C CA . LEU B 1 167 ? 15.553 4.810 52.467 1.000 25.607 147 LEU B CA 1
ATOM 2947 C C . LEU B 1 167 ? 16.325 4.116 51.343 1.000 25.713 147 LEU B C 1
ATOM 2948 O O . LEU B 1 167 ? 15.681 3.515 50.461 1.000 25.927 147 LEU B O 1
ATOM 2953 N N . ALA B 1 168 ? 17.655 4.168 51.378 1.000 24.048 148 ALA B N 1
ATOM 2954 C CA . ALA B 1 168 ? 18.511 3.593 50.323 1.000 25.536 148 ALA B CA 1
ATOM 2955 C C . ALA B 1 168 ? 18.253 2.089 50.214 1.000 24.976 148 ALA B C 1
ATOM 2956 O O . ALA B 1 168 ? 18.474 1.542 49.130 1.000 24.401 148 ALA B O 1
ATOM 2958 N N . HIS B 1 169 ? 17.776 1.463 51.290 1.000 25.010 149 HIS B N 1
ATOM 2959 C CA . HIS B 1 169 ? 17.585 -0.005 51.394 1.000 25.473 149 HIS B CA 1
ATOM 2960 C C . HIS B 1 169 ? 16.105 -0.397 51.498 1.000 25.702 149 HIS B C 1
ATOM 2961 O O . HIS B 1 169 ? 15.848 -1.581 51.680 1.000 28.137 149 HIS B O 1
ATOM 2968 N N . ALA B 1 170 ? 15.178 0.554 51.405 1.000 26.970 150 ALA B N 1
ATOM 2969 C CA . ALA B 1 170 ? 13.732 0.353 51.654 1.000 27.372 150 ALA B CA 1
ATOM 2970 C C . ALA B 1 170 ? 12.985 -0.017 50.362 1.000 29.713 150 ALA B C 1
ATOM 2971 O O . ALA B 1 170 ? 11.760 -0.206 50.437 1.000 29.357 150 ALA B O 1
ATOM 2973 N N . GLY B 1 171 ? 13.675 -0.078 49.220 1.000 31.893 151 GLY B N 1
ATOM 2974 C CA . GLY B 1 171 ? 13.051 -0.397 47.922 1.000 34.092 151 GLY B CA 1
ATOM 2975 C C . GLY B 1 171 ? 12.460 0.836 47.239 1.000 34.304 151 GLY B C 1
ATOM 2976 O O . GLY B 1 171 ? 12.167 1.851 47.880 1.000 32.318 151 GLY B O 1
ATOM 2977 N N . PRO B 1 172 ? 12.282 0.784 45.899 1.000 37.388 152 PRO B N 1
ATOM 2978 C CA . PRO B 1 172 ? 11.769 1.921 45.132 1.000 37.271 152 PRO B CA 1
ATOM 2979 C C . PRO B 1 172 ? 10.380 2.433 45.541 1.000 38.724 152 PRO B C 1
ATOM 2980 O O . PRO B 1 172 ? 10.170 3.630 45.448 1.000 37.835 152 PRO B O 1
ATOM 2984 N N . GLU B 1 173 ? 9.469 1.540 45.950 1.000 38.746 153 GLU B N 1
ATOM 2985 C CA . GLU B 1 173 ? 8.063 1.906 46.274 1.000 40.531 153 GLU B CA 1
ATOM 2986 C C . GLU B 1 173 ? 8.065 2.872 47.457 1.000 37.946 153 GLU B C 1
ATOM 2987 O O . GLU B 1 173 ? 7.584 4.005 47.296 1.000 36.033 153 GLU B O 1
ATOM 2993 N N . VAL B 1 174 ? 8.596 2.427 48.598 1.000 36.690 154 VAL B N 1
ATOM 2994 C CA . VAL B 1 174 ? 8.775 3.271 49.815 1.000 35.278 154 VAL B CA 1
ATOM 2995 C C . VAL B 1 174 ? 9.549 4.531 49.418 1.000 33.117 154 VAL B C 1
ATOM 2996 O O . VAL B 1 174 ? 9.109 5.626 49.792 1.000 36.084 154 VAL B O 1
ATOM 3000 N N . ARG B 1 175 ? 10.647 4.384 48.675 1.000 33.177 155 ARG B N 1
ATOM 3001 C CA . ARG B 1 175 ? 11.521 5.518 48.264 1.000 32.965 155 ARG B CA 1
ATOM 3002 C C . ARG B 1 175 ? 10.697 6.576 47.523 1.000 31.375 155 ARG B C 1
ATOM 3003 O O . ARG B 1 175 ? 10.727 7.740 47.947 1.000 28.751 155 ARG B O 1
ATOM 3011 N N . GLU B 1 176 ? 10.004 6.204 46.445 1.000 31.705 156 GLU B N 1
ATOM 3012 C CA . GLU B 1 176 ? 9.226 7.174 45.621 1.000 31.243 156 GLU B CA 1
ATOM 3013 C C . GLU B 1 176 ? 8.059 7.732 46.442 1.000 32.292 156 GLU B C 1
ATOM 3014 O O . GLU B 1 176 ? 7.697 8.894 46.224 1.000 34.679 156 GLU B O 1
ATOM 3020 N N . GLU B 1 177 ? 7.504 6.954 47.367 1.000 35.835 157 GLU B N 1
ATOM 3021 C CA . GLU B 1 177 ? 6.476 7.436 48.330 1.000 39.052 157 GLU B CA 1
ATOM 3022 C C . GLU B 1 177 ? 7.038 8.614 49.141 1.000 38.004 157 GLU B C 1
ATOM 3023 O O . GLU B 1 177 ? 6.375 9.660 49.219 1.000 37.294 157 GLU B O 1
ATOM 3029 N N . VAL B 1 178 ? 8.219 8.452 49.742 1.000 35.706 158 VAL B N 1
ATOM 3030 C CA . VAL B 1 178 ? 8.865 9.537 50.542 1.000 33.997 158 VAL B CA 1
ATOM 3031 C C . VAL B 1 178 ? 9.153 10.730 49.625 1.000 32.038 158 VAL B C 1
ATOM 3032 O O . VAL B 1 178 ? 8.845 11.868 50.020 1.000 30.920 158 VAL B O 1
ATOM 3036 N N . LEU B 1 179 ? 9.688 10.491 48.427 1.000 33.920 159 LEU B N 1
ATOM 3037 C CA . LEU B 1 179 ? 10.084 11.594 47.512 1.000 35.814 159 LEU B CA 1
ATOM 3038 C C . LEU B 1 179 ? 8.857 12.298 46.911 1.000 37.973 159 LEU B C 1
ATOM 3039 O O . LEU B 1 179 ? 9.061 13.370 46.319 1.000 37.840 159 LEU B O 1
ATOM 3044 N N . SER B 1 180 ? 7.646 11.744 47.070 1.000 38.887 160 SER B N 1
ATOM 3045 C CA . SER B 1 180 ? 6.357 12.357 46.637 1.000 41.668 160 SER B CA 1
ATOM 3046 C C . SER B 1 180 ? 5.883 13.404 47.642 1.000 43.808 160 SER B C 1
ATOM 3047 O O . SER B 1 180 ? 5.174 14.323 47.222 1.000 46.361 160 SER B O 1
ATOM 3050 N N . LYS B 1 181 ? 6.231 13.245 48.921 1.000 47.191 161 LYS B N 1
ATOM 3051 C CA . LYS B 1 181 ? 5.732 14.109 50.025 1.000 49.264 161 LYS B CA 1
ATOM 3052 C C . LYS B 1 181 ? 6.534 15.406 50.033 1.000 47.972 161 LYS B C 1
ATOM 3053 O O . LYS B 1 181 ? 7.556 15.509 49.353 1.000 43.447 161 LYS B O 1
ATOM 3059 N N . PRO B 1 182 ? 6.123 16.429 50.820 1.000 49.300 162 PRO B N 1
ATOM 3060 C CA . PRO B 1 182 ? 6.938 17.628 50.974 1.000 47.768 162 PRO B CA 1
ATOM 3061 C C . PRO B 1 182 ? 8.332 17.215 51.450 1.000 46.026 162 PRO B C 1
ATOM 3062 O O . PRO B 1 182 ? 8.461 16.251 52.201 1.000 43.290 162 PRO B O 1
ATOM 3066 N N . LEU B 1 183 ? 9.342 17.920 50.963 1.000 41.369 163 LEU B N 1
ATOM 3067 C CA . LEU B 1 183 ? 10.734 17.754 51.423 1.000 38.515 163 LEU B CA 1
ATOM 3068 C C . LEU B 1 183 ? 11.209 19.112 51.904 1.000 36.574 163 LEU B C 1
ATOM 3069 O O . LEU B 1 183 ? 11.859 19.834 51.155 1.000 39.168 163 LEU B O 1
ATOM 3074 N N . PRO B 1 184 ? 10.884 19.522 53.148 1.000 33.143 164 PRO B N 1
ATOM 3075 C CA . PRO B 1 184 ? 11.297 20.839 53.612 1.000 33.501 164 PRO B CA 1
ATOM 3076 C C . PRO B 1 184 ? 12.809 20.882 53.821 1.000 33.461 164 PRO B C 1
ATOM 3077 O O . PRO B 1 184 ? 13.446 19.843 54.047 1.000 30.898 164 PRO B O 1
ATOM 3081 N N . ARG B 1 185 ? 13.351 22.088 53.731 1.000 34.890 165 ARG B N 1
ATOM 3082 C CA . ARG B 1 185 ? 14.715 22.371 54.221 1.000 38.443 165 ARG B CA 1
ATOM 3083 C C . ARG B 1 185 ? 14.656 22.248 55.740 1.000 37.585 165 ARG B C 1
ATOM 3084 O O . ARG B 1 185 ? 13.688 22.754 56.348 1.000 40.089 165 ARG B O 1
ATOM 3092 N N . VAL B 1 186 ? 15.612 21.545 56.326 1.000 34.421 166 VAL B N 1
ATOM 3093 C CA . VAL B 1 186 ? 15.754 21.467 57.803 1.0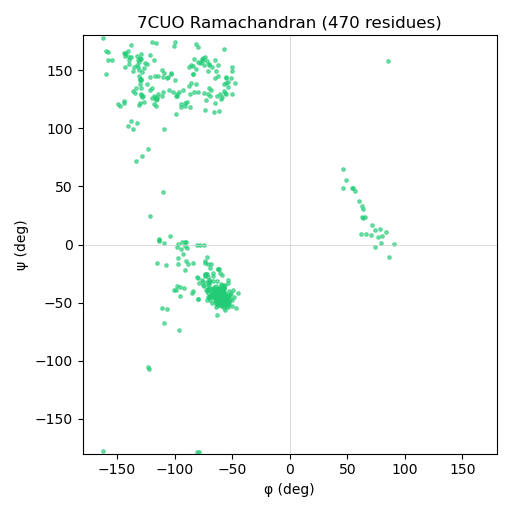00 33.008 166 VAL B CA 1
ATOM 3094 C C . VAL B 1 186 ? 17.006 22.264 58.147 1.000 31.843 166 VAL B C 1
ATOM 3095 O O . VAL B 1 186 ? 16.896 23.335 58.742 1.000 30.824 166 VAL B O 1
ATOM 3099 N N . GLY B 1 187 ? 18.157 21.754 57.727 1.000 30.555 167 GLY B N 1
ATOM 3100 C CA . GLY B 1 187 ? 19.450 22.422 57.918 1.000 28.472 167 GLY B CA 1
ATOM 3101 C C . GLY B 1 187 ? 19.877 23.120 56.637 1.000 25.987 167 GLY B C 1
ATOM 3102 O O . GLY B 1 187 ? 19.283 22.930 55.577 1.000 24.521 167 GLY B O 1
ATOM 3103 N N . PRO B 1 188 ? 20.944 23.934 56.703 1.000 25.609 168 PRO B N 1
ATOM 3104 C CA . PRO B 1 188 ? 21.396 24.688 55.534 1.000 25.420 168 PRO B CA 1
ATOM 3105 C C . PRO B 1 188 ? 21.850 23.792 54.367 1.000 24.751 168 PRO B C 1
ATOM 3106 O O . PRO B 1 188 ? 21.859 24.253 53.237 1.000 25.845 168 PRO B O 1
ATOM 3110 N N . GLY B 1 189 ? 22.204 22.539 54.645 1.000 23.612 169 GLY B N 1
ATOM 3111 C CA . GLY B 1 189 ? 22.674 21.589 53.621 1.000 23.636 169 GLY B CA 1
ATOM 3112 C C . GLY B 1 189 ? 21.574 20.667 53.118 1.000 23.424 169 GLY B C 1
ATOM 3113 O O . GLY B 1 189 ? 21.887 19.810 52.278 1.000 22.446 169 GLY B O 1
ATOM 3114 N N . THR B 1 190 ? 20.338 20.793 53.606 1.000 23.593 170 THR B N 1
ATOM 3115 C CA . THR B 1 190 ? 19.261 19.830 53.251 1.000 24.120 170 THR B CA 1
ATOM 3116 C C . THR B 1 190 ? 19.111 19.796 51.730 1.000 24.509 170 THR B C 1
ATOM 3117 O O . THR B 1 190 ? 19.032 20.873 51.114 1.000 22.555 170 THR B O 1
ATOM 3121 N N . VAL B 1 191 ? 19.107 18.596 51.157 1.000 23.935 171 VAL B N 1
ATOM 3122 C CA . VAL B 1 191 ? 18.805 18.385 49.716 1.000 24.151 171 VAL B CA 1
ATOM 3123 C C . VAL B 1 191 ? 17.320 18.052 49.606 1.000 25.294 171 VAL B C 1
ATOM 3124 O O . VAL B 1 191 ? 16.882 17.071 50.241 1.000 24.476 171 VAL B O 1
ATOM 3128 N N . THR B 1 192 ? 16.573 18.865 48.858 1.000 27.289 172 THR B N 1
ATOM 3129 C CA . THR B 1 192 ? 15.099 18.743 48.744 1.000 29.716 172 THR B CA 1
ATOM 3130 C C . THR B 1 192 ? 14.670 18.350 47.329 1.000 29.987 172 THR B C 1
ATOM 3131 O O . THR B 1 192 ? 13.457 18.254 47.117 1.000 32.678 172 THR B O 1
ATOM 3135 N N . ASP B 1 193 ? 15.607 18.079 46.419 1.000 30.165 173 ASP B N 1
ATOM 3136 C CA . ASP B 1 193 ? 15.290 17.666 45.027 1.000 27.643 173 ASP B CA 1
ATOM 3137 C C . ASP B 1 193 ? 15.204 16.150 44.926 1.000 26.261 173 ASP B C 1
ATOM 3138 O O . ASP B 1 193 ? 16.185 15.456 45.195 1.000 26.755 173 ASP B O 1
ATOM 3143 N N . PRO B 1 194 ? 14.056 15.580 44.487 1.000 26.693 174 PRO B N 1
ATOM 3144 C CA . PRO B 1 194 ? 13.939 14.131 44.334 1.000 27.389 174 PRO B CA 1
ATOM 3145 C C . PRO B 1 194 ? 15.097 13.470 43.575 1.000 27.108 174 PRO B C 1
ATOM 3146 O O . PRO B 1 194 ? 15.584 12.449 44.046 1.000 27.379 174 PRO B O 1
ATOM 3150 N N . GLU B 1 195 ? 15.531 14.041 42.446 1.000 28.005 175 GLU B N 1
ATOM 3151 C CA . GLU B 1 195 ? 16.546 13.387 41.576 1.000 28.102 175 GLU B CA 1
ATOM 3152 C C . GLU B 1 195 ? 17.907 13.387 42.288 1.000 26.769 175 GLU B C 1
ATOM 3153 O O . GLU B 1 195 ? 18.571 12.338 42.282 1.000 26.229 175 GLU B O 1
ATOM 3159 N N . ALA B 1 196 ? 18.294 14.502 42.907 1.000 24.838 176 ALA B N 1
ATOM 3160 C CA . ALA B 1 196 ? 19.492 14.569 43.776 1.000 25.701 176 ALA B CA 1
ATOM 3161 C C . ALA B 1 196 ? 19.387 13.485 44.861 1.000 24.115 176 ALA B C 1
ATOM 3162 O O . ALA B 1 196 ? 20.343 12.726 45.044 1.000 24.520 176 ALA B O 1
ATOM 3164 N N . LEU B 1 197 ? 18.239 13.376 45.525 1.000 25.250 177 LEU B N 1
ATOM 3165 C CA . LEU B 1 197 ? 18.029 12.373 46.604 1.000 23.954 177 LEU B CA 1
ATOM 3166 C C . LEU B 1 197 ? 18.152 10.944 46.063 1.000 23.382 177 LEU B C 1
ATOM 3167 O O . LEU B 1 197 ? 18.853 10.143 46.717 1.000 20.969 177 LEU B O 1
ATOM 3172 N N . ARG B 1 198 ? 17.561 10.622 44.903 1.000 25.178 178 ARG B N 1
ATOM 3173 C CA . ARG B 1 198 ? 17.738 9.278 44.282 1.000 24.430 178 ARG B CA 1
ATOM 3174 C C . ARG B 1 198 ? 19.230 8.964 44.154 1.000 23.701 178 ARG B C 1
ATOM 3175 O O . ARG B 1 198 ? 19.637 7.819 44.449 1.000 22.961 178 ARG B O 1
ATOM 3183 N N . ARG B 1 199 ? 20.020 9.942 43.710 1.000 23.073 179 ARG B N 1
ATOM 3184 C CA . ARG B 1 199 ? 21.464 9.737 43.448 1.000 23.396 179 ARG B CA 1
ATOM 3185 C C . ARG B 1 199 ? 22.206 9.617 44.779 1.000 21.902 179 ARG B C 1
ATOM 3186 O O . ARG B 1 199 ? 23.122 8.767 44.880 1.000 21.190 179 ARG B O 1
ATOM 3194 N N . LEU B 1 200 ? 21.828 10.405 45.780 1.000 22.639 180 LEU B N 1
ATOM 3195 C CA . LEU B 1 200 ? 22.407 10.255 47.143 1.000 22.880 180 LEU B CA 1
ATOM 3196 C C . LEU B 1 200 ? 22.126 8.839 47.662 1.000 23.587 180 LEU B C 1
ATOM 3197 O O . LEU B 1 200 ? 23.051 8.209 48.245 1.000 22.143 180 LEU B O 1
ATOM 3202 N N . LEU B 1 201 ? 20.903 8.334 47.460 1.000 23.795 181 LEU B N 1
ATOM 3203 C CA . LEU B 1 201 ? 20.537 6.989 47.979 1.000 23.688 181 LEU B CA 1
ATOM 3204 C C . LEU B 1 201 ? 21.376 5.932 47.258 1.000 22.922 181 LEU B C 1
ATOM 3205 O O . LEU B 1 201 ? 21.875 5.036 47.939 1.000 21.760 181 LEU B O 1
ATOM 3210 N N . ALA B 1 202 ? 21.549 6.042 45.936 1.000 23.014 182 ALA B N 1
ATOM 3211 C CA . ALA B 1 202 ? 22.331 5.071 45.133 1.000 21.456 182 ALA B CA 1
ATOM 3212 C C . ALA B 1 202 ? 23.794 5.096 45.597 1.000 21.483 182 ALA B C 1
ATOM 3213 O O . ALA B 1 202 ? 24.378 4.020 45.804 1.000 21.278 182 ALA B O 1
ATOM 3215 N N . ASN B 1 203 ? 24.374 6.284 45.797 1.000 22.853 183 ASN B N 1
ATOM 3216 C CA . ASN B 1 203 ? 25.758 6.420 46.329 1.000 22.963 183 ASN B CA 1
ATOM 3217 C C . ASN B 1 203 ? 25.863 5.682 47.671 1.000 23.023 183 ASN B C 1
ATOM 3218 O O . ASN B 1 203 ? 26.810 4.874 47.865 1.000 23.400 183 ASN B O 1
ATOM 3223 N N . ALA B 1 204 ? 24.922 5.966 48.571 1.000 23.990 184 ALA B N 1
ATOM 3224 C CA . ALA B 1 204 ? 24.830 5.383 49.932 1.000 24.833 184 ALA B CA 1
ATOM 3225 C C . ALA B 1 204 ? 24.778 3.856 49.855 1.000 24.405 184 ALA B C 1
ATOM 3226 O O . ALA B 1 204 ? 25.510 3.163 50.594 1.000 22.776 184 ALA B O 1
ATOM 3228 N N . TYR B 1 205 ? 23.894 3.352 49.007 1.000 25.575 185 TYR B N 1
ATOM 3229 C CA . TYR B 1 205 ? 23.674 1.898 48.816 1.000 27.319 185 TYR B CA 1
ATOM 3230 C C . TYR B 1 205 ? 25.008 1.207 48.508 1.000 26.538 185 TYR B C 1
ATOM 3231 O O . TYR B 1 205 ? 25.362 0.228 49.180 1.000 25.330 185 TYR B O 1
ATOM 3240 N N . ARG B 1 206 ? 25.764 1.731 47.545 1.000 28.512 186 ARG B N 1
ATOM 3241 C CA . ARG B 1 206 ? 27.044 1.113 47.100 1.000 29.988 186 ARG B CA 1
ATOM 3242 C C . ARG B 1 206 ? 28.157 1.363 48.126 1.000 28.447 186 ARG B C 1
ATOM 3243 O O . ARG B 1 206 ? 29.005 0.470 48.281 1.000 27.206 186 ARG B O 1
ATOM 3251 N N . ALA B 1 207 ? 28.172 2.519 48.798 1.000 27.093 187 ALA B N 1
ATOM 3252 C CA . ALA B 1 207 ? 29.266 2.925 49.718 1.000 25.646 187 ALA B CA 1
ATOM 3253 C C . ALA B 1 207 ? 29.191 2.148 51.034 1.000 25.073 187 ALA B C 1
ATOM 3254 O O . ALA B 1 207 ? 30.260 1.859 51.612 1.000 26.481 187 ALA B O 1
ATOM 3256 N N . GLY B 1 208 ? 27.980 1.849 51.517 1.000 24.179 188 GLY B N 1
ATOM 3257 C CA . GLY B 1 208 ? 27.770 1.270 52.856 1.000 23.927 188 GLY B CA 1
ATOM 3258 C C . GLY B 1 208 ? 27.875 2.334 53.940 1.000 25.250 188 GLY B C 1
ATOM 3259 O O . GLY B 1 208 ? 27.971 1.978 55.121 1.000 26.510 188 GLY B O 1
ATOM 3260 N N . TYR B 1 209 ? 27.856 3.613 53.571 1.000 23.865 189 TYR B N 1
ATOM 3261 C CA . TYR B 1 209 ? 27.695 4.725 54.529 1.000 22.203 189 TYR B CA 1
ATOM 3262 C C . TYR B 1 209 ? 27.167 5.936 53.771 1.000 21.840 189 TYR B C 1
ATOM 3263 O O . TYR B 1 209 ? 27.334 6.005 52.537 1.000 23.321 189 TYR B O 1
ATOM 3272 N N . VAL B 1 210 ? 26.553 6.855 54.507 1.000 20.497 190 VAL B N 1
ATOM 3273 C CA . VAL B 1 210 ? 26.235 8.219 54.025 1.000 21.669 190 VAL B CA 1
ATOM 3274 C C . VAL B 1 210 ? 26.641 9.213 55.101 1.000 20.842 190 VAL B C 1
ATOM 3275 O O . VAL B 1 210 ? 26.257 9.010 56.258 1.000 19.252 190 VAL B O 1
ATOM 3279 N N . ALA B 1 211 ? 27.301 10.291 54.690 1.000 20.277 191 ALA B N 1
ATOM 3280 C CA . ALA B 1 211 ? 27.520 11.484 55.531 1.000 20.736 191 ALA B CA 1
ATOM 3281 C C . ALA B 1 211 ? 26.612 12.591 55.004 1.000 20.077 191 ALA B C 1
ATOM 3282 O O . ALA B 1 211 ? 26.411 12.672 53.778 1.000 21.344 191 ALA B O 1
ATOM 3284 N N . ALA B 1 212 ? 26.056 13.402 55.900 1.000 20.815 192 ALA B N 1
ATOM 3285 C CA . ALA B 1 212 ? 25.102 14.478 55.563 1.000 20.736 192 ALA B CA 1
ATOM 3286 C C . ALA B 1 212 ? 25.558 15.792 56.186 1.000 21.617 192 ALA B C 1
ATOM 3287 O O . ALA B 1 212 ? 24.986 16.225 57.178 1.000 21.741 192 ALA B O 1
ATOM 3289 N N . PRO B 1 213 ? 26.586 16.477 55.628 1.000 21.698 193 PRO B N 1
ATOM 3290 C CA . PRO B 1 213 ? 27.129 17.678 56.259 1.000 20.331 193 PRO B CA 1
ATOM 3291 C C . PRO B 1 213 ? 26.117 18.826 56.286 1.000 20.627 193 PRO B C 1
ATOM 3292 O O . PRO B 1 213 ? 25.727 19.304 55.228 1.000 20.097 193 PRO B O 1
ATOM 3296 N N . GLY B 1 214 ? 25.672 19.232 57.480 1.000 20.095 194 GLY B N 1
ATOM 3297 C CA . GLY B 1 214 ? 24.775 20.397 57.617 1.000 20.295 194 GLY B CA 1
ATOM 3298 C C . GLY B 1 214 ? 23.343 20.129 57.179 1.000 21.014 194 GLY B C 1
ATOM 3299 O O . GLY B 1 214 ? 22.567 21.103 57.038 1.000 20.081 194 GLY B O 1
ATOM 3300 N N . TYR B 1 215 ? 22.955 18.867 56.974 1.000 21.559 195 TYR B N 1
ATOM 3301 C CA . TYR B 1 215 ? 21.585 18.546 56.495 1.000 22.660 195 TYR B CA 1
ATOM 3302 C C . TYR B 1 215 ? 20.546 18.789 57.606 1.000 22.519 195 TYR B C 1
ATOM 3303 O O . TYR B 1 215 ? 19.366 19.027 57.257 1.000 24.539 195 TYR B O 1
ATOM 3312 N N . ILE B 1 216 ? 20.935 18.734 58.882 1.000 22.157 196 ILE B N 1
ATOM 3313 C CA . ILE B 1 216 ? 19.994 18.924 60.032 1.000 22.257 196 ILE B CA 1
ATOM 3314 C C . ILE B 1 216 ? 20.314 20.250 60.726 1.000 23.265 196 ILE B C 1
ATOM 3315 O O . ILE B 1 216 ? 19.394 21.083 60.882 1.000 23.084 196 ILE B O 1
ATOM 3320 N N . GLU B 1 217 ? 21.563 20.443 61.132 1.000 22.725 197 GLU B N 1
ATOM 3321 C CA . GLU B 1 217 ? 22.019 21.744 61.683 1.000 24.108 197 GLU B CA 1
ATOM 3322 C C . GLU B 1 217 ? 23.346 22.165 61.048 1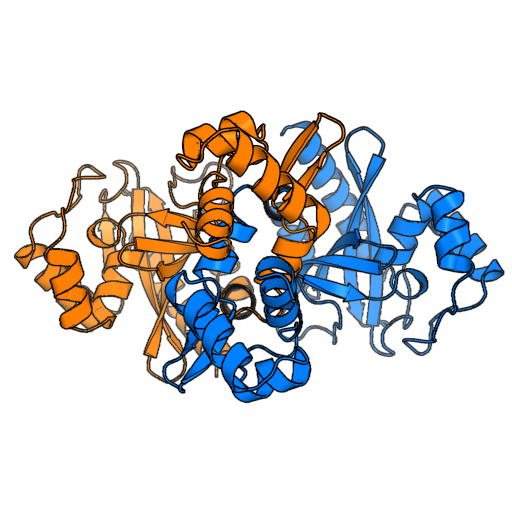.000 24.171 197 GLU B C 1
ATOM 3323 O O . GLU B 1 217 ? 24.138 21.293 60.641 1.000 22.196 197 GLU B O 1
ATOM 3329 N N . ALA B 1 218 ? 23.593 23.476 61.040 1.000 26.776 198 ALA B N 1
ATOM 3330 C CA . ALA B 1 218 ? 24.810 24.121 60.486 1.000 27.115 198 ALA B CA 1
ATOM 3331 C C . ALA B 1 218 ? 26.082 23.605 61.166 1.000 28.270 198 ALA B C 1
ATOM 3332 O O . ALA B 1 218 ? 27.143 23.647 60.525 1.000 30.027 198 ALA B O 1
ATOM 3334 N N . VAL B 1 219 ? 26.002 23.133 62.415 1.000 27.437 199 VAL B N 1
ATOM 3335 C CA . VAL B 1 219 ? 27.209 22.765 63.213 1.000 25.383 199 VAL B CA 1
ATOM 3336 C C . VAL B 1 219 ? 27.592 21.296 63.007 1.000 23.723 199 VAL B C 1
ATOM 3337 O O . VAL B 1 219 ? 28.707 20.941 63.399 1.000 22.359 199 VAL B O 1
ATOM 3341 N N . ALA B 1 220 ? 26.726 20.457 62.430 1.000 21.609 200 ALA B N 1
ATOM 3342 C CA . ALA B 1 220 ? 26.853 18.990 62.580 1.000 20.720 200 ALA B CA 1
ATOM 3343 C C . ALA B 1 220 ? 26.826 18.267 61.235 1.000 20.130 200 ALA B C 1
ATOM 3344 O O . ALA B 1 220 ? 26.142 18.719 60.298 1.000 21.760 200 ALA B O 1
ATOM 3346 N N . THR B 1 221 ? 27.543 17.153 61.187 1.000 19.573 201 THR B N 1
ATOM 3347 C CA . THR B 1 221 ? 27.418 16.101 60.154 1.000 19.976 201 THR B CA 1
ATOM 3348 C C . THR B 1 221 ? 26.917 14.838 60.844 1.000 19.568 201 THR B C 1
ATOM 3349 O O . THR B 1 221 ? 27.540 14.433 61.841 1.000 20.303 201 THR B O 1
ATOM 3353 N N . GLY B 1 222 ? 25.836 14.263 60.325 1.000 18.593 202 GLY B N 1
ATOM 3354 C CA . GLY B 1 222 ? 25.419 12.879 60.601 1.000 18.490 202 GLY B CA 1
ATOM 3355 C C . GLY B 1 222 ? 26.112 11.919 59.656 1.000 18.267 202 GLY B C 1
ATOM 3356 O O . GLY B 1 222 ? 26.278 12.244 58.461 1.000 18.076 202 GLY B O 1
ATOM 3357 N N . ILE B 1 223 ? 26.546 10.790 60.188 1.000 18.889 203 ILE B N 1
ATOM 3358 C CA . ILE B 1 223 ? 27.212 9.703 59.428 1.000 19.223 203 ILE B CA 1
ATOM 3359 C C . ILE B 1 223 ? 26.503 8.411 59.795 1.000 20.643 203 ILE B C 1
ATOM 3360 O O . ILE B 1 223 ? 26.479 8.071 60.996 1.000 19.964 203 ILE B O 1
ATOM 3365 N N . ALA B 1 224 ? 25.947 7.712 58.812 1.000 21.090 204 ALA B N 1
ATOM 3366 C CA . ALA B 1 224 ? 25.129 6.513 59.094 1.000 20.788 204 ALA B CA 1
ATOM 3367 C C . ALA B 1 224 ? 25.592 5.330 58.246 1.000 20.891 204 ALA B C 1
ATOM 3368 O O . ALA B 1 224 ? 25.961 5.527 57.044 1.000 20.927 204 ALA B O 1
ATOM 3370 N N . VAL B 1 225 ? 25.546 4.151 58.869 1.000 20.569 205 VAL B N 1
ATOM 3371 C CA . VAL B 1 225 ? 25.786 2.832 58.231 1.000 21.007 205 VAL B CA 1
ATOM 3372 C C . VAL B 1 225 ? 24.589 1.931 58.514 1.000 22.295 205 VAL B C 1
ATOM 3373 O O . VAL B 1 225 ? 23.851 2.143 59.482 1.000 20.824 205 VAL B O 1
ATOM 3377 N N . PRO B 1 226 ? 24.353 0.910 57.656 1.000 23.664 206 PRO B N 1
ATOM 3378 C CA . PRO B 1 226 ? 23.209 0.017 57.818 1.000 23.400 206 PRO B CA 1
ATOM 3379 C C . PRO B 1 226 ? 23.506 -1.117 58.803 1.000 23.218 206 PRO B C 1
ATOM 3380 O O . PRO B 1 226 ? 24.654 -1.488 58.960 1.000 23.344 206 PRO B O 1
ATOM 3384 N N . ILE B 1 227 ? 22.453 -1.631 59.435 1.000 24.181 207 ILE B N 1
ATOM 3385 C CA . ILE B 1 227 ? 22.496 -2.846 60.296 1.000 24.498 207 ILE B CA 1
ATOM 3386 C C . ILE B 1 227 ? 21.588 -3.876 59.640 1.000 25.068 207 ILE B C 1
ATOM 3387 O O . ILE B 1 227 ? 20.375 -3.581 59.515 1.000 22.581 207 ILE B O 1
ATOM 3392 N N . ARG B 1 228 ? 22.149 -5.033 59.295 1.000 26.095 208 ARG B N 1
ATOM 3393 C CA . ARG B 1 228 ? 21.408 -6.148 58.661 1.000 29.642 208 ARG B CA 1
ATOM 3394 C C . ARG B 1 228 ? 21.041 -7.206 59.703 1.000 30.252 208 ARG B C 1
ATOM 3395 O O . ARG B 1 228 ? 21.849 -7.480 60.596 1.000 30.560 208 ARG B O 1
ATOM 3403 N N . SER B 1 229 ? 19.841 -7.758 59.562 1.000 32.111 209 SER B N 1
ATOM 3404 C CA . SER B 1 229 ? 19.351 -8.974 60.249 1.000 34.781 209 SER B CA 1
ATOM 3405 C C . SER B 1 229 ? 18.735 -9.882 59.189 1.000 37.124 209 SER B C 1
ATOM 3406 O O . SER B 1 229 ? 17.802 -9.427 58.500 1.000 33.236 209 SER B O 1
ATOM 3409 N N . GLU B 1 230 ? 19.268 -11.096 59.043 1.000 40.883 210 GLU B N 1
ATOM 3410 C CA . GLU B 1 230 ? 18.781 -12.093 58.057 1.000 42.154 210 GLU B CA 1
ATOM 3411 C C . GLU B 1 230 ? 18.795 -11.465 56.661 1.000 39.086 210 GLU B C 1
ATOM 3412 O O . GLU B 1 230 ? 17.775 -11.538 55.979 1.000 39.126 210 GLU B O 1
ATOM 3418 N N . GLY B 1 231 ? 19.901 -10.826 56.282 1.000 39.015 211 GLY B N 1
ATOM 3419 C CA . GLY B 1 231 ? 20.108 -10.259 54.936 1.000 37.999 211 GLY B CA 1
ATOM 3420 C C . GLY B 1 231 ? 19.312 -8.988 54.663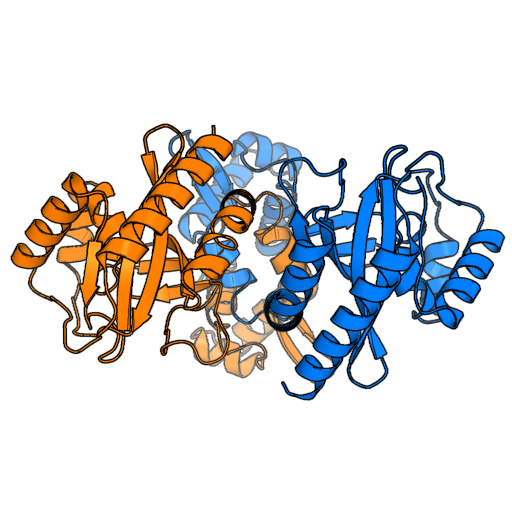 1.000 36.975 211 GLY B C 1
ATOM 3421 O O . GLY B 1 231 ? 19.482 -8.440 53.571 1.000 41.091 211 GLY B O 1
ATOM 3422 N N . VAL B 1 232 ? 18.477 -8.518 55.595 1.000 34.938 212 VAL B N 1
ATOM 3423 C CA . VAL B 1 232 ? 17.648 -7.287 55.420 1.000 32.706 212 VAL B CA 1
ATOM 3424 C C . VAL B 1 232 ? 18.193 -6.184 56.337 1.000 30.131 212 VAL B C 1
ATOM 3425 O O . VAL B 1 232 ? 18.420 -6.449 57.529 1.000 26.979 212 VAL B O 1
ATOM 3429 N N . VAL B 1 233 ? 18.398 -4.987 55.797 1.000 27.434 213 VAL B N 1
ATOM 3430 C CA . VAL B 1 233 ? 18.723 -3.793 56.619 1.000 26.763 213 VAL B CA 1
ATOM 3431 C C . VAL B 1 233 ? 17.499 -3.511 57.490 1.000 26.136 213 VAL B C 1
ATOM 3432 O O . VAL B 1 233 ? 16.400 -3.325 56.935 1.000 24.858 213 VAL B O 1
ATOM 3436 N N . ILE B 1 234 ? 17.683 -3.503 58.804 1.000 25.657 214 ILE B N 1
ATOM 3437 C CA . ILE B 1 234 ? 16.563 -3.276 59.762 1.000 25.783 214 ILE B CA 1
ATOM 3438 C C . ILE B 1 234 ? 16.786 -1.975 60.523 1.000 24.631 214 ILE B C 1
ATOM 3439 O O . ILE B 1 234 ? 15.828 -1.501 61.130 1.000 25.565 214 ILE B O 1
ATOM 3444 N N . ALA B 1 235 ? 17.995 -1.421 60.500 1.000 22.999 215 ALA B N 1
ATOM 3445 C CA . ALA B 1 235 ? 18.312 -0.201 61.266 1.000 21.494 215 ALA B CA 1
ATOM 3446 C C . ALA B 1 235 ? 19.524 0.508 60.672 1.000 22.202 215 ALA B C 1
ATOM 3447 O O . ALA B 1 235 ? 20.264 -0.092 59.849 1.000 21.533 215 ALA B O 1
ATOM 3449 N N . ALA B 1 236 ? 19.695 1.754 61.099 1.000 21.229 216 ALA B N 1
ATOM 3450 C CA . ALA B 1 236 ? 20.875 2.589 60.830 1.000 21.129 216 ALA B CA 1
ATOM 3451 C C . ALA B 1 236 ? 21.584 2.857 62.155 1.000 22.054 216 ALA B C 1
ATOM 3452 O O . ALA B 1 236 ? 20.901 3.242 63.139 1.000 22.198 216 ALA B O 1
ATOM 3454 N N . LEU B 1 237 ? 22.891 2.605 62.176 1.000 21.448 217 LEU B N 1
ATOM 3455 C CA . LEU B 1 237 ? 23.820 3.045 63.242 1.000 20.642 217 LEU B CA 1
ATOM 3456 C C . LEU B 1 237 ? 24.511 4.309 62.745 1.000 20.878 217 LEU B C 1
ATOM 3457 O O . LEU B 1 237 ? 25.058 4.301 61.616 1.000 20.312 217 LEU B O 1
ATOM 3462 N N . SER B 1 238 ? 24.486 5.371 63.540 1.000 20.828 218 SER B N 1
ATOM 3463 C CA . SER B 1 238 ? 24.994 6.675 63.072 1.000 21.272 218 SER B CA 1
ATOM 3464 C C . SER B 1 238 ? 25.775 7.371 64.171 1.000 20.753 218 SER B C 1
ATOM 3465 O O . SER B 1 238 ? 25.569 7.086 65.367 1.000 20.953 218 SER B O 1
ATOM 3468 N N . ALA B 1 239 ? 26.670 8.242 63.734 1.000 20.176 219 ALA B N 1
ATOM 3469 C CA . ALA B 1 239 ? 27.312 9.228 64.605 1.000 20.807 219 ALA B CA 1
ATOM 3470 C C . ALA B 1 239 ? 26.797 10.606 64.220 1.000 21.051 219 ALA B C 1
ATOM 3471 O O . ALA B 1 239 ? 26.430 10.826 63.042 1.000 21.823 219 ALA B O 1
ATOM 3473 N N . VAL B 1 240 ? 26.751 11.496 65.199 1.000 19.509 220 VAL B N 1
ATOM 3474 C CA . VAL B 1 240 ? 26.610 12.946 64.937 1.000 19.954 220 VAL B CA 1
ATOM 3475 C C . VAL B 1 240 ? 27.873 13.603 65.489 1.000 21.326 220 VAL B C 1
ATOM 3476 O O . VAL B 1 240 ? 28.228 13.337 66.650 1.000 21.105 220 VAL B O 1
ATOM 3480 N N . GLN B 1 241 ? 28.547 14.406 64.670 1.000 21.915 221 GLN B N 1
ATOM 3481 C CA . GLN B 1 241 ? 29.815 15.054 65.083 1.000 21.649 221 GLN B CA 1
ATOM 3482 C C . GLN B 1 241 ? 29.892 16.446 64.481 1.000 22.014 221 GLN B C 1
ATOM 3483 O O . GLN B 1 241 ? 29.122 16.798 63.581 1.000 21.730 221 GLN B O 1
ATOM 3489 N N . PRO B 1 242 ? 30.798 17.311 64.980 1.000 22.496 222 PRO B N 1
ATOM 3490 C CA . PRO B 1 242 ? 30.989 18.614 64.350 1.000 22.441 222 PRO B CA 1
ATOM 3491 C C . PRO B 1 242 ? 31.274 18.448 62.847 1.000 21.352 222 PRO B C 1
ATOM 3492 O O . PRO B 1 242 ? 31.962 17.523 62.465 1.000 21.048 222 PRO B O 1
ATOM 3496 N N . LEU B 1 243 ? 30.685 19.327 62.043 1.000 21.712 223 LEU B N 1
ATOM 3497 C CA . LEU B 1 243 ? 30.760 19.319 60.558 1.000 23.200 223 LEU B CA 1
ATOM 3498 C C . LEU B 1 243 ? 32.231 19.402 60.137 1.000 25.277 223 LEU B C 1
ATOM 3499 O O . LEU B 1 243 ? 32.626 18.682 59.196 1.000 24.436 223 LEU B O 1
ATOM 3504 N N . GLN B 1 244 ? 33.031 20.192 60.864 1.000 26.536 224 GLN B N 1
ATOM 3505 C CA . GLN B 1 244 ? 34.456 20.433 60.532 1.000 26.673 224 GLN B CA 1
ATOM 3506 C C . GLN B 1 244 ? 35.292 19.167 60.737 1.000 27.444 224 GLN B C 1
ATOM 3507 O O . GLN B 1 244 ? 36.394 19.121 60.158 1.000 28.240 224 GLN B O 1
ATOM 3513 N N . ASN B 1 245 ? 34.792 18.159 61.462 1.000 25.913 225 ASN B N 1
ATOM 3514 C CA . ASN B 1 245 ? 35.590 16.952 61.813 1.000 25.322 225 ASN B CA 1
ATOM 3515 C C . ASN B 1 245 ? 35.730 16.000 60.630 1.000 25.212 225 ASN B C 1
ATOM 3516 O O . ASN B 1 245 ? 34.903 16.055 59.686 1.000 25.704 225 ASN B O 1
ATOM 3521 N N . ALA B 1 246 ? 36.740 15.136 60.712 1.000 24.074 226 ALA B N 1
ATOM 3522 C CA . ALA B 1 246 ? 37.076 14.126 59.688 1.000 24.751 226 ALA B CA 1
ATOM 3523 C C . ALA B 1 246 ? 35.986 13.051 59.664 1.000 25.265 226 ALA B C 1
ATOM 3524 O O . ALA B 1 246 ? 35.672 12.458 60.724 1.000 23.787 226 ALA B O 1
ATOM 3526 N N . VAL B 1 247 ? 35.451 12.790 58.479 1.000 23.850 227 VAL B N 1
ATOM 3527 C CA . VAL B 1 247 ? 34.324 11.837 58.281 1.000 24.203 227 VAL B CA 1
ATOM 3528 C C . VAL B 1 247 ? 34.876 10.409 58.287 1.000 24.407 227 VAL B C 1
ATOM 3529 O O . VAL B 1 247 ? 34.302 9.557 58.997 1.000 24.809 227 VAL B O 1
ATOM 3533 N N . GLU B 1 248 ? 35.966 10.157 57.558 1.000 25.891 228 GLU B N 1
ATOM 3534 C CA . GLU B 1 248 ? 36.446 8.781 57.254 1.000 27.933 228 GLU B CA 1
ATOM 3535 C C . GLU B 1 248 ? 36.783 8.009 58.530 1.000 27.803 228 GLU B C 1
ATOM 3536 O O . GLU B 1 248 ? 36.448 6.831 58.618 1.000 25.007 228 GLU B O 1
ATOM 3542 N N . PRO B 1 249 ? 37.496 8.577 59.532 1.000 28.202 229 PRO B N 1
ATOM 3543 C CA . PRO B 1 249 ? 37.786 7.818 60.750 1.000 29.496 229 PRO B CA 1
ATOM 3544 C C . PRO B 1 249 ? 36.487 7.347 61.429 1.000 27.494 229 PRO B C 1
ATOM 3545 O O . PRO B 1 249 ? 36.430 6.224 61.842 1.000 26.054 229 PRO B O 1
ATOM 3549 N N . THR B 1 250 ? 35.458 8.196 61.494 1.000 25.809 230 THR B N 1
ATOM 3550 C CA . THR B 1 250 ? 34.159 7.828 62.121 1.000 24.415 230 THR B CA 1
ATOM 3551 C C . THR B 1 250 ? 33.453 6.741 61.285 1.000 23.928 230 THR B C 1
ATOM 3552 O O . THR B 1 250 ? 32.885 5.818 61.878 1.000 23.808 230 THR B O 1
ATOM 3556 N N . VAL B 1 251 ? 33.482 6.821 59.956 1.000 23.795 231 VAL B N 1
ATOM 3557 C CA . VAL B 1 251 ? 32.913 5.758 59.075 1.000 25.327 231 VAL B CA 1
ATOM 3558 C C . VAL B 1 251 ? 33.522 4.400 59.449 1.000 28.302 231 VAL B C 1
ATOM 3559 O O . VAL B 1 251 ? 32.753 3.427 59.610 1.000 26.434 231 VAL B O 1
ATOM 3563 N N . GLU B 1 252 ? 34.849 4.324 59.571 1.000 30.015 232 GLU B N 1
ATOM 3564 C CA . GLU B 1 252 ? 35.561 3.038 59.808 1.000 31.527 232 GLU B CA 1
ATOM 3565 C C . GLU B 1 252 ? 35.112 2.462 61.157 1.000 28.193 232 GLU B C 1
ATOM 3566 O O . GLU B 1 252 ? 34.851 1.247 61.235 1.000 26.382 232 GLU B O 1
ATOM 3572 N N . ILE B 1 253 ? 35.038 3.311 62.179 1.000 25.514 233 ILE B N 1
ATOM 3573 C CA . ILE B 1 253 ? 34.600 2.904 63.544 1.000 26.641 233 ILE B CA 1
ATOM 3574 C C . ILE B 1 253 ? 33.146 2.409 63.458 1.000 24.506 233 ILE B C 1
ATOM 3575 O O . ILE B 1 253 ? 32.868 1.338 64.008 1.000 23.351 233 ILE B O 1
ATOM 3580 N N . LEU B 1 254 ? 32.267 3.121 62.741 1.000 23.937 234 LEU B N 1
ATOM 3581 C CA . LEU B 1 254 ? 30.833 2.745 62.615 1.000 23.441 234 LEU B CA 1
ATOM 3582 C C . LEU B 1 254 ? 30.713 1.417 61.864 1.000 25.258 234 LEU B C 1
ATOM 3583 O O . LEU B 1 254 ? 29.909 0.565 62.304 1.000 24.833 234 LEU B O 1
ATOM 3588 N N . ARG B 1 255 ? 31.465 1.223 60.776 1.000 27.570 235 ARG B N 1
ATOM 3589 C CA . ARG B 1 255 ? 31.444 -0.063 60.022 1.000 29.719 235 ARG B CA 1
ATOM 3590 C C . ARG B 1 255 ? 31.832 -1.213 60.960 1.000 29.127 235 ARG B C 1
ATOM 3591 O O . ARG B 1 255 ? 31.167 -2.257 60.909 1.000 27.892 235 ARG B O 1
ATOM 3599 N N . GLU B 1 256 ? 32.891 -1.046 61.754 1.000 30.589 236 GLU B N 1
ATOM 3600 C CA . GLU B 1 256 ? 33.381 -2.110 62.677 1.000 33.131 236 GLU B CA 1
ATOM 3601 C C . GLU B 1 256 ? 32.271 -2.463 63.671 1.000 31.623 236 GLU B C 1
ATOM 3602 O O . GLU B 1 256 ? 32.018 -3.670 63.866 1.000 30.963 236 GLU B O 1
ATOM 3608 N N . ALA B 1 257 ? 31.659 -1.444 64.291 1.000 29.968 237 ALA B N 1
ATOM 3609 C CA . ALA B 1 257 ? 30.533 -1.598 65.242 1.000 28.278 237 ALA B CA 1
ATOM 3610 C C . ALA B 1 257 ? 29.388 -2.375 64.575 1.000 27.822 237 ALA B C 1
ATOM 3611 O O . ALA B 1 257 ? 28.882 -3.297 65.207 1.000 28.833 237 ALA B O 1
ATOM 3613 N N . ALA B 1 258 ? 29.001 -2.026 63.343 1.000 28.536 238 ALA B N 1
ATOM 3614 C CA . ALA B 1 258 ? 27.890 -2.683 62.605 1.000 27.578 238 ALA B CA 1
ATOM 3615 C C . ALA B 1 258 ? 28.204 -4.170 62.402 1.000 28.008 238 ALA B C 1
ATOM 3616 O O . ALA B 1 258 ? 27.304 -4.993 62.627 1.000 28.297 238 ALA B O 1
ATOM 3618 N N . VAL B 1 259 ? 29.434 -4.513 62.006 1.000 30.068 239 VAL B N 1
ATOM 3619 C CA . VAL B 1 259 ? 29.866 -5.937 61.838 1.000 30.877 239 VAL B CA 1
ATOM 3620 C C . VAL B 1 259 ? 29.644 -6.687 63.160 1.000 29.202 239 VAL B C 1
ATOM 3621 O O . VAL B 1 259 ? 29.076 -7.792 63.118 1.000 30.147 239 VAL B O 1
ATOM 3625 N N . GLY B 1 260 ? 30.076 -6.113 64.285 1.000 28.349 240 GLY B N 1
ATOM 3626 C CA . GLY B 1 260 ? 29.907 -6.720 65.622 1.000 27.942 240 GLY B CA 1
ATOM 3627 C C . GLY B 1 260 ? 28.440 -6.902 65.972 1.000 28.339 240 GLY B C 1
ATOM 3628 O O . GLY B 1 260 ? 28.079 -7.977 66.501 1.000 27.732 240 GLY B O 1
ATOM 3629 N N . ILE B 1 261 ? 27.601 -5.903 65.676 1.000 27.814 241 ILE B N 1
ATOM 3630 C CA . ILE B 1 261 ? 26.134 -5.980 65.934 1.000 27.213 241 ILE B CA 1
ATOM 3631 C C . ILE B 1 261 ? 25.551 -7.107 65.079 1.000 28.168 241 ILE B C 1
ATOM 3632 O O . ILE B 1 261 ? 24.750 -7.901 65.599 1.000 28.091 241 ILE B O 1
ATOM 3637 N N . GLU B 1 262 ? 25.939 -7.173 63.810 1.000 29.800 242 GLU B N 1
ATOM 3638 C CA . GLU B 1 262 ? 25.442 -8.204 62.861 1.000 31.016 242 GLU B CA 1
ATOM 3639 C C . GLU B 1 262 ? 25.920 -9.592 63.304 1.000 30.238 242 GLU B C 1
ATOM 3640 O O . GLU B 1 262 ? 25.146 -10.531 63.170 1.000 30.878 242 GLU B O 1
ATOM 3646 N N . THR B 1 263 ? 27.148 -9.714 63.808 1.000 32.315 243 THR B N 1
ATOM 3647 C CA . THR B 1 263 ? 27.691 -10.992 64.344 1.000 32.794 243 THR B CA 1
ATOM 3648 C C . THR B 1 263 ? 26.792 -11.447 65.497 1.000 31.761 243 THR B C 1
ATOM 3649 O O . THR B 1 263 ? 26.357 -12.619 65.498 1.000 31.677 243 THR B O 1
ATOM 3653 N N . ASP B 1 264 ? 26.518 -10.543 66.438 1.000 31.572 244 ASP B N 1
ATOM 3654 C CA . ASP B 1 264 ? 25.686 -10.829 67.637 1.000 33.129 244 ASP B CA 1
ATOM 3655 C C . ASP B 1 264 ? 24.254 -11.164 67.200 1.000 35.740 244 ASP B C 1
ATOM 3656 O O . ASP B 1 264 ? 23.693 -12.117 67.773 1.000 35.915 244 ASP B O 1
ATOM 3661 N N . LEU B 1 265 ? 23.688 -10.436 66.223 1.000 34.629 245 LEU B N 1
ATOM 3662 C CA . LEU B 1 265 ? 22.323 -10.715 65.693 1.000 36.394 245 LEU B CA 1
ATOM 3663 C C . LEU B 1 265 ? 22.284 -12.138 65.110 1.000 38.968 245 LEU B C 1
ATOM 3664 O O . LEU B 1 265 ? 21.275 -12.817 65.322 1.000 37.501 245 LEU B O 1
ATOM 3669 N N . ARG B 1 266 ? 23.336 -12.577 64.413 1.000 43.751 246 ARG B N 1
ATOM 3670 C CA . ARG B 1 266 ? 23.564 -14.016 64.088 1.000 48.993 246 ARG B CA 1
ATOM 3671 C C . ARG B 1 266 ? 23.937 -14.777 65.367 1.000 47.202 246 ARG B C 1
ATOM 3672 O O . ARG B 1 266 ? 23.085 -15.386 66.001 1.000 55.757 246 ARG B O 1
#

Radius of gyration: 23.21 Å; Cα contacts (8 Å, |Δi|>4): 982; chains: 2; bounding box: 55×46×69 Å

Sequence (480 aa):
DSMLARVVRVLETFNVDRTAQTASDIGRRAALPSSTAHRVVDEMVLVGILERGIDGKVRLGMRLWELALRGSMALRLRQVALPHMERVQQRVREHTQLAVLEHNEVLFLERLSHHEAVSNLARVAGRLPVHASSSGLMLLAHAGPEVREEVLSKPLPRVGPGTVTDPEALRRLLANAYRAGYVAAPGYIEAVATGIAVPIRSEGVVIAALSAVQPLQNAVEPTVEILREAAVGIETDLRASDSMLARVVRVLETFNVDRTAQTASDIGRRAALPSSTAHRVVDEMVLVGILERGIDGKVRLGMRLWELALRGSMALRLRQVALPHMEERVQQRVREHTQLAVLEHNEVLFLERRLSHHEAVSNLARVAGRLPVHASSSGLMLLAHAGPEVREEVLSKPLPRVGPGTVTDPEALRRLLANAYRAGYVAAPGYIEAVATGIAVPIRSEGVVIAALSAVQPLQNAVEPTVEILREAAVGIETDLR

Foldseek 3Di:
DDLVLLLVLLVVLADPPRFWAALQSSCVSSVHPSVVSCVSQVVCCVVQCWHQDPVRTIGGGPVVVCVVAVVDPLNVLCVLQVVLQVQLCVPQVAKKWKWFDDPQWIATSDMDGHDPHDDDPHDHRDTDHLQLAQFSLLNLLQDDPVSLCVNLVDQDDQAWPQGDNHSVVSNVQSVCCNVVQKHWGQGSHYVQWIKIWGFADEPNGGGMIIIGIHGSPDDRVVSNVSRVVSSVSSRVSNVVD/DDLVLLLVLLVVLADLPRFWAALVSSCVSSVHPSVRSVVSQVVCCVVQCWPQDPVRIIGGGPVVVCVDAVVDPLNVLCVLLVVLQVVLCVVAVAKKWKWFDDPQWIATSDMDGHPPHPDDPHGHRDTDGLQLAQFSLLNLLQVDPVVVVVNLVDFQDQQWPQRDNHSVVSNVQSPCCNVVQKHWRQRSHYVQWIKIWGFADAPNGGGMIIIGIHGSPDDRVVSNVSSVVSSVSSNVSSD

Nearest PDB structures (foldseek):
  7dqb-assembly1_A  TM=9.960E-01  e=4.311E-45  Microbacterium hydrocarbonoxydans
  5h1a-assembly2_A  TM=6.892E-01  e=2.619E-41  Microbacterium sp.
  1mkm-assembly1_B  TM=7.950E-01  e=1.086E-16  Thermotoga maritima
  3r4k-assembly2_D  TM=6.291E-01  e=3.909E-18  Ruegeria sp. TM1040
  5whm-assembly1_C  TM=6.786E-01  e=3.017E-15  Brucella abortus

Solvent-accessible surface area: 20990 Å² total; per-residue (Å²): 141,57,40,5,37,46,8,15,74,0,4,67,9,0,58,44,135,88,18,32,4,64,3,51,46,0,2,168,106,4,82,14,87,76,82,10,0,71,121,2,0,71,54,0,41,150,48,16,6,1,72,104,29,181,78,41,89,0,43,7,2,28,51,2,8,0,0,0,9,12,2,5,92,3,13,127,26,20,54,30,0,9,59,14,0,38,137,2,15,102,146,28,134,25,5,0,6,0,0,20,52,32,154,42,71,0,0,2,4,1,36,2,37,57,133,155,25,21,55,12,81,0,107,7,0,6,64,25,41,4,6,0,6,7,3,0,1,0,9,0,8,45,22,25,89,123,42,83,119,84,9,13,81,109,123,25,79,139,58,6,95,27,6,36,45,77,50,80,38,0,127,166,47,6,64,94,0,141,226,32,18,61,8,25,4,64,2,22,33,44,68,77,9,1,14,0,0,1,18,0,96,33,174,64,93,23,64,0,0,0,1,0,16,3,20,72,152,63,67,40,88,70,8,0,84,21,0,101,107,11,8,98,17,0,45,58,52,30,193,91,111,128,60,43,5,27,48,8,9,72,0,4,67,6,0,54,35,118,80,17,33,1,57,9,72,38,0,3,158,100,8,80,14,83,84,83,8,0,77,125,0,0,66,59,0,34,154,53,19,5,0,69,97,29,197,86,42,87,1,53,10,1,30,69,2,6,1,0,0,9,18,4,3,71,2,17,126,8,13,53,44,0,4,33,18,0,27,124,2,23,96,139,26,136,26,11,0,6,0,0,11,52,18,175,50,60,0,0,2,5,0,48,7,56,87,151,154,25,20,55,32,80,1,89,7,1,6,84,25,38,3,8,0,7,6,2,0,1,0,10,3,16,44,32,35,87,154,59,66,56,89,9,11,94,89,122,26,76,141,61,4,91,26,6,37,48,74,47,74,37,1,78,166,44,6,35,93,0,128,198,34,16,57,7,24,3,63,2,20,32,44,69,76,8,1,13,0,0,1,20,0,95,31,175,59,78,22,60,0,0,0,2,0,16,3,20,70,151,62,66,42,86,70,7,0,84,22,0,94,106,9,8,92,16,0,33,74,54,56,209